Protein AF-0000000073206445 (afdb_homodimer)

InterPro domains:
  IPR000086 NUDIX hydrolase domain [PF00293] (168-286)
  IPR000086 NUDIX hydrolase domain [PS51462] (167-299)
  IPR003293 Nudix hydrolase 6-like [PR01356] (127-145)
  IPR003293 Nudix hydrolase 6-like [PR01356] (149-165)
  IPR003293 Nudix hydrolase 6-like [PR01356] (165-183)
  IPR003293 Nudix hydrolase 6-like [PR01356] (253-277)
  IPR003293 Nudix hydrolase 6-like [PTHR13994] (62-332)
  IPR015797 NUDIX hydrolase-like domain superfamily [SSF55811] (136-291)
  IPR020084 NUDIX hydrolase, conserved site [PS00893] (204-225)
  IPR040618 Pre-nudix hydrolase domain [PF18290] (77-155)

pLDDT: mean 76.21, std 29.01, range [14.73, 98.5]

Secondary structure (DSSP, 8-state):
-------------------------------------------------------SSSTTTTTEEEEEE--SSS-PPPEEEETTS-EEEEE-S---HHHHHHHHHHHHHHHHHTT--EEEEEEEGGGGGGHHHHHHTT-EEEEEETTEEEEEEE-SSSPP-PPP---EEEEEEEEEB-TTSEEEEEEESSSTTTTTT--B--EEEPPTT--HHHHHHHHHHHHH---EEEEEEEEEEEE-S-GGG-EEEEEEEEEEES-------TTTEEEEEEEEHHHHHHSHHHHH-HHHHHHHHHHHHHHTT----BEEEEE-SSSS-EEEEE-HHHHHHHHHHT-/--------------------------------------------------------SSTTTTTEEEEEE--SSS-PPPEEEETTS-EEEEE-S---HHHHHHHHHHHHHHHHHTT--EEEEEEEGGGGGGHHHHHHTT-EEEEEETTEEEEEEE-SSSPP-PPP---EEEEEEEEEB-TTSEEEEEEESSSTTTTTT--B--EEEPPTT--HHHHHHHHHHHHH---EEEEEEEEEEEE-S-GGG-EEEEEEEEEEES-------TTTEEEEEEEEHHHHHHSHHHHH-HHHHHHHHHHHHHHTT----BEEEEE-SSSS-EEEEE-HHHHHHHHHHT-

Foldseek 3Di:
DDDPDPPDDDDDDDDDDDDDDDDDDDDDDDDDPDPDDCPPDPPVPPPVPPPPCPVPPCPCVQFFDPDWPDDDDPQAAIWTGGPPQAIEGEDPDEDDQVVNLVRHLVNLVVSVVVPGFKYKYKAFPVRVVNVVSCVVSPWDWQDDDPGITMIMHGSHPDDDPDDHDDQEWEKEFEFEADPVQWTKWFAWCDDDCHPVPATDTQMDTADVVGDPQRVRQVSCCQAWVWGKHWDFFLDWDKDACPVVGGIYIYTYTYIYTPDAHTDGDVVTTPDIDTGRLVVNCPDPVNVVDPVNNVSSVSSVCVVVVNGFHWDWDFDPPDVDTDIDTDRVVVVVVVVVVVD/DDDPPDPDDDDDDDDDDDDDDDDDDDDDDPPDDPPPPCVPDCPVPPPVPPPPPPVDDVPCVQFFDPDWPDDDDDQAAIWTGGPPQAIEGEDPDEDDQVVNLVRDLVNLVVSVVVPGFKYKYKAFPVRVVNVVSCVVSPWDWQDDDPGITMIMHGSHPDDDPDDHDDQEWEKEFEFEADPVQWTKWFAWCDDDCHPVPATDTQMDTADVVGDPQRVRQVSCCQAWVWGKHWDFFQDWDKDACPVVGGIYIYTYTYIYTPDAHTDGDVVTTVDIDTGRLVVNCPDPVNVVDPVNNVSSVSSVCVVVVNGFHWDWDFDPPDVDTDIDTDRVVVVVVVVVVVD

Solvent-accessible surface area (backbone atoms only — not comparable to full-atom values): 38368 Å² total; per-residue (Å²): 131,87,84,77,85,69,93,72,88,88,83,89,77,91,78,88,76,85,78,85,76,87,74,87,78,85,82,78,86,73,83,76,80,76,80,76,78,82,71,77,79,74,78,73,76,76,73,76,75,73,74,74,74,82,73,74,68,60,54,59,39,77,39,30,44,89,54,67,57,75,74,91,78,68,80,48,63,69,33,26,28,27,80,78,50,21,37,37,29,71,46,85,64,89,73,56,44,68,58,46,40,54,23,48,54,54,34,51,55,51,38,49,76,71,63,30,31,40,40,35,38,40,32,33,56,91,44,35,66,41,52,34,42,42,41,75,71,60,32,31,39,50,36,34,39,60,60,30,40,35,31,37,32,75,68,41,89,60,84,86,75,77,79,78,69,53,30,20,33,45,32,35,33,37,49,33,51,50,94,85,52,23,31,45,31,29,25,47,53,67,60,95,54,35,82,66,78,54,76,37,56,44,59,42,70,42,53,67,70,51,50,72,62,57,33,46,40,48,41,40,29,58,49,30,46,30,45,53,43,75,60,29,38,52,32,35,35,43,42,56,61,45,80,84,52,23,18,34,41,39,35,34,28,36,33,43,63,78,48,82,66,76,44,62,29,70,90,52,31,66,44,71,46,78,36,49,48,69,61,57,56,65,33,64,68,32,63,71,29,58,66,55,41,50,52,50,52,50,52,52,33,33,75,70,69,54,42,69,38,28,26,72,46,78,42,68,79,49,103,53,76,26,47,38,33,28,32,52,73,39,48,48,50,52,59,50,69,74,95,143,77,88,73,86,73,83,80,79,80,89,80,89,70,84,83,76,83,76,79,88,76,85,72,83,75,79,80,76,81,74,81,73,86,68,81,69,78,70,76,80,73,76,70,76,75,74,75,74,73,74,73,74,78,77,75,65,60,57,59,40,76,39,30,44,88,52,67,56,74,71,94,79,70,80,48,62,68,34,26,29,29,80,78,50,21,36,38,29,73,46,85,63,88,72,57,43,69,59,46,41,53,24,47,53,53,33,52,55,51,38,48,75,71,62,32,33,39,40,35,38,40,33,32,55,91,43,35,66,41,50,32,43,43,41,74,72,60,32,32,42,49,36,35,38,62,59,31,40,36,31,37,32,76,69,40,89,60,82,86,75,76,78,76,69,52,30,21,34,43,32,34,32,36,49,34,51,52,95,87,50,23,30,45,30,30,24,45,52,67,60,94,54,35,84,67,79,53,76,37,56,44,60,43,71,43,52,65,70,52,50,71,63,56,33,45,39,49,40,40,30,58,48,30,45,31,45,53,42,73,60,28,38,51,32,36,34,43,43,56,62,45,77,83,52,23,17,33,40,40,35,34,29,36,32,43,63,78,48,83,67,76,44,63,30,68,89,52,32,66,44,71,47,77,36,48,46,69,58,56,56,65,33,64,69,31,63,72,30,59,65,56,41,51,50,49,51,51,52,51,33,32,74,69,69,54,42,68,37,27,27,72,47,79,41,69,79,49,104,52,76,26,45,38,32,27,32,52,72,38,48,47,51,52,58,49,66,75,96

Structure (mmCIF, N/CA/C/O backbone):
data_AF-0000000073206445-model_v1
#
loop_
_entity.id
_entity.type
_entity.pdbx_description
1 polymer 'Nudix hydrolase 2'
#
loop_
_atom_site.group_PDB
_atom_site.id
_atom_site.type_symbol
_atom_site.label_atom_id
_atom_site.label_alt_id
_atom_site.label_comp_id
_atom_site.label_asym_id
_atom_site.label_entity_id
_atom_site.label_seq_id
_atom_site.pdbx_PDB_ins_code
_atom_site.Cartn_x
_atom_site.Cartn_y
_atom_site.Cartn_z
_atom_site.occupancy
_atom_site.B_iso_or_equiv
_atom_site.auth_seq_id
_atom_site.auth_comp_id
_atom_site.auth_asym_id
_atom_site.auth_atom_id
_atom_site.pdbx_PDB_model_num
ATOM 1 N N . MET A 1 1 ? 16.344 65.812 18.484 1 21.86 1 MET A N 1
ATOM 2 C CA . MET A 1 1 ? 17.547 65 18.328 1 21.86 1 MET A CA 1
ATOM 3 C C . MET A 1 1 ? 17.766 64.125 19.547 1 21.86 1 MET A C 1
ATOM 5 O O . MET A 1 1 ? 18.469 64.5 20.469 1 21.86 1 MET A O 1
ATOM 9 N N . MET A 1 2 ? 16.766 63.656 20.141 1 19.91 2 MET A N 1
ATOM 10 C CA . MET A 1 2 ? 16.859 63.125 21.5 1 19.91 2 MET A CA 1
ATOM 11 C C . MET A 1 2 ? 17.828 61.938 21.562 1 19.91 2 MET A C 1
ATOM 13 O O . MET A 1 2 ? 17.938 61.188 20.609 1 19.91 2 MET A O 1
ATOM 17 N N . SER A 1 3 ? 18.719 61.938 22.641 1 18.47 3 SER A N 1
ATOM 18 C CA . SER A 1 3 ? 19.906 61.469 23.328 1 18.47 3 SER A CA 1
ATOM 19 C C . SER A 1 3 ? 19.828 59.969 23.578 1 18.47 3 SER A C 1
ATOM 21 O O . SER A 1 3 ? 18.734 59.406 23.703 1 18.47 3 SER A O 1
ATOM 23 N N . PHE A 1 4 ? 20.953 59.125 23.25 1 19.61 4 PHE A N 1
ATOM 24 C CA . PHE A 1 4 ? 21.828 57.969 23.078 1 19.61 4 PHE A CA 1
ATOM 25 C C . PHE A 1 4 ? 22.172 57.344 24.406 1 19.61 4 PHE A C 1
ATOM 27 O O . PHE A 1 4 ? 23 56.438 24.484 1 19.61 4 PHE A O 1
ATOM 34 N N . ARG A 1 5 ? 21.359 57.625 25.484 1 15.73 5 ARG A N 1
ATOM 35 C CA . ARG A 1 5 ? 22.109 57.406 26.719 1 15.73 5 ARG A CA 1
ATOM 36 C C . ARG A 1 5 ? 22.672 56 26.781 1 15.73 5 ARG A C 1
ATOM 38 O O . ARG A 1 5 ? 21.984 55.031 26.406 1 15.73 5 ARG A O 1
ATOM 45 N N . ALA A 1 6 ? 24.062 55.844 27.094 1 16.86 6 ALA A N 1
ATOM 46 C CA . ALA A 1 6 ? 25.312 55.125 27.328 1 16.86 6 ALA A CA 1
ATOM 47 C C . ALA A 1 6 ? 25.188 54.156 28.516 1 16.86 6 ALA A C 1
ATOM 49 O O . ALA A 1 6 ? 26.172 53.531 28.906 1 16.86 6 ALA A O 1
ATOM 50 N N . CYS A 1 7 ? 24.078 53.688 28.906 1 15.1 7 CYS A N 1
ATOM 51 C CA . CYS A 1 7 ? 24.156 53.25 30.312 1 15.1 7 CYS A CA 1
ATOM 52 C C . CYS A 1 7 ? 25.266 52.219 30.5 1 15.1 7 CYS A C 1
ATOM 54 O O . CYS A 1 7 ? 25.203 51.125 29.922 1 15.1 7 CYS A O 1
ATOM 56 N N . LYS A 1 8 ? 26.438 52.688 30.969 1 15.71 8 LYS A N 1
ATOM 57 C CA . LYS A 1 8 ? 27.797 52.344 31.344 1 15.71 8 LYS A CA 1
ATOM 58 C C . LYS A 1 8 ? 27.812 51.094 32.25 1 15.71 8 LYS A C 1
ATOM 60 O O . LYS A 1 8 ? 28.547 50.125 31.969 1 15.71 8 LYS A O 1
ATOM 65 N N . LEU A 1 9 ? 27.781 51.281 33.625 1 15.18 9 LEU A N 1
ATOM 66 C CA . LEU A 1 9 ? 28.969 51.125 34.469 1 15.18 9 LEU A CA 1
ATOM 67 C C . LEU A 1 9 ? 29.188 49.656 34.844 1 15.18 9 LEU A C 1
ATOM 69 O O . LEU A 1 9 ? 28.297 48.812 34.656 1 15.18 9 LEU A O 1
ATOM 73 N N . PHE A 1 10 ? 29.391 49.406 36.281 1 15.6 10 PHE A N 1
ATOM 74 C CA . PHE A 1 10 ? 30.562 49.156 37.125 1 15.6 10 PHE A CA 1
ATOM 75 C C . PHE A 1 10 ? 30.688 47.656 37.438 1 15.6 10 PHE A C 1
ATOM 77 O O . PHE A 1 10 ? 29.75 46.906 37.219 1 15.6 10 PHE A O 1
ATOM 84 N N . SER A 1 11 ? 31.422 47.312 38.656 1 15.05 11 SER A N 1
ATOM 85 C CA . SER A 1 11 ? 32.688 46.75 39.125 1 15.05 11 SER A CA 1
ATOM 86 C C . SER A 1 11 ? 32.5 45.344 39.688 1 15.05 11 SER A C 1
ATOM 88 O O . SER A 1 11 ? 33.281 44.438 39.406 1 15.05 11 SER A O 1
ATOM 90 N N . SER A 1 12 ? 31.609 45.094 40.781 1 15.4 12 SER A N 1
ATOM 91 C CA . SER A 1 12 ? 32.25 44.656 42 1 15.4 12 SER A CA 1
ATOM 92 C C . SER A 1 12 ? 32.688 43.188 41.906 1 15.4 12 SER A C 1
ATOM 94 O O . SER A 1 12 ? 32.156 42.438 41.062 1 15.4 12 SER A O 1
ATOM 96 N N . SER A 1 13 ? 33.531 42.562 42.969 1 15.64 13 SER A N 1
ATOM 97 C CA . SER A 1 13 ? 34.719 41.875 43.375 1 15.64 13 SER A CA 1
ATOM 98 C C . SER A 1 13 ? 34.438 40.375 43.625 1 15.64 13 SER A C 1
ATOM 100 O O . SER A 1 13 ? 35.344 39.562 43.531 1 15.64 13 SER A O 1
ATOM 102 N N . LEU A 1 14 ? 33.25 39.938 44.094 1 16.34 14 LEU A N 1
ATOM 103 C CA . LEU A 1 14 ? 33.5 39.156 45.312 1 16.34 14 LEU A CA 1
ATOM 104 C C . LEU A 1 14 ? 34.281 37.875 45 1 16.34 14 LEU A C 1
ATOM 106 O O . LEU A 1 14 ? 34.094 37.25 43.938 1 16.34 14 LEU A O 1
ATOM 110 N N . PHE A 1 15 ? 35.188 37.438 46 1 16.06 15 PHE A N 1
ATOM 111 C CA . PHE A 1 15 ? 36.438 36.781 46.344 1 16.06 15 PHE A CA 1
ATOM 112 C C . PHE A 1 15 ? 36.344 35.281 46.094 1 16.06 15 PHE A C 1
ATOM 114 O O . PHE A 1 15 ? 37.219 34.719 45.438 1 16.06 15 PHE A O 1
ATOM 121 N N . ALA A 1 16 ? 36 34.438 47.188 1 16.33 16 ALA A N 1
ATOM 122 C CA . ALA A 1 16 ? 36.969 33.656 47.938 1 16.33 16 ALA A CA 1
ATOM 123 C C . ALA A 1 16 ? 37.156 32.25 47.375 1 16.33 16 ALA A C 1
ATOM 125 O O . ALA A 1 16 ? 36.188 31.609 46.969 1 16.33 16 ALA A O 1
ATOM 126 N N . 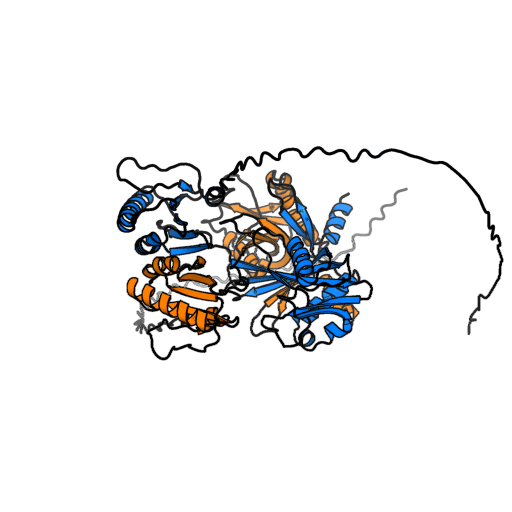ALA A 1 17 ? 38.438 31.75 47.188 1 16.73 17 ALA A N 1
ATOM 127 C CA . ALA A 1 17 ? 39.438 30.797 46.719 1 16.73 17 ALA A CA 1
ATOM 128 C C . ALA A 1 17 ? 39.281 29.453 47.406 1 16.73 17 ALA A C 1
ATOM 130 O O . ALA A 1 17 ? 39.812 28.438 46.938 1 16.73 17 ALA A O 1
ATOM 131 N N . SER A 1 18 ? 38.688 29.312 48.656 1 14.73 18 SER A N 1
ATOM 132 C CA . SER A 1 18 ? 39.562 28.516 49.5 1 14.73 18 SER A CA 1
ATOM 133 C C . SER A 1 18 ? 39.75 27.109 48.938 1 14.73 18 SER A C 1
ATOM 135 O O . SER A 1 18 ? 38.844 26.594 48.25 1 14.73 18 SER A O 1
ATOM 137 N N . LYS A 1 19 ? 41.062 26.5 49.156 1 16.91 19 LYS A N 1
ATOM 138 C CA . LYS A 1 19 ? 42.062 25.469 48.906 1 16.91 19 LYS A CA 1
ATOM 139 C C . LYS A 1 19 ? 41.594 24.109 49.438 1 16.91 19 LYS A C 1
ATOM 141 O O . LYS A 1 19 ? 42.156 23.078 49.031 1 16.91 19 LYS A O 1
ATOM 146 N N . LEU A 1 20 ? 40.719 24 50.562 1 15.91 20 LEU A N 1
ATOM 147 C CA . LEU A 1 20 ? 41.344 23.125 51.562 1 15.91 20 LEU A CA 1
ATOM 148 C C . LEU A 1 20 ? 41.5 21.703 51.031 1 15.91 20 LEU A C 1
ATOM 150 O O . LEU A 1 20 ? 40.719 21.281 50.156 1 15.91 20 LEU A O 1
ATOM 154 N N . PHE A 1 21 ? 42.406 20.859 51.719 1 17.06 21 PHE A N 1
ATOM 155 C CA . PHE A 1 21 ? 43.438 19.828 51.844 1 17.06 21 PHE A CA 1
ATOM 156 C C . PHE A 1 21 ? 42.812 18.438 51.938 1 17.06 21 PHE A C 1
ATOM 158 O O . PHE A 1 21 ? 43.438 17.438 51.656 1 17.06 21 PHE A O 1
ATOM 165 N N . LEU A 1 22 ? 41.5 18.281 52.438 1 16.03 22 LEU A N 1
ATOM 166 C CA . LEU A 1 22 ? 41.625 17.266 53.469 1 16.03 22 LEU A CA 1
ATOM 167 C C . LEU A 1 22 ? 42.031 15.914 52.875 1 16.03 22 LEU A C 1
ATOM 169 O O . LEU A 1 22 ? 41.688 15.625 51.719 1 16.03 22 LEU A O 1
ATOM 173 N N . THR A 1 23 ? 42.656 15.062 53.75 1 16.75 23 THR A N 1
ATOM 174 C CA . THR A 1 23 ? 43.594 13.992 54.062 1 16.75 23 THR A CA 1
ATOM 175 C C . THR A 1 23 ? 43 12.625 53.781 1 16.75 23 THR A C 1
ATOM 177 O O . THR A 1 23 ? 43.688 11.688 53.406 1 16.75 23 THR A O 1
ATOM 180 N N . SER A 1 24 ? 41.625 12.398 53.938 1 16.09 24 SER A N 1
ATOM 181 C CA . SER A 1 24 ? 41.5 11.242 54.812 1 16.09 24 SER A CA 1
ATOM 182 C C . SER A 1 24 ? 41.969 9.969 54.125 1 16.09 24 SER A C 1
ATOM 184 O O . SER A 1 24 ? 41.938 9.883 52.875 1 16.09 24 SER A O 1
ATOM 186 N N . SER A 1 25 ? 42.25 8.953 54.938 1 16.97 25 SER A N 1
ATOM 187 C CA . SER A 1 25 ? 43.094 7.797 55.219 1 16.97 25 SER A CA 1
ATOM 188 C C . SER A 1 25 ? 42.594 6.547 54.531 1 16.97 25 SER A C 1
ATOM 190 O O . SER A 1 25 ? 43.375 5.75 54 1 16.97 25 SER A O 1
ATOM 192 N N . THR A 1 26 ? 41.25 6.219 54.688 1 16.38 26 THR A N 1
ATOM 193 C CA . THR A 1 26 ? 41.125 4.938 55.375 1 16.38 26 THR A CA 1
ATOM 194 C C . THR A 1 26 ? 41.469 3.787 54.438 1 16.38 26 THR A C 1
ATOM 196 O O . THR A 1 26 ? 41.469 3.951 53.219 1 16.38 26 THR A O 1
ATOM 199 N N . HIS A 1 27 ? 41.062 2.602 54.938 1 17.33 27 HIS A N 1
ATOM 200 C CA . HIS A 1 27 ? 41.562 1.283 55.281 1 17.33 27 HIS A CA 1
ATOM 201 C C . HIS A 1 27 ? 41.469 0.317 54.094 1 17.33 27 HIS A C 1
ATOM 203 O O . HIS A 1 27 ? 40.719 0.557 53.156 1 17.33 27 HIS A O 1
ATOM 209 N N . PRO A 1 28 ? 41.812 -0.946 54.375 1 19.58 28 PRO A N 1
ATOM 210 C CA . PRO A 1 28 ? 42.625 -2.051 53.875 1 19.58 28 PRO A CA 1
ATOM 211 C C . PRO A 1 28 ? 41.812 -3.055 53.031 1 19.58 28 PRO A C 1
ATOM 213 O O . PRO A 1 28 ? 42.375 -3.98 52.469 1 19.58 28 PRO A O 1
ATOM 216 N N . LEU A 1 29 ? 40.531 -2.752 52.625 1 17.91 29 LEU A N 1
ATOM 217 C CA . LEU A 1 29 ? 39.781 -3.988 52.719 1 17.91 29 LEU A CA 1
ATOM 218 C C . LEU A 1 29 ? 40.312 -5.039 51.75 1 17.91 29 LEU A C 1
ATOM 220 O O . LEU A 1 29 ? 40.625 -4.734 50.625 1 17.91 29 LEU A O 1
ATOM 224 N N . GLN A 1 30 ? 40.531 -6.258 52.281 1 17.06 30 GLN A N 1
ATOM 225 C CA . GLN A 1 30 ? 41.25 -7.496 52 1 17.06 30 GLN A CA 1
ATOM 226 C C . GLN A 1 30 ? 40.562 -8.281 50.875 1 17.06 30 GLN A C 1
ATOM 228 O O . GLN A 1 30 ? 41.25 -8.914 50.062 1 17.06 30 GLN A O 1
ATOM 233 N N . ARG A 1 31 ? 39.188 -8.336 50.812 1 16.98 31 ARG A N 1
ATOM 234 C CA . ARG A 1 31 ? 38.688 -9.711 50.812 1 16.98 31 ARG A CA 1
ATOM 235 C C . ARG A 1 31 ? 39.125 -10.438 49.531 1 16.98 31 ARG A C 1
ATOM 237 O O . ARG A 1 31 ? 39.375 -9.805 48.5 1 16.98 31 ARG A O 1
ATOM 244 N N . ARG A 1 32 ? 39.156 -11.773 49.656 1 17.94 32 ARG A N 1
ATOM 245 C CA . ARG A 1 32 ? 39.625 -13.094 49.25 1 17.94 32 ARG A CA 1
ATOM 246 C C . ARG A 1 32 ? 38.844 -13.617 48.031 1 17.94 32 ARG A C 1
ATOM 248 O O . ARG A 1 32 ? 37.719 -14.117 48.188 1 17.94 32 ARG A O 1
ATOM 255 N N . ALA A 1 33 ? 38.531 -12.82 47.062 1 18.05 33 ALA A N 1
ATOM 256 C CA . ALA A 1 33 ? 37.562 -13.367 46.125 1 18.05 33 ALA A CA 1
ATOM 257 C C . ALA A 1 33 ? 38.031 -14.727 45.594 1 18.05 33 ALA A C 1
ATOM 259 O O . ALA A 1 33 ? 39.125 -14.852 45.062 1 18.05 33 ALA A O 1
ATOM 260 N N . LEU A 1 34 ? 37.469 -15.703 46.219 1 18.27 34 LEU A N 1
ATOM 261 C CA . LEU A 1 34 ? 37.562 -17.141 46.031 1 18.27 34 LEU A CA 1
ATOM 262 C C . LEU A 1 34 ? 37.25 -17.531 44.594 1 18.27 34 LEU A C 1
ATOM 264 O O . LEU A 1 34 ? 36.219 -17.156 44.031 1 18.27 34 LEU A O 1
ATOM 268 N N . LEU A 1 35 ? 38.219 -17.859 43.75 1 20.03 35 LEU A N 1
ATOM 269 C CA . LEU A 1 35 ? 38.375 -18.156 42.344 1 20.03 35 LEU A CA 1
ATOM 270 C C . LEU A 1 35 ? 37.656 -19.453 41.969 1 20.03 35 LEU A C 1
ATOM 272 O O . LEU A 1 35 ? 37.781 -19.953 40.844 1 20.03 35 LEU A O 1
ATOM 276 N N . SER A 1 36 ? 36.906 -20.047 43.062 1 18.16 36 SER A N 1
ATOM 277 C CA . SER A 1 36 ? 36.969 -21.484 42.844 1 18.16 36 SER A CA 1
ATOM 278 C C . SER A 1 36 ? 36.406 -21.844 41.469 1 18.16 36 SER A C 1
ATOM 280 O O . SER A 1 36 ? 35.719 -21.047 40.844 1 18.16 36 SER A O 1
ATOM 282 N N . SER A 1 37 ? 36.438 -23.234 41.156 1 20.02 37 SER A N 1
ATOM 283 C CA . SER A 1 37 ? 36.812 -24.266 40.156 1 20.02 37 SER A CA 1
ATOM 284 C C . SER A 1 37 ? 35.625 -24.562 39.25 1 20.02 37 SER A C 1
ATOM 286 O O . SER A 1 37 ? 35.844 -25.031 38.125 1 20.02 37 SER A O 1
ATOM 288 N N . MET A 1 38 ? 34.312 -24.453 39.75 1 21.16 38 MET A N 1
ATOM 289 C CA . MET A 1 38 ? 33.469 -25.625 39.5 1 21.16 38 MET A CA 1
ATOM 290 C C . MET A 1 38 ? 33.094 -25.703 38 1 21.16 38 MET A C 1
ATOM 292 O O . MET A 1 38 ? 32.625 -24.719 37.438 1 21.16 38 MET A O 1
ATOM 296 N N . ILE A 1 39 ? 33.656 -26.688 37.25 1 21.81 39 ILE A N 1
ATOM 297 C CA . ILE A 1 39 ? 33.625 -27.094 35.844 1 21.81 39 ILE A CA 1
ATOM 298 C C . ILE A 1 39 ? 32.188 -27.484 35.469 1 21.81 39 ILE A C 1
ATOM 300 O O . ILE A 1 39 ? 31.953 -27.953 34.344 1 21.81 39 ILE A O 1
ATOM 304 N N . PRO A 1 40 ? 31.094 -26.797 35.969 1 22.34 40 PRO A N 1
ATOM 305 C CA . PRO A 1 40 ? 29.953 -27.703 35.812 1 22.34 40 PRO A CA 1
ATOM 306 C C . PRO A 1 40 ? 29.781 -28.188 34.375 1 22.34 40 PRO A C 1
ATOM 308 O O . PRO A 1 40 ? 30.203 -27.516 33.438 1 22.34 40 PRO A O 1
ATOM 311 N N . G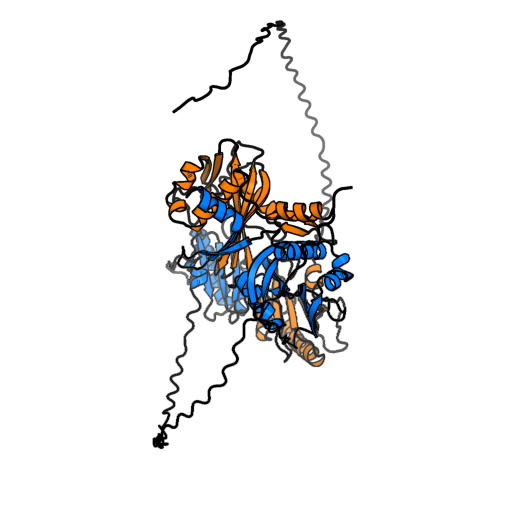LN A 1 41 ? 29.609 -29.547 34.188 1 22 41 GLN A N 1
ATOM 312 C CA . GLN A 1 41 ? 29.375 -30.531 33.156 1 22 41 GLN A CA 1
ATOM 313 C C . GLN A 1 41 ? 28.125 -30.203 32.344 1 22 41 GLN A C 1
ATOM 315 O O . GLN A 1 41 ? 27.016 -30.25 32.875 1 22 41 GLN A O 1
ATOM 320 N N . ALA A 1 42 ? 28.156 -29.281 31.438 1 20.42 42 ALA A N 1
ATOM 321 C CA . ALA A 1 42 ? 27.031 -28.766 30.656 1 20.42 42 ALA A CA 1
ATOM 322 C C . ALA A 1 42 ? 26.359 -29.875 29.859 1 20.42 42 ALA A C 1
ATOM 324 O O . ALA A 1 42 ? 26.953 -30.422 28.938 1 20.42 42 ALA A O 1
ATOM 325 N N . GLN A 1 43 ? 25.703 -30.766 30.641 1 23.16 43 GLN A N 1
ATOM 326 C CA . GLN A 1 43 ? 24.922 -31.766 29.906 1 23.16 43 GLN A CA 1
ATOM 327 C C . GLN A 1 43 ? 24.047 -31.109 28.844 1 23.16 43 GLN A C 1
ATOM 329 O O . GLN A 1 43 ? 23.203 -30.266 29.156 1 23.16 43 GLN A O 1
ATOM 334 N N . GLY A 1 44 ? 24.578 -30.938 27.688 1 21.64 44 GLY A N 1
ATOM 335 C CA . GLY A 1 44 ? 24.109 -30.25 26.484 1 21.64 44 GLY A CA 1
ATOM 336 C C . GLY A 1 44 ? 22.781 -30.766 25.984 1 21.64 44 GLY A C 1
ATOM 337 O O . GLY A 1 44 ? 22.734 -31.5 24.984 1 21.64 44 GLY A O 1
ATOM 338 N N . GLN A 1 45 ? 21.812 -31.125 26.922 1 21.88 45 GLN A N 1
ATOM 339 C CA . GLN A 1 45 ? 20.672 -31.781 26.297 1 21.88 45 GLN A CA 1
ATOM 340 C C . GLN A 1 45 ? 20.078 -30.906 25.188 1 21.88 45 GLN A C 1
ATOM 342 O O . GLN A 1 45 ? 19.766 -29.734 25.406 1 21.88 45 GLN A O 1
ATOM 347 N N . LYS A 1 46 ? 20.266 -31.297 23.891 1 23.62 46 LYS A N 1
ATOM 348 C CA . LYS A 1 46 ? 19.828 -30.812 22.594 1 23.62 46 LYS A CA 1
ATOM 349 C C . LYS A 1 46 ? 18.297 -30.703 22.547 1 23.62 46 LYS A C 1
ATOM 351 O O . LYS A 1 46 ? 17.609 -31.672 22.219 1 23.62 46 LYS A O 1
ATOM 356 N N . THR A 1 47 ? 17.609 -30.375 23.656 1 23.36 47 THR A N 1
ATOM 357 C CA . THR A 1 47 ? 16.188 -30.469 23.359 1 23.36 47 THR A CA 1
ATOM 358 C C . THR A 1 47 ? 15.805 -29.547 22.203 1 23.36 47 THR A C 1
ATOM 360 O O . THR A 1 47 ? 15.992 -28.328 22.297 1 23.36 47 THR A O 1
ATOM 363 N N . SER A 1 48 ? 15.945 -30.031 20.984 1 22.55 48 SER A N 1
ATOM 364 C CA . SER A 1 48 ? 15.508 -29.453 19.719 1 22.55 48 SER A CA 1
ATOM 365 C C . SER A 1 48 ? 14.062 -28.984 19.797 1 22.55 48 SER A C 1
ATOM 367 O O . SER A 1 48 ? 13.133 -29.797 19.844 1 22.55 48 SER A O 1
ATOM 369 N N . LEU A 1 49 ? 13.742 -28.078 20.688 1 24.7 49 LEU A N 1
ATOM 370 C CA . LEU A 1 49 ? 12.375 -27.578 20.625 1 24.7 49 LEU A CA 1
ATOM 371 C C . LEU A 1 49 ? 12.039 -27.094 19.219 1 24.7 49 LEU A C 1
ATOM 373 O O . LEU A 1 49 ? 12.609 -26.109 18.734 1 24.7 49 LEU A O 1
ATOM 377 N N . VAL A 1 50 ? 11.734 -28 18.344 1 25.09 50 VAL A N 1
ATOM 378 C CA . VAL A 1 50 ? 11.078 -27.766 17.062 1 25.09 50 VAL A CA 1
ATOM 379 C C . VAL A 1 50 ? 9.867 -26.859 17.25 1 25.09 50 VAL A C 1
ATOM 381 O O . VAL A 1 50 ? 8.883 -27.25 17.891 1 25.09 50 VAL A O 1
ATOM 384 N N . PHE A 1 51 ? 10.117 -25.609 17.531 1 24.44 51 PHE A N 1
ATOM 385 C CA . PHE A 1 51 ? 8.992 -24.688 17.438 1 24.44 51 PHE A CA 1
ATOM 386 C C . PHE A 1 51 ? 8.227 -24.891 16.141 1 24.44 51 PHE A C 1
ATOM 388 O O . PHE A 1 51 ? 8.766 -24.656 15.055 1 24.44 51 PHE A O 1
ATOM 395 N N . GLN A 1 52 ? 7.371 -25.875 16.109 1 24.62 52 GLN A N 1
ATOM 396 C CA . GLN A 1 52 ? 6.367 -26.016 15.055 1 24.62 52 GLN A CA 1
ATOM 397 C C . GLN A 1 52 ? 5.645 -24.688 14.812 1 24.62 52 GLN A C 1
ATOM 399 O O . GLN A 1 52 ? 4.938 -24.188 15.688 1 24.62 52 GLN A O 1
ATOM 404 N N . ARG A 1 53 ? 6.277 -23.781 14.156 1 25.64 53 ARG A N 1
ATOM 405 C CA . ARG A 1 53 ? 5.617 -22.578 13.68 1 25.64 53 ARG A CA 1
ATOM 406 C C . ARG A 1 53 ? 4.266 -22.906 13.047 1 25.64 53 ARG A C 1
ATOM 408 O O . ARG A 1 53 ? 4.207 -23.5 11.977 1 25.64 53 ARG A O 1
ATOM 415 N N . SER A 1 54 ? 3.328 -23.203 13.891 1 26.23 54 SER A N 1
ATOM 416 C CA . SER A 1 54 ? 1.923 -23.219 13.492 1 26.23 54 SER A CA 1
ATOM 417 C C . SER A 1 54 ? 1.535 -21.922 12.797 1 26.23 54 SER A C 1
ATOM 419 O O . SER A 1 54 ? 1.113 -20.953 13.445 1 26.23 54 SER A O 1
ATOM 421 N N . TYR A 1 55 ? 2.381 -21.359 11.953 1 26.89 55 TYR A N 1
ATOM 422 C CA . TYR A 1 55 ? 2.211 -20.109 11.219 1 26.89 55 TYR A CA 1
ATOM 423 C C . TYR A 1 55 ? 0.928 -20.125 10.398 1 26.89 55 TYR A C 1
ATOM 425 O O . TYR A 1 55 ? 0.657 -19.203 9.633 1 26.89 55 TYR A O 1
ATOM 433 N N . MET A 1 56 ? 0.347 -21.344 10.062 1 27.42 56 MET A N 1
ATOM 434 C CA . MET A 1 56 ? -0.444 -21.516 8.852 1 27.42 56 MET A CA 1
ATOM 435 C C . MET A 1 56 ? -1.73 -20.703 8.914 1 27.42 56 MET A C 1
ATOM 437 O O . MET A 1 56 ? -2.182 -20.172 7.906 1 27.42 56 MET A O 1
ATOM 441 N N . SER A 1 57 ? -2.684 -20.922 9.859 1 30.48 57 SER A N 1
ATOM 442 C CA . SER A 1 57 ? -4.133 -20.969 9.695 1 30.48 57 SER A CA 1
ATOM 443 C C . SER A 1 57 ? -4.754 -19.578 9.797 1 30.48 57 SER A C 1
ATOM 445 O O . SER A 1 57 ? -5.965 -19.422 9.633 1 30.48 57 SER A O 1
ATOM 447 N N . SER A 1 58 ? -4.055 -18.578 10.125 1 33.88 58 SER A N 1
ATOM 448 C CA . SER A 1 58 ? -4.867 -17.453 10.602 1 33.88 58 SER A CA 1
ATOM 449 C C . SER A 1 58 ? -5.391 -16.625 9.438 1 33.88 58 SER A C 1
ATOM 451 O O . SER A 1 58 ? -6.477 -16.047 9.523 1 33.88 58 SER A O 1
ATOM 453 N N . THR A 1 59 ? -4.621 -16.516 8.414 1 37.12 59 THR A N 1
ATOM 454 C CA . THR A 1 59 ? -4.949 -15.484 7.438 1 37.12 59 THR A CA 1
ATOM 455 C C . THR A 1 59 ? -6.207 -15.859 6.656 1 37.12 59 THR A C 1
ATOM 457 O O . THR A 1 59 ? -7.047 -15 6.379 1 37.12 59 THR A O 1
ATOM 460 N N . LEU A 1 60 ? -6.301 -17.141 6.188 1 39.59 60 LEU A N 1
ATOM 461 C CA . LEU A 1 60 ? -7.547 -17.609 5.594 1 39.59 60 LEU A CA 1
ATOM 462 C C . LEU A 1 60 ? -8.664 -17.641 6.629 1 39.59 60 LEU A C 1
ATOM 464 O O . LEU A 1 60 ? -9.836 -17.812 6.277 1 39.59 60 LEU A O 1
ATOM 468 N N . ALA A 1 61 ? -8.148 -17.5 7.789 1 41.34 61 ALA A N 1
ATOM 469 C CA . ALA A 1 61 ? -9.078 -17.5 8.914 1 41.34 61 ALA A CA 1
ATOM 470 C C . ALA A 1 61 ? -10.008 -16.297 8.875 1 41.34 61 ALA A C 1
ATOM 472 O O . ALA A 1 61 ? -11.18 -16.391 9.242 1 41.34 61 ALA A O 1
ATOM 473 N N . THR A 1 62 ? -9.375 -15.211 8.43 1 44.25 62 THR A N 1
ATOM 474 C CA . THR A 1 62 ? -10.281 -14.078 8.383 1 44.25 62 THR A CA 1
ATOM 475 C C . THR A 1 62 ? -11.305 -14.242 7.262 1 44.25 62 THR A C 1
ATOM 477 O O . THR A 1 62 ? -12.359 -13.602 7.27 1 44.25 62 THR A O 1
ATOM 480 N N . LEU A 1 63 ? -10.992 -15.125 6.344 1 46.88 63 LEU A N 1
ATOM 481 C CA . LEU A 1 63 ? -11.93 -15.406 5.254 1 46.88 63 LEU A CA 1
ATOM 482 C C . LEU A 1 63 ? -12.773 -16.641 5.566 1 46.88 63 LEU A C 1
ATOM 484 O O . LEU A 1 63 ? -13.875 -16.781 5.039 1 46.88 63 LEU A O 1
ATOM 488 N N . ALA A 1 64 ? -12.148 -17.641 6.332 1 46 64 ALA A N 1
ATOM 489 C CA . ALA A 1 64 ? -12.797 -18.938 6.445 1 46 64 ALA A CA 1
ATOM 490 C C . ALA A 1 64 ? -13.57 -19.062 7.754 1 46 64 ALA A C 1
ATOM 492 O O . ALA A 1 64 ? -13.055 -18.719 8.82 1 46 64 ALA A O 1
ATOM 493 N N . LYS A 1 65 ? -14.844 -19.109 7.789 1 48.19 65 LYS A N 1
ATOM 494 C CA . LYS A 1 65 ? -15.586 -19.719 8.891 1 48.19 65 LYS A CA 1
ATOM 495 C C . LYS A 1 65 ? -15.273 -21.203 8.992 1 48.19 65 LYS A C 1
ATOM 497 O O . LYS A 1 65 ? -15.164 -21.906 7.98 1 48.19 65 LYS A O 1
ATOM 502 N N . GLU A 1 66 ? -14.758 -21.953 10.078 1 47.09 66 GLU A N 1
ATOM 503 C CA . GLU A 1 66 ? -14.266 -23.297 10.344 1 47.09 66 GLU A CA 1
ATOM 504 C C . GLU A 1 66 ? -15.305 -24.359 9.969 1 47.09 66 GLU A C 1
ATOM 506 O O . GLU A 1 66 ? -15.219 -25.5 10.398 1 47.09 66 GLU A O 1
ATOM 511 N N . ASP A 1 67 ? -16.344 -24.062 9.203 1 50.59 67 ASP A N 1
ATOM 512 C CA . ASP A 1 67 ? -17.203 -25.219 8.961 1 50.59 67 ASP A CA 1
ATOM 513 C C . ASP A 1 67 ? -16.719 -26.031 7.766 1 50.59 67 ASP A C 1
ATOM 515 O O . ASP A 1 67 ? -16.672 -25.516 6.641 1 50.59 67 ASP A O 1
ATOM 519 N N . GLU A 1 68 ? -16.141 -27.094 8.062 1 51.59 68 GLU A N 1
ATOM 520 C CA . GLU A 1 68 ? -15.719 -28.047 7.027 1 51.59 68 GLU A CA 1
ATOM 521 C C . GLU A 1 68 ? -16.906 -28.562 6.234 1 51.59 68 GLU A C 1
ATOM 523 O O . GLU A 1 68 ? -17.938 -28.938 6.816 1 51.59 68 GLU A O 1
ATOM 528 N N . ILE A 1 69 ? -17.047 -28.266 4.992 1 51.72 69 ILE A N 1
ATOM 529 C CA . ILE A 1 69 ? -18.094 -28.812 4.141 1 51.72 69 ILE A CA 1
ATOM 530 C C . ILE A 1 69 ? -17.672 -30.172 3.611 1 51.72 69 ILE A C 1
ATOM 532 O O . ILE A 1 69 ? -16.766 -30.266 2.779 1 51.72 69 ILE A O 1
ATOM 536 N N . GLN A 1 70 ? -17.734 -31.156 4.473 1 47.22 70 GLN A N 1
ATOM 537 C CA . GLN A 1 70 ? -17.516 -32.5 3.93 1 47.22 70 GLN A CA 1
ATOM 538 C C . GLN A 1 70 ? -18.734 -32.969 3.164 1 47.22 70 GLN A C 1
ATOM 540 O O . GLN A 1 70 ? -19.859 -32.969 3.697 1 47.22 70 GLN A O 1
ATOM 545 N N . GLY A 1 71 ? -18.812 -32.969 1.841 1 42.97 71 GLY A N 1
ATOM 546 C CA . GLY A 1 71 ? -19.938 -33.531 1.126 1 42.97 71 GLY A CA 1
ATOM 547 C C . GLY A 1 71 ? -20.078 -35.031 1.331 1 42.97 71 GLY A C 1
ATOM 548 O O . GLY A 1 71 ? -19.094 -35.719 1.63 1 42.97 71 GLY A O 1
ATOM 549 N N . LYS A 1 72 ? -21.219 -35.469 1.544 1 43.5 72 LYS A N 1
ATOM 550 C CA . LYS A 1 72 ? -21.781 -36.812 1.608 1 43.5 72 LYS A CA 1
ATOM 551 C C . LYS A 1 72 ? -21.656 -37.5 0.26 1 43.5 72 LYS A C 1
ATOM 553 O O . LYS A 1 72 ? -22.219 -37.062 -0.736 1 43.5 72 LYS A O 1
ATOM 558 N N . GLY A 1 73 ? -20.578 -38.312 -0.33 1 46 73 GLY A N 1
ATOM 559 C CA . GLY A 1 73 ? -20.391 -39.375 -1.278 1 46 73 GLY A CA 1
ATOM 560 C C . GLY A 1 73 ? -19.172 -39.188 -2.168 1 46 73 GLY A C 1
ATOM 561 O O . GLY A 1 73 ? -18.391 -40.125 -2.375 1 46 73 GLY A O 1
ATOM 562 N N . MET A 1 74 ? -19.188 -38.344 -3.201 1 54.31 74 MET A N 1
ATOM 563 C CA . MET A 1 74 ? -18.109 -38.219 -4.176 1 54.31 74 MET A CA 1
ATOM 564 C C . MET A 1 74 ? -16.906 -37.5 -3.555 1 54.31 74 MET A C 1
ATOM 566 O O . MET A 1 74 ? -17.062 -36.531 -2.795 1 54.31 74 MET A O 1
ATOM 570 N N . GLU A 1 75 ? -15.734 -38.188 -3.559 1 77.56 75 GLU A N 1
ATOM 571 C CA . GLU A 1 75 ? -14.477 -37.656 -3.027 1 77.56 75 GLU A CA 1
ATOM 572 C C . GLU A 1 75 ? -14.211 -36.25 -3.51 1 77.56 75 GLU A C 1
ATOM 574 O O . GLU A 1 75 ? -14.117 -36 -4.715 1 77.56 75 GLU A O 1
ATOM 579 N N . THR A 1 76 ? -14.562 -35.281 -2.885 1 88.38 76 THR A N 1
ATOM 580 C CA . THR A 1 76 ? -14.32 -33.875 -3.193 1 88.38 76 THR A CA 1
ATOM 581 C C . THR A 1 76 ? -13.18 -33.344 -2.344 1 88.38 76 THR A C 1
ATOM 583 O O . THR A 1 76 ? -12.664 -34.031 -1.46 1 88.38 76 THR A O 1
ATOM 586 N N . LEU A 1 77 ? -12.688 -32.219 -2.799 1 93.88 77 LEU A N 1
ATOM 587 C CA . LEU A 1 77 ? -11.625 -31.578 -2.055 1 93.88 77 LEU A CA 1
ATOM 588 C C . LEU A 1 77 ? -12.141 -31.047 -0.719 1 93.88 77 LEU A C 1
ATOM 590 O O . LEU A 1 77 ? -13.266 -30.562 -0.634 1 93.88 77 LEU A O 1
ATOM 594 N N . ARG A 1 78 ? -11.328 -31.188 0.234 1 91.44 78 ARG A N 1
ATOM 595 C CA . ARG A 1 78 ? -11.641 -30.547 1.514 1 91.44 78 ARG A CA 1
ATOM 596 C C . ARG A 1 78 ? -11.578 -29.031 1.402 1 91.44 78 ARG A C 1
ATOM 598 O O . ARG A 1 78 ? -10.617 -28.484 0.851 1 91.44 78 ARG A O 1
ATOM 605 N N . ALA A 1 79 ? -12.703 -28.375 1.921 1 94.19 79 ALA A N 1
ATOM 606 C CA . ALA A 1 79 ? -12.758 -26.922 1.841 1 94.19 79 ALA A CA 1
ATOM 607 C C . ALA A 1 79 ? -13.406 -26.328 3.088 1 94.19 79 ALA A C 1
ATOM 609 O O . ALA A 1 79 ? -14.109 -27.031 3.824 1 94.19 79 ALA A O 1
ATOM 610 N N . VAL A 1 80 ? -13.055 -25.094 3.393 1 93.06 80 VAL A N 1
ATOM 611 C CA . VAL A 1 80 ? -13.672 -24.344 4.484 1 93.06 80 VAL A CA 1
ATOM 612 C C . VAL A 1 80 ? -14.445 -23.156 3.922 1 93.06 80 VAL A C 1
ATOM 614 O O . VAL A 1 80 ? -13.992 -22.484 2.986 1 93.06 80 VAL A O 1
ATOM 617 N N . GLU A 1 81 ? -15.539 -22.875 4.535 1 91.12 81 GLU A N 1
ATOM 618 C CA . GLU A 1 81 ? -16.344 -21.75 4.078 1 91.12 81 GLU A CA 1
ATOM 619 C C . GLU A 1 81 ? -15.75 -20.422 4.52 1 91.12 81 GLU A C 1
ATOM 621 O O . GLU A 1 81 ? -15.234 -20.297 5.633 1 91.12 81 GLU A O 1
ATOM 626 N N . ASP A 1 82 ? -15.812 -19.484 3.621 1 85.56 82 ASP A N 1
ATOM 627 C CA . ASP A 1 82 ? -15.383 -18.141 4 1 85.56 82 ASP A CA 1
ATOM 628 C C . ASP A 1 82 ? -16.562 -17.312 4.504 1 85.56 82 ASP A C 1
ATOM 630 O O . ASP A 1 82 ? -17.672 -17.828 4.637 1 85.56 82 ASP A O 1
ATOM 634 N N . GLN A 1 83 ? -16.359 -16.047 4.891 1 78.19 83 GLN A N 1
ATOM 635 C CA . GLN A 1 83 ? -17.391 -15.203 5.5 1 78.19 83 GLN A CA 1
ATOM 636 C C . GLN A 1 83 ? -18.234 -14.508 4.438 1 78.19 83 GLN A C 1
ATOM 638 O O . GLN A 1 83 ? -19.156 -13.75 4.762 1 78.19 83 GLN A O 1
ATOM 643 N N . HIS A 1 84 ? -18.031 -14.812 3.189 1 82.69 84 HIS A N 1
ATOM 644 C CA . HIS A 1 84 ? -18.703 -14.086 2.119 1 82.69 84 HIS A CA 1
ATOM 645 C C . HIS A 1 84 ? -19.453 -15.031 1.18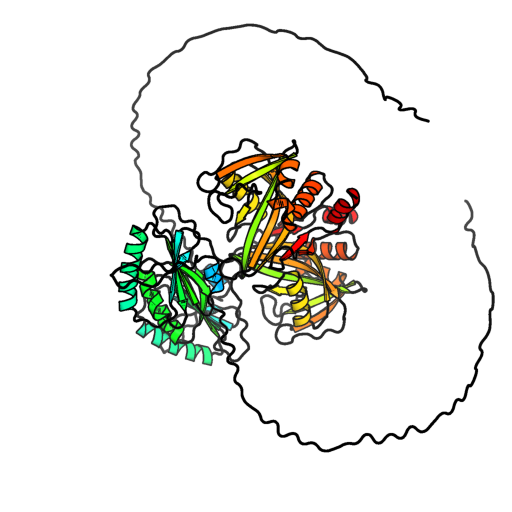8 1 82.69 84 HIS A C 1
ATOM 647 O O . HIS A 1 84 ? -19.719 -14.688 0.035 1 82.69 84 HIS A O 1
ATOM 653 N N . GLY A 1 85 ? -19.625 -16.266 1.673 1 87 85 GLY A N 1
ATOM 654 C CA . GLY A 1 85 ? -20.391 -17.234 0.896 1 87 85 GLY A CA 1
ATOM 655 C C . GLY A 1 85 ? -19.531 -18.031 -0.074 1 87 85 GLY A C 1
ATOM 656 O O . GLY A 1 85 ? -20.062 -18.656 -1 1 87 85 GLY A O 1
ATOM 657 N N . GLY A 1 86 ? -18.234 -17.953 0.106 1 93 86 GLY A N 1
ATOM 658 C CA . GLY A 1 86 ? -17.312 -18.719 -0.713 1 93 86 GLY A CA 1
ATOM 659 C C . GLY A 1 86 ? -16.641 -19.844 0.044 1 93 86 GLY A C 1
ATOM 660 O O . GLY A 1 86 ? -17.078 -20.219 1.138 1 93 86 GLY A O 1
ATOM 661 N N . VAL A 1 87 ? -15.727 -20.516 -0.677 1 95.31 87 VAL A N 1
ATOM 662 C CA . VAL A 1 87 ? -15 -21.609 -0.045 1 95.31 87 VAL A CA 1
ATOM 663 C C . VAL A 1 87 ? -13.5 -21.453 -0.291 1 95.31 87 VAL A C 1
ATOM 665 O O . VAL A 1 87 ? -13.094 -20.828 -1.275 1 95.31 87 VAL A O 1
ATOM 668 N N . VAL A 1 88 ? -12.727 -22 0.641 1 95.12 88 VAL A N 1
ATOM 669 C CA . VAL A 1 88 ? -11.266 -21.969 0.552 1 95.12 88 VAL A CA 1
ATOM 670 C C . VAL A 1 88 ? -10.711 -23.391 0.626 1 95.12 88 VAL A C 1
ATOM 672 O O . VAL A 1 88 ? -11.016 -24.141 1.565 1 95.12 88 VAL A O 1
ATOM 675 N N . VAL A 1 89 ? -9.938 -23.719 -0.385 1 96 89 VAL A N 1
ATOM 676 C CA . VAL A 1 89 ? -9.234 -24.984 -0.416 1 96 89 VAL A CA 1
ATOM 677 C C . VAL A 1 89 ? -7.754 -24.766 -0.104 1 96 89 VAL A C 1
ATOM 679 O O . VAL A 1 89 ? -7.066 -24.016 -0.806 1 96 89 VAL A O 1
ATOM 682 N N . ASN A 1 90 ? -7.258 -25.391 0.885 1 94.19 90 ASN A N 1
ATOM 683 C CA . ASN A 1 90 ? -5.836 -25.375 1.218 1 94.19 90 ASN A CA 1
ATOM 684 C C . ASN A 1 90 ? -5.152 -26.672 0.817 1 94.19 90 ASN A C 1
ATOM 686 O O . ASN A 1 90 ? -5.461 -27.734 1.358 1 94.19 90 ASN A O 1
ATOM 690 N N . MET A 1 91 ? -4.23 -26.547 -0.162 1 91.88 91 MET A N 1
ATOM 691 C CA . MET A 1 91 ? -3.496 -27.734 -0.596 1 91.88 91 MET A CA 1
ATOM 692 C C . MET A 1 91 ? -2.158 -27.844 0.127 1 91.88 91 MET A C 1
ATOM 694 O O . MET A 1 91 ? -1.149 -27.312 -0.344 1 91.88 91 MET A O 1
ATOM 698 N N . ASP A 1 92 ? -2.188 -28.562 1.168 1 85.19 92 ASP A N 1
ATOM 699 C CA . ASP A 1 92 ? -0.979 -28.719 1.974 1 85.19 92 ASP A CA 1
ATOM 700 C C . ASP A 1 92 ? -0.378 -30.109 1.81 1 85.19 92 ASP A C 1
ATOM 702 O O . ASP A 1 92 ? 0.738 -30.359 2.266 1 85.19 92 ASP A O 1
ATOM 706 N N . GLU A 1 93 ? -1.1 -30.938 1.19 1 87.94 93 GLU A N 1
ATOM 707 C CA . GLU A 1 93 ? -0.618 -32.312 0.963 1 87.94 93 GLU A CA 1
ATOM 708 C C . GLU A 1 93 ? -0.386 -32.562 -0.521 1 87.94 93 GLU A C 1
ATOM 710 O O . GLU A 1 93 ? -1.101 -32.031 -1.371 1 87.94 93 GLU A O 1
ATOM 715 N N . PRO A 1 94 ? 0.607 -33.406 -0.717 1 91.62 94 PRO A N 1
ATOM 716 C CA . PRO A 1 94 ? 0.873 -33.75 -2.121 1 91.62 94 PRO A CA 1
ATOM 717 C C . PRO A 1 94 ? -0.292 -34.469 -2.789 1 91.62 94 PRO A C 1
ATOM 719 O O . PRO A 1 94 ? -1.014 -35.219 -2.131 1 91.62 94 PRO A O 1
ATOM 722 N N . MET A 1 95 ? -0.499 -34.188 -4.039 1 92.94 95 MET A N 1
ATOM 723 C CA . MET A 1 95 ? -1.539 -34.844 -4.828 1 92.94 95 MET A CA 1
ATOM 724 C C . MET A 1 95 ? -1.145 -34.906 -6.301 1 92.94 95 MET A C 1
ATOM 726 O O . MET A 1 95 ? -0.476 -34 -6.809 1 92.94 95 MET A O 1
ATOM 730 N N . ASP A 1 96 ? -1.581 -36 -6.84 1 94.75 96 ASP A N 1
ATOM 731 C CA . ASP A 1 96 ? -1.368 -36.125 -8.281 1 94.75 96 ASP A CA 1
ATOM 732 C C . ASP A 1 96 ? -2.207 -35.125 -9.055 1 94.75 96 ASP A C 1
ATOM 734 O O . ASP A 1 96 ? -3.371 -34.875 -8.719 1 94.75 96 ASP A O 1
ATOM 738 N N . SER A 1 97 ? -1.667 -34.562 -10.172 1 95.56 97 SER A N 1
ATOM 739 C CA . SER A 1 97 ? -2.32 -33.5 -10.922 1 95.56 97 SER A CA 1
ATOM 740 C C . SER A 1 97 ? -3.635 -34 -11.531 1 95.56 97 SER A C 1
ATOM 742 O O . SER A 1 97 ? -4.621 -33.25 -11.547 1 95.56 97 SER A O 1
ATOM 744 N N . SER A 1 98 ? -3.631 -35.188 -12.047 1 94.81 98 SER A N 1
ATOM 745 C CA . SER A 1 98 ? -4.832 -35.719 -12.688 1 94.81 98 SER A CA 1
ATOM 746 C C . SER A 1 98 ? -5.93 -36 -11.656 1 94.81 98 SER A C 1
ATOM 748 O O . SER A 1 98 ? -7.105 -35.719 -11.914 1 94.81 98 SER A O 1
ATOM 750 N N . LEU A 1 99 ? -5.516 -36.531 -10.562 1 95.12 99 LEU A N 1
ATOM 751 C CA . LEU A 1 99 ? -6.473 -36.75 -9.484 1 95.12 99 LEU A CA 1
ATOM 752 C C . LEU A 1 99 ? -7.039 -35.406 -8.984 1 95.12 99 LEU A C 1
ATOM 754 O O . LEU A 1 99 ? -8.25 -35.281 -8.797 1 95.12 99 LEU A O 1
ATOM 758 N N . PHE A 1 100 ? -6.184 -34.531 -8.789 1 96.44 100 PHE A N 1
ATOM 759 C CA . PHE A 1 100 ? -6.586 -33.219 -8.344 1 96.44 100 PHE A CA 1
ATOM 760 C C . PHE A 1 100 ? -7.602 -32.594 -9.305 1 96.44 100 PHE A C 1
ATOM 762 O O . PHE A 1 100 ? -8.609 -32.031 -8.875 1 96.44 100 PHE A O 1
ATOM 769 N N . ALA A 1 101 ? -7.277 -32.625 -10.57 1 96.56 101 ALA A N 1
ATOM 770 C CA . ALA A 1 101 ? -8.156 -32.062 -11.594 1 96.56 101 ALA A CA 1
ATOM 771 C C . ALA A 1 101 ? -9.562 -32.656 -11.492 1 96.56 101 ALA A C 1
ATOM 773 O O . ALA A 1 101 ? -10.555 -31.922 -11.555 1 96.56 101 ALA A O 1
ATOM 774 N N . SER A 1 102 ? -9.633 -33.938 -11.312 1 96.06 102 SER A N 1
ATOM 775 C CA . SER A 1 102 ? -10.922 -34.625 -11.219 1 96.06 102 SER A CA 1
ATOM 776 C C . SER A 1 102 ? -11.68 -34.219 -9.969 1 96.06 102 SER A C 1
ATOM 778 O O . SER A 1 102 ? -12.875 -33.906 -10.031 1 96.06 102 SER A O 1
ATOM 780 N N . LEU A 1 103 ? -10.984 -34.188 -8.898 1 95.81 103 LEU A N 1
ATOM 781 C CA . LEU A 1 103 ? -11.609 -33.812 -7.637 1 95.81 103 LEU A CA 1
ATOM 782 C C . LEU A 1 103 ? -12.062 -32.375 -7.676 1 95.81 103 LEU A C 1
ATOM 784 O O . LEU A 1 103 ? -13.117 -32.031 -7.137 1 95.81 103 LEU A O 1
ATOM 788 N N . LEU A 1 104 ? -11.266 -31.531 -8.266 1 96.94 104 LEU A N 1
ATOM 789 C CA . LEU A 1 104 ? -11.57 -30.109 -8.367 1 96.94 104 LEU A CA 1
ATOM 790 C C . LEU A 1 104 ? -12.844 -29.875 -9.18 1 96.94 104 LEU A C 1
ATOM 792 O O . LEU A 1 104 ? -13.719 -29.109 -8.773 1 96.94 104 LEU A O 1
ATOM 796 N N . GLU A 1 105 ? -12.961 -30.516 -10.305 1 96.25 105 GLU A N 1
ATOM 797 C CA . GLU A 1 105 ? -14.141 -30.406 -11.148 1 96.25 105 GLU A CA 1
ATOM 798 C C . GLU A 1 105 ? -15.398 -30.828 -10.406 1 96.25 105 GLU A C 1
ATOM 800 O O . GLU A 1 105 ? -16.422 -30.156 -10.461 1 96.25 105 GLU A O 1
ATOM 805 N N . ALA A 1 106 ? -15.289 -31.953 -9.758 1 96 106 ALA A N 1
ATOM 806 C CA . ALA A 1 106 ? -16.406 -32.438 -8.969 1 96 106 ALA A CA 1
ATOM 807 C C . ALA A 1 106 ? -16.781 -31.453 -7.859 1 96 106 ALA A C 1
ATOM 809 O O . ALA A 1 106 ? -17.953 -31.203 -7.609 1 96 106 ALA A O 1
ATOM 810 N N . SER A 1 107 ? -15.812 -30.922 -7.203 1 96.88 107 SER A N 1
ATOM 811 C CA . SER A 1 107 ? -16.031 -29.984 -6.105 1 96.88 107 SER A CA 1
ATOM 812 C C . SER A 1 107 ? -16.688 -28.703 -6.59 1 96.88 107 SER A C 1
ATOM 814 O O . SER A 1 107 ? -17.625 -28.203 -5.953 1 96.88 107 SER A O 1
ATOM 816 N N . ILE A 1 108 ? -16.219 -28.156 -7.703 1 96.75 108 ILE A N 1
ATOM 817 C CA . ILE A 1 108 ? -16.766 -26.938 -8.258 1 96.75 108 ILE A CA 1
ATOM 818 C C . ILE A 1 108 ? -18.25 -27.125 -8.562 1 96.75 108 ILE A C 1
ATOM 820 O O . ILE A 1 108 ? -19.078 -26.25 -8.266 1 96.75 108 ILE A O 1
ATOM 824 N N . SER A 1 109 ? -18.578 -28.266 -9.172 1 95.12 109 SER A N 1
ATOM 825 C CA . SER A 1 109 ? -19.984 -28.578 -9.469 1 95.12 109 SER A CA 1
ATOM 826 C C . SER A 1 109 ? -20.828 -28.609 -8.195 1 95.12 109 SER A C 1
ATOM 828 O O . SER A 1 109 ? -21.922 -28.031 -8.164 1 95.12 109 SER A O 1
ATOM 830 N N . GLN A 1 110 ? -20.297 -29.188 -7.215 1 95.44 110 GLN A N 1
ATOM 831 C CA . GLN A 1 110 ? -21 -29.266 -5.941 1 95.44 110 GLN A CA 1
ATOM 832 C C . GLN A 1 110 ? -21.172 -27.875 -5.328 1 95.44 110 GLN A C 1
ATOM 834 O O . GLN A 1 110 ? -22.234 -27.547 -4.809 1 95.44 110 GLN A O 1
ATOM 839 N N . TRP A 1 111 ? -20.109 -27.109 -5.332 1 96 111 TRP A N 1
ATOM 840 C CA . TRP A 1 111 ? -20.156 -25.766 -4.754 1 96 111 TRP A CA 1
ATOM 841 C C . TRP A 1 111 ? -21.141 -24.891 -5.508 1 96 111 TRP A C 1
ATOM 843 O O . TRP A 1 111 ? -21.844 -24.078 -4.902 1 96 111 TRP A O 1
ATOM 853 N N . ARG A 1 112 ? -21.234 -25.047 -6.809 1 94.81 112 ARG A N 1
ATOM 854 C CA . ARG A 1 112 ? -22.203 -24.312 -7.605 1 94.81 112 ARG A CA 1
ATOM 855 C C . ARG A 1 112 ? -23.625 -24.672 -7.191 1 94.81 112 ARG A C 1
ATOM 857 O O . ARG A 1 112 ? -24.469 -23.781 -7.039 1 94.81 112 ARG A O 1
ATOM 864 N N . GLU A 1 113 ? -23.875 -25.891 -7.023 1 94 113 GLU A N 1
ATOM 865 C CA . GLU A 1 113 ? -25.203 -26.359 -6.613 1 94 113 GLU A CA 1
ATOM 866 C C . GLU A 1 113 ? -25.578 -25.812 -5.238 1 94 113 GLU A C 1
ATOM 868 O O . GLU A 1 113 ? -26.75 -25.531 -4.973 1 94 113 GLU A O 1
ATOM 873 N N . ARG A 1 114 ? -24.594 -25.656 -4.441 1 94.44 114 ARG A N 1
ATOM 874 C CA . ARG A 1 114 ? -24.812 -25.188 -3.078 1 94.44 114 ARG A CA 1
ATOM 875 C C . ARG A 1 114 ? -24.859 -23.656 -3.031 1 94.44 114 ARG A C 1
ATOM 877 O O . ARG A 1 114 ? -24.922 -23.078 -1.951 1 94.44 114 ARG A O 1
ATOM 884 N N . GLY A 1 115 ? -24.594 -23.062 -4.172 1 93.25 115 GLY A N 1
ATOM 885 C CA . GLY A 1 115 ? -24.766 -21.625 -4.27 1 93.25 115 GLY A CA 1
ATOM 886 C C . GLY A 1 115 ? -23.547 -20.859 -3.787 1 93.25 115 GLY A C 1
ATOM 887 O O . GLY A 1 115 ? -23.656 -19.703 -3.361 1 93.25 115 GLY A O 1
ATOM 888 N N . LYS A 1 116 ? -22.453 -21.531 -3.783 1 94.38 116 LYS A N 1
ATOM 889 C CA . LYS A 1 116 ? -21.234 -20.828 -3.393 1 94.38 116 LYS A CA 1
ATOM 890 C C . LYS A 1 116 ? -20.812 -19.828 -4.457 1 94.38 116 LYS A C 1
ATOM 892 O O . LYS A 1 116 ? -21.109 -20 -5.641 1 94.38 116 LYS A O 1
ATOM 897 N N . LYS A 1 117 ? -20.094 -18.766 -4.07 1 93.56 117 LYS A N 1
ATOM 898 C CA . LYS A 1 117 ? -19.797 -17.656 -4.973 1 93.56 117 LYS A CA 1
ATOM 899 C C . LYS A 1 117 ? -18.344 -17.734 -5.469 1 93.56 117 LYS A C 1
ATOM 901 O O . LYS A 1 117 ? -18.109 -18.109 -6.621 1 93.56 117 LYS A O 1
ATOM 906 N N . GLY A 1 118 ? -17.422 -17.484 -4.523 1 95.12 118 GLY A N 1
ATOM 907 C CA . GLY A 1 118 ? -16.016 -17.531 -4.871 1 95.12 118 GLY A CA 1
ATOM 908 C C . GLY A 1 118 ? -15.305 -18.75 -4.293 1 95.12 118 GLY A C 1
ATOM 909 O O . GLY A 1 118 ? -15.562 -19.141 -3.154 1 95.12 118 GLY A O 1
ATOM 910 N N . VAL A 1 119 ? -14.414 -19.359 -5.121 1 96.69 119 VAL A N 1
ATOM 911 C CA . VAL A 1 119 ? -13.602 -20.5 -4.68 1 96.69 119 VAL A CA 1
ATOM 912 C C . VAL A 1 119 ? -12.125 -20.109 -4.676 1 96.69 119 VAL A C 1
ATOM 914 O O . VAL A 1 119 ? -11.578 -19.734 -5.711 1 96.69 119 VAL A O 1
ATOM 917 N N . TRP A 1 120 ? -11.555 -20.234 -3.51 1 96.56 120 TRP A N 1
ATOM 918 C CA . TRP A 1 120 ? -10.133 -19.953 -3.35 1 96.56 120 TRP A CA 1
ATOM 919 C C . TRP A 1 120 ? -9.328 -21.25 -3.254 1 96.56 120 TRP A C 1
ATOM 921 O O . TRP A 1 120 ? -9.758 -22.203 -2.6 1 96.56 120 TRP A O 1
ATOM 931 N N . ILE A 1 121 ? -8.172 -21.234 -3.895 1 97.5 121 ILE A N 1
ATOM 932 C CA . ILE A 1 121 ? -7.23 -22.328 -3.725 1 97.5 121 ILE A CA 1
ATOM 933 C C . ILE A 1 121 ? -5.859 -21.781 -3.338 1 97.5 121 ILE A C 1
ATOM 935 O O . ILE A 1 121 ? -5.277 -20.969 -4.074 1 97.5 121 ILE A O 1
ATOM 939 N N . LYS A 1 122 ? -5.441 -22.172 -2.227 1 96.62 122 LYS A N 1
ATOM 940 C CA . LYS A 1 122 ? -4.082 -21.859 -1.796 1 96.62 122 LYS A CA 1
ATOM 941 C C . LYS A 1 122 ? -3.145 -23.031 -2.051 1 96.62 122 LYS A C 1
ATOM 943 O O . LYS A 1 122 ? -3.311 -24.109 -1.459 1 96.62 122 LYS A O 1
ATOM 948 N N . LEU A 1 123 ? -2.174 -22.828 -2.889 1 96.94 123 LEU A N 1
ATOM 949 C CA . LEU A 1 123 ? -1.225 -23.875 -3.242 1 96.94 123 LEU A CA 1
ATOM 950 C C . LEU A 1 123 ? 0.162 -23.562 -2.688 1 96.94 123 LEU A C 1
ATOM 952 O O . LEU A 1 123 ? 0.775 -22.562 -3.066 1 96.94 123 LEU A O 1
ATOM 956 N N . ALA A 1 124 ? 0.604 -24.438 -1.81 1 96.06 124 ALA A N 1
ATOM 957 C CA . ALA A 1 124 ? 2 -24.328 -1.393 1 96.06 124 ALA A CA 1
ATOM 958 C C . ALA A 1 124 ? 2.943 -24.531 -2.576 1 96.06 124 ALA A C 1
ATOM 960 O O . ALA A 1 124 ? 2.604 -25.219 -3.539 1 96.06 124 ALA A O 1
ATOM 961 N N . ILE A 1 125 ? 4.09 -23.891 -2.461 1 96.62 125 ILE A N 1
ATOM 962 C CA . ILE A 1 125 ? 5.027 -23.922 -3.578 1 96.62 125 ILE A CA 1
ATOM 963 C C . ILE A 1 125 ? 5.43 -25.375 -3.877 1 96.62 125 ILE A C 1
ATOM 965 O O . ILE A 1 125 ? 5.688 -25.719 -5.031 1 96.62 125 ILE A O 1
ATOM 969 N N . GLU A 1 126 ? 5.41 -26.281 -2.93 1 95.81 126 GLU A N 1
ATOM 970 C CA . GLU A 1 126 ? 5.738 -27.688 -3.09 1 95.81 126 GLU A CA 1
ATOM 971 C C . GLU A 1 126 ? 4.711 -28.391 -3.971 1 95.81 126 GLU A C 1
ATOM 973 O O . GLU A 1 126 ? 4.977 -29.484 -4.484 1 95.81 126 GLU A O 1
ATOM 978 N N . HIS A 1 127 ? 3.604 -27.797 -4.129 1 96.5 127 HIS A N 1
ATOM 979 C CA . HIS A 1 127 ? 2.535 -28.406 -4.918 1 96.5 127 HIS A CA 1
ATOM 980 C C . HIS A 1 127 ? 2.301 -27.625 -6.211 1 96.5 127 HIS A C 1
ATOM 982 O O . HIS A 1 127 ? 1.166 -27.531 -6.684 1 96.5 127 HIS A O 1
ATOM 988 N N . SER A 1 128 ? 3.355 -27.078 -6.738 1 97.19 128 SER A N 1
ATOM 989 C CA . SER A 1 128 ? 3.299 -26.281 -7.961 1 97.19 128 SER A CA 1
ATOM 990 C C . SER A 1 128 ? 2.789 -27.094 -9.133 1 97.19 128 SER A C 1
ATOM 992 O O . SER A 1 128 ? 2.326 -26.547 -10.133 1 97.19 128 SER A O 1
ATOM 994 N N . ASN A 1 129 ? 2.807 -28.438 -9.055 1 96.62 129 ASN A N 1
ATOM 995 C CA . ASN A 1 129 ? 2.322 -29.328 -10.109 1 96.62 129 ASN A CA 1
ATOM 996 C C . ASN A 1 129 ? 0.813 -29.188 -10.305 1 96.62 129 ASN A C 1
ATOM 998 O O . ASN A 1 129 ? 0.274 -29.625 -11.32 1 96.62 129 ASN A O 1
ATOM 1002 N N . LEU A 1 130 ? 0.138 -28.609 -9.383 1 97.75 130 LEU A N 1
ATOM 1003 C CA . LEU A 1 130 ? -1.318 -28.531 -9.406 1 97.75 130 LEU A CA 1
ATOM 1004 C C . LEU A 1 130 ? -1.782 -27.234 -10.07 1 97.75 130 LEU A C 1
ATOM 1006 O O . LEU A 1 130 ? -2.969 -27.078 -10.367 1 97.75 130 LEU A O 1
ATOM 1010 N N . VAL A 1 131 ? -0.867 -26.297 -10.289 1 98.19 131 VAL A N 1
ATOM 1011 C CA . VAL A 1 131 ? -1.216 -24.953 -10.742 1 98.19 131 VAL A CA 1
ATOM 1012 C C . VAL A 1 131 ? -1.911 -25.031 -12.102 1 98.19 131 VAL A C 1
ATOM 1014 O O . VAL A 1 131 ? -2.969 -24.422 -12.305 1 98.19 131 VAL A O 1
ATOM 1017 N N . ASP A 1 132 ? -1.347 -25.797 -13 1 97.62 132 ASP A N 1
ATOM 1018 C CA . ASP A 1 132 ? -1.892 -25.891 -14.352 1 97.62 132 ASP A CA 1
ATOM 1019 C C . ASP A 1 132 ? -3.305 -26.469 -14.336 1 97.62 132 ASP A C 1
ATOM 1021 O O . ASP A 1 132 ? -4.176 -26.016 -15.078 1 97.62 132 ASP A O 1
ATOM 1025 N N . SER A 1 133 ? -3.545 -27.453 -13.531 1 97.56 133 SER A N 1
ATOM 1026 C CA . SER A 1 133 ? -4.867 -28.062 -13.398 1 97.56 133 SER A CA 1
ATOM 1027 C C . SER A 1 133 ? -5.891 -27.062 -12.891 1 97.56 133 SER A C 1
ATOM 1029 O O . SER A 1 133 ? -7.031 -27.031 -13.359 1 97.56 133 SER A O 1
ATOM 1031 N N . ALA A 1 134 ? -5.492 -26.266 -11.953 1 98.06 134 ALA A N 1
ATOM 1032 C CA . ALA A 1 134 ? -6.387 -25.25 -11.414 1 98.06 134 ALA A CA 1
ATOM 1033 C C . ALA A 1 134 ? -6.754 -24.219 -12.484 1 98.06 134 ALA A C 1
ATOM 1035 O O . ALA A 1 134 ? -7.922 -23.844 -12.625 1 98.06 134 ALA A O 1
ATOM 1036 N N . VAL A 1 135 ? -5.754 -23.781 -13.211 1 98.06 135 VAL A N 1
ATOM 1037 C CA . VAL A 1 135 ? -5.969 -22.781 -14.258 1 98.06 135 VAL A CA 1
ATOM 1038 C C . VAL A 1 135 ? -6.902 -23.344 -15.32 1 98.06 135 VAL A C 1
ATOM 1040 O O . VAL A 1 135 ? -7.82 -22.656 -15.781 1 98.06 135 VAL A O 1
ATOM 1043 N N . LYS A 1 136 ? -6.703 -24.562 -15.711 1 97.06 136 LYS A N 1
ATOM 1044 C CA . LYS A 1 136 ? -7.531 -25.203 -16.734 1 97.06 136 LYS A CA 1
ATOM 1045 C C . LYS A 1 136 ? -8.969 -25.359 -16.25 1 97.06 136 LYS A C 1
ATOM 1047 O O . LYS A 1 136 ? -9.898 -25.438 -17.062 1 97.06 136 LYS A O 1
ATOM 1052 N N . ALA A 1 137 ? -9.125 -25.406 -14.945 1 97 137 ALA A N 1
ATOM 1053 C CA . ALA A 1 137 ? -10.461 -25.516 -14.367 1 97 137 ALA A CA 1
ATOM 1054 C C . ALA A 1 137 ? -11.133 -24.156 -14.273 1 97 137 ALA A C 1
ATOM 1056 O O . ALA A 1 137 ? -12.25 -24.031 -13.758 1 97 137 ALA A O 1
ATOM 1057 N N . GLY A 1 138 ? -10.438 -23.109 -14.641 1 96.75 138 GLY A N 1
ATOM 1058 C CA . GLY A 1 138 ? -11.062 -21.797 -14.711 1 96.75 138 GLY A CA 1
ATOM 1059 C C . GLY A 1 138 ? -10.531 -20.812 -13.672 1 96.75 138 GLY A C 1
ATOM 1060 O O . GLY A 1 138 ? -10.961 -19.672 -13.625 1 96.75 138 GLY A O 1
ATOM 1061 N N . PHE A 1 139 ? -9.586 -21.266 -12.906 1 98.06 139 PHE A N 1
ATOM 1062 C CA . PHE A 1 139 ? -9.047 -20.391 -11.867 1 98.06 139 PHE A CA 1
ATOM 1063 C C . PHE A 1 139 ? -8.078 -19.375 -12.461 1 98.06 139 PHE A C 1
ATOM 1065 O O . PHE A 1 139 ? -7.34 -19.688 -13.398 1 98.06 139 PHE A O 1
ATOM 1072 N N . LYS A 1 140 ? -8.047 -18.156 -11.883 1 97.62 140 LYS A N 1
ATOM 1073 C CA . LYS A 1 140 ? -7.082 -17.109 -12.18 1 97.62 140 LYS A CA 1
ATOM 1074 C C . LYS A 1 140 ? -6.117 -16.906 -11.016 1 97.62 140 LYS A C 1
ATOM 1076 O O . LYS A 1 140 ? -6.422 -17.266 -9.875 1 97.62 140 LYS A O 1
ATOM 1081 N N . PHE A 1 141 ? -4.984 -16.375 -11.391 1 97.69 141 PHE A N 1
ATOM 1082 C CA . PHE A 1 141 ? -4.074 -15.984 -10.32 1 97.69 141 PHE A CA 1
ATOM 1083 C C . PHE A 1 141 ? -4.641 -14.805 -9.531 1 97.69 141 PHE A C 1
ATOM 1085 O O . PHE A 1 141 ? -5.203 -13.875 -10.117 1 97.69 141 PHE A O 1
ATOM 1092 N N . HIS A 1 142 ? -4.523 -14.867 -8.266 1 96.25 142 HIS A N 1
ATOM 1093 C CA . HIS A 1 142 ? -4.914 -13.711 -7.461 1 96.25 142 HIS A CA 1
ATOM 1094 C C . HIS A 1 142 ? -3.691 -12.992 -6.898 1 96.25 142 HIS A C 1
ATOM 1096 O O . HIS A 1 142 ? -3.516 -11.797 -7.121 1 96.25 142 HIS A O 1
ATOM 1102 N N . HIS A 1 143 ? -2.898 -13.656 -6.176 1 95.31 143 HIS A N 1
ATOM 1103 C CA . HIS A 1 143 ? -1.635 -13.141 -5.66 1 95.31 143 HIS A CA 1
ATOM 1104 C C . HIS A 1 143 ? -0.683 -14.273 -5.301 1 95.31 143 HIS A C 1
ATOM 1106 O O . HIS A 1 143 ? -1.082 -15.445 -5.281 1 95.31 143 HIS A O 1
ATOM 1112 N N . ALA A 1 144 ? 0.559 -13.867 -5.074 1 96.56 144 ALA A N 1
ATOM 1113 C CA . ALA A 1 144 ? 1.555 -14.867 -4.707 1 96.56 144 ALA A CA 1
ATOM 1114 C C . ALA A 1 144 ? 2.496 -14.344 -3.629 1 96.56 144 ALA A C 1
ATOM 1116 O O . ALA A 1 144 ? 2.75 -13.133 -3.555 1 96.56 144 ALA A O 1
ATOM 1117 N N . GLU A 1 145 ? 2.859 -15.219 -2.814 1 94 145 GLU A N 1
ATOM 1118 C CA . GLU A 1 145 ? 3.963 -15.086 -1.869 1 94 145 GLU A CA 1
ATOM 1119 C C . GLU A 1 145 ? 5.066 -16.094 -2.156 1 94 145 GLU A C 1
ATOM 1121 O O . GLU A 1 145 ? 4.859 -17.047 -2.916 1 94 145 GLU A O 1
ATOM 1126 N N . PRO A 1 146 ? 6.195 -15.891 -1.595 1 93.62 146 PRO A N 1
ATOM 1127 C CA . PRO A 1 146 ? 7.301 -16.781 -1.946 1 93.62 146 PRO A CA 1
ATOM 1128 C C . PRO A 1 146 ? 6.969 -18.25 -1.71 1 93.62 146 PRO A C 1
ATOM 1130 O O . PRO A 1 146 ? 7.469 -19.125 -2.428 1 93.62 146 PRO A O 1
ATOM 1133 N N . ASP A 1 147 ? 6.062 -18.531 -0.824 1 94.25 147 ASP A N 1
ATOM 1134 C CA . ASP A 1 147 ? 5.883 -19.922 -0.433 1 94.25 147 ASP A CA 1
ATOM 1135 C C . ASP A 1 147 ? 4.512 -20.453 -0.866 1 94.25 147 ASP A C 1
ATOM 1137 O O . ASP A 1 147 ? 4.211 -21.625 -0.698 1 94.25 147 ASP A O 1
ATOM 1141 N N . TYR A 1 148 ? 3.693 -19.547 -1.468 1 95.94 148 TYR A N 1
ATOM 1142 C CA . TYR A 1 148 ? 2.414 -20.078 -1.925 1 95.94 148 TYR A CA 1
ATOM 1143 C C . TYR A 1 148 ? 1.826 -19.219 -3.031 1 95.94 148 TYR A C 1
ATOM 1145 O O . TYR A 1 148 ? 2.236 -18.062 -3.213 1 95.94 148 TYR A O 1
ATOM 1153 N N . LEU A 1 149 ? 0.972 -19.781 -3.742 1 97.5 149 LEU A N 1
ATOM 1154 C CA . LEU A 1 149 ? 0.188 -19.141 -4.793 1 97.5 149 LEU A CA 1
ATOM 1155 C C . LEU A 1 149 ? -1.304 -19.234 -4.488 1 97.5 149 LEU A C 1
ATOM 1157 O O . LEU A 1 149 ? -1.812 -20.297 -4.145 1 97.5 149 LEU A O 1
ATOM 1161 N N . MET A 1 150 ? -1.94 -18.078 -4.52 1 97.25 150 MET A N 1
ATOM 1162 C CA . MET A 1 150 ? -3.387 -18.031 -4.328 1 97.25 150 MET A CA 1
ATOM 1163 C C . MET A 1 150 ? -4.105 -17.891 -5.664 1 97.25 150 MET A C 1
ATOM 1165 O O . MET A 1 150 ? -3.801 -17 -6.453 1 97.25 150 MET A O 1
ATOM 1169 N N . LEU A 1 151 ? -5.012 -18.812 -5.914 1 97.94 151 LEU A N 1
ATOM 1170 C CA . LEU A 1 151 ? -5.859 -18.766 -7.102 1 97.94 151 LEU A CA 1
ATOM 1171 C C . LEU A 1 151 ? -7.32 -18.578 -6.723 1 97.94 151 LEU A C 1
ATOM 1173 O O . LEU A 1 151 ? -7.723 -18.891 -5.598 1 97.94 151 LEU A O 1
ATOM 1177 N N . VAL A 1 152 ? -8.078 -18.031 -7.691 1 97.44 152 VAL A N 1
ATOM 1178 C CA . VAL A 1 152 ? -9.477 -17.781 -7.375 1 97.44 152 VAL A CA 1
ATOM 1179 C C . VAL A 1 152 ? -10.336 -18 -8.617 1 97.44 152 VAL A C 1
ATOM 1181 O O . VAL A 1 152 ? -9.867 -17.797 -9.742 1 97.44 152 VAL A O 1
ATOM 1184 N N . HIS A 1 153 ? -11.523 -18.5 -8.406 1 97.25 153 HIS A N 1
ATOM 1185 C CA . HIS A 1 153 ? -12.539 -18.688 -9.43 1 97.25 153 HIS A CA 1
ATOM 1186 C C . HIS A 1 153 ? -13.914 -18.25 -8.93 1 97.25 153 HIS A C 1
ATOM 1188 O O . HIS A 1 153 ? -14.445 -18.812 -7.973 1 97.25 153 HIS A O 1
ATOM 1194 N N . TRP A 1 154 ? -14.406 -17.109 -9.484 1 96.5 154 TRP A N 1
ATOM 1195 C CA . TRP A 1 154 ? -15.766 -16.672 -9.188 1 96.5 154 TRP A CA 1
ATOM 1196 C C . TRP A 1 154 ? -16.781 -17.5 -9.945 1 96.5 154 TRP A C 1
ATOM 1198 O O . TRP A 1 154 ? -16.953 -17.359 -11.156 1 96.5 154 TRP A O 1
ATOM 1208 N N . ILE A 1 155 ? -17.562 -18.344 -9.281 1 95.31 155 ILE A N 1
ATOM 1209 C CA . ILE A 1 155 ? -18.375 -19.344 -9.977 1 95.31 155 ILE A CA 1
ATOM 1210 C C . ILE A 1 155 ? -19.844 -18.906 -9.953 1 95.31 155 ILE A C 1
ATOM 1212 O O . ILE A 1 155 ? -20.703 -19.578 -10.547 1 95.31 155 ILE A O 1
ATOM 1216 N N . SER A 1 156 ? -20.125 -17.828 -9.273 1 92.19 156 SER A N 1
ATOM 1217 C CA . SER A 1 156 ? -21.484 -17.312 -9.188 1 92.19 156 SER A CA 1
ATOM 1218 C C . SER A 1 156 ? -21.812 -16.422 -10.383 1 92.19 156 SER A C 1
ATOM 1220 O O . SER A 1 156 ? -20.906 -15.859 -11.016 1 92.19 156 SER A O 1
ATOM 1222 N N . ASN A 1 157 ? -23.047 -16.25 -10.625 1 90.19 157 ASN A N 1
ATOM 1223 C CA . ASN A 1 157 ? -23.516 -15.352 -11.672 1 90.19 157 ASN A CA 1
ATOM 1224 C C . ASN A 1 157 ? -23.656 -13.922 -11.164 1 90.19 157 ASN A C 1
ATOM 1226 O O . ASN A 1 157 ? -23.828 -12.992 -11.953 1 90.19 157 ASN A O 1
ATOM 1230 N N . ALA A 1 158 ? -23.594 -13.789 -9.914 1 84.5 158 ALA A N 1
ATOM 1231 C CA . ALA A 1 158 ? -23.625 -12.453 -9.32 1 84.5 158 ALA A CA 1
ATOM 1232 C C . ALA A 1 158 ? -22.359 -11.68 -9.656 1 84.5 158 ALA A C 1
ATOM 1234 O O . ALA A 1 158 ? -21.344 -12.273 -10.055 1 84.5 158 ALA A O 1
ATOM 1235 N N . PRO A 1 159 ? -22.438 -10.438 -9.57 1 84.19 159 PRO A N 1
ATOM 1236 C CA . PRO A 1 159 ? -21.219 -9.656 -9.828 1 84.19 159 PRO A CA 1
ATOM 1237 C C . PRO A 1 159 ? -20.062 -10.047 -8.914 1 84.19 159 PRO A C 1
ATOM 1239 O O . PRO A 1 159 ? -20.281 -10.359 -7.742 1 84.19 159 PRO A O 1
ATOM 1242 N N . ASN A 1 160 ? -18.891 -10.031 -9.477 1 87.62 160 ASN A N 1
ATOM 1243 C CA . ASN A 1 160 ? -17.688 -10.414 -8.758 1 87.62 160 ASN A CA 1
ATOM 1244 C C . ASN A 1 160 ? -17.281 -9.359 -7.727 1 87.62 160 ASN A C 1
ATOM 1246 O O . ASN A 1 160 ? -17.031 -8.203 -8.078 1 87.62 160 ASN A O 1
ATOM 1250 N N . THR A 1 161 ? -17.172 -9.734 -6.48 1 81.06 161 THR A N 1
ATOM 1251 C CA . THR A 1 161 ? -16.859 -8.805 -5.398 1 81.06 161 THR A CA 1
ATOM 1252 C C . THR A 1 161 ? -15.578 -9.219 -4.684 1 81.06 161 THR A C 1
ATOM 1254 O O . THR A 1 161 ? -15.336 -8.82 -3.545 1 81.06 161 THR A O 1
ATOM 1257 N N . LEU A 1 162 ? -14.812 -10.062 -5.359 1 86.44 162 LEU A N 1
ATOM 1258 C CA . LEU A 1 162 ? -13.57 -10.516 -4.742 1 86.44 162 LEU A CA 1
ATOM 1259 C C . LEU A 1 162 ? -12.641 -9.336 -4.457 1 86.44 162 LEU A C 1
ATOM 1261 O O . LEU A 1 162 ? -12.492 -8.445 -5.289 1 86.44 162 LEU A O 1
ATOM 1265 N N . PRO A 1 163 ? -12.078 -9.344 -3.295 1 85 163 PRO A N 1
ATOM 1266 C CA . PRO A 1 163 ? -11.164 -8.25 -2.977 1 85 163 PRO A CA 1
ATOM 1267 C C . PRO A 1 163 ? -9.844 -8.336 -3.746 1 85 163 PRO A C 1
ATOM 1269 O O . PRO A 1 163 ? -9.336 -9.438 -3.975 1 85 163 PRO A O 1
ATOM 1272 N N . ALA A 1 164 ? -9.336 -7.203 -4.098 1 87 164 ALA A N 1
ATOM 1273 C CA . ALA A 1 164 ? -8.016 -7.145 -4.711 1 87 164 ALA A CA 1
ATOM 1274 C C . ALA A 1 164 ? -6.918 -7.309 -3.662 1 87 164 ALA A C 1
ATOM 1276 O O . ALA A 1 164 ? -7.168 -7.156 -2.463 1 87 164 ALA A O 1
ATOM 1277 N N . ASN A 1 165 ? -5.773 -7.793 -4.098 1 90.38 165 ASN A N 1
ATOM 1278 C CA . ASN A 1 165 ? -4.605 -7.832 -3.221 1 90.38 165 ASN A CA 1
ATOM 1279 C C . ASN A 1 165 ? -4.008 -6.441 -3.021 1 90.38 165 ASN A C 1
ATOM 1281 O O . ASN A 1 165 ? -4.594 -5.441 -3.441 1 90.38 165 ASN A O 1
ATOM 1285 N N . ALA A 1 166 ? -2.852 -6.387 -2.252 1 92.19 166 ALA A N 1
ATOM 1286 C CA . ALA A 1 166 ? -2.156 -5.125 -2.006 1 92.19 166 ALA A CA 1
ATOM 1287 C C . ALA A 1 166 ? -1.882 -4.387 -3.312 1 92.19 166 ALA A C 1
ATOM 1289 O O . ALA A 1 166 ? -1.451 -4.992 -4.297 1 92.19 166 ALA A O 1
ATOM 1290 N N . SER A 1 167 ? -2.096 -3.129 -3.248 1 92.94 167 SER A N 1
ATOM 1291 C CA . SER A 1 167 ? -1.985 -2.297 -4.445 1 92.94 167 SER A CA 1
ATOM 1292 C C . SER A 1 167 ? -0.83 -1.309 -4.324 1 92.94 167 SER A C 1
ATOM 1294 O O . SER A 1 167 ? -0.393 -0.733 -5.324 1 92.94 167 SER A O 1
ATOM 1296 N N . HIS A 1 168 ? -0.333 -1.161 -3.135 1 95.19 168 HIS A N 1
ATOM 1297 C CA . HIS A 1 168 ? 0.604 -0.065 -2.918 1 95.19 168 HIS A CA 1
ATOM 1298 C C . HIS A 1 168 ? 1.865 -0.55 -2.211 1 95.19 168 HIS A C 1
ATOM 1300 O O . HIS A 1 168 ? 1.794 -1.394 -1.314 1 95.19 168 HIS A O 1
ATOM 1306 N N . ARG A 1 169 ? 2.922 0.02 -2.658 1 94.88 169 ARG A N 1
ATOM 1307 C CA . ARG A 1 169 ? 4.133 0.048 -1.843 1 94.88 169 ARG A CA 1
ATOM 1308 C C . ARG A 1 169 ? 4.207 1.326 -1.014 1 94.88 169 ARG A C 1
ATOM 1310 O O . ARG A 1 169 ? 3.605 2.342 -1.375 1 94.88 169 ARG A O 1
ATOM 1317 N N . VAL A 1 170 ? 4.887 1.246 0.084 1 96.31 170 VAL A N 1
ATOM 1318 C CA . VAL A 1 170 ? 5.074 2.42 0.932 1 96.31 170 VAL A CA 1
ATOM 1319 C C . VAL A 1 170 ? 6.566 2.648 1.171 1 96.31 170 VAL A C 1
ATOM 1321 O O . VAL A 1 170 ? 7.312 1.703 1.434 1 96.31 170 VAL A O 1
ATOM 1324 N N . ALA A 1 171 ? 6.961 3.855 0.947 1 96.38 171 ALA A N 1
ATOM 1325 C CA . ALA A 1 171 ? 8.344 4.262 1.191 1 96.38 171 ALA A CA 1
ATOM 1326 C C . ALA A 1 171 ? 8.398 5.523 2.047 1 96.38 171 ALA A C 1
ATOM 1328 O O . ALA A 1 171 ? 7.395 6.227 2.195 1 96.38 171 ALA A O 1
ATOM 1329 N N . ILE A 1 172 ? 9.594 5.758 2.605 1 97.31 172 ILE A N 1
ATOM 1330 C CA . ILE A 1 172 ? 9.766 6.949 3.426 1 97.31 172 ILE A CA 1
ATOM 1331 C C . ILE A 1 172 ? 11.023 7.695 2.994 1 97.31 172 ILE A C 1
ATOM 1333 O O . ILE A 1 172 ? 11.945 7.102 2.426 1 97.31 172 ILE A O 1
ATOM 1337 N N . GLY A 1 173 ? 10.977 8.922 3.152 1 96.88 173 GLY A N 1
ATOM 1338 C CA . GLY A 1 173 ? 12.141 9.789 3.209 1 96.88 173 GLY A CA 1
ATOM 1339 C C . GLY A 1 173 ? 12.312 10.477 4.551 1 96.88 173 GLY A C 1
ATOM 1340 O O . GLY A 1 173 ? 11.344 11 5.109 1 96.88 173 GLY A O 1
ATOM 1341 N N . ALA A 1 174 ? 13.531 10.453 5.012 1 98.06 174 ALA A N 1
ATOM 1342 C CA . ALA A 1 174 ? 13.773 10.961 6.363 1 98.06 174 ALA A CA 1
ATOM 1343 C C . ALA A 1 174 ? 14.461 12.32 6.324 1 98.06 174 ALA A C 1
ATOM 1345 O O . ALA A 1 174 ? 15.57 12.445 5.805 1 98.06 174 ALA A O 1
ATOM 1346 N N . PHE A 1 175 ? 13.789 13.289 6.832 1 97.94 175 PHE A N 1
ATOM 1347 C CA . PHE A 1 175 ? 14.352 14.617 7.055 1 97.94 175 PHE A CA 1
ATOM 1348 C C . PHE A 1 175 ? 14.969 14.719 8.445 1 97.94 175 PHE A C 1
ATOM 1350 O O . PHE A 1 175 ? 14.258 14.891 9.438 1 97.94 175 PHE A O 1
ATOM 1357 N N . VAL A 1 176 ? 16.25 14.617 8.508 1 98.38 176 VAL A N 1
ATOM 1358 C CA . VAL A 1 176 ? 16.984 14.641 9.766 1 98.38 176 VAL A CA 1
ATOM 1359 C C . VAL A 1 176 ? 17.938 15.836 9.781 1 98.38 176 VAL A C 1
ATOM 1361 O O . VAL A 1 176 ? 18.891 15.883 9.008 1 98.38 176 VAL A O 1
ATOM 1364 N N . MET A 1 177 ? 17.703 16.719 10.641 1 97.12 177 MET A N 1
ATOM 1365 C CA . MET A 1 177 ? 18.516 17.922 10.742 1 97.12 177 MET A CA 1
ATOM 1366 C C . MET A 1 177 ? 19.047 18.094 12.156 1 97.12 177 MET A C 1
ATOM 1368 O O . MET A 1 177 ? 18.328 17.859 13.133 1 97.12 177 MET A O 1
ATOM 1372 N N . ASN A 1 178 ? 20.297 18.516 12.25 1 97.06 178 ASN A N 1
ATOM 1373 C CA . ASN A 1 178 ? 20.859 18.766 13.57 1 97.06 178 ASN A CA 1
ATOM 1374 C C . ASN A 1 178 ? 20.75 20.234 13.953 1 97.06 178 ASN A C 1
ATOM 1376 O O . ASN A 1 178 ? 20.188 21.031 13.203 1 97.06 178 ASN A O 1
ATOM 1380 N N . ALA A 1 179 ? 21.297 20.547 15.133 1 95.31 179 ALA A N 1
ATOM 1381 C CA . ALA A 1 179 ? 21.156 21.891 15.695 1 95.31 179 ALA A CA 1
ATOM 1382 C C . ALA A 1 179 ? 21.906 22.922 14.875 1 95.31 179 ALA A C 1
ATOM 1384 O O . ALA A 1 179 ? 21.594 24.109 14.914 1 95.31 179 ALA A O 1
ATOM 1385 N N . ASN A 1 180 ? 22.938 22.5 14.125 1 96.5 180 ASN A N 1
ATOM 1386 C CA . ASN A 1 180 ? 23.734 23.391 13.297 1 96.5 180 ASN A CA 1
ATOM 1387 C C . ASN A 1 180 ? 23.094 23.625 11.938 1 96.5 180 ASN A C 1
ATOM 1389 O O . ASN A 1 180 ? 23.734 24.156 11.023 1 96.5 180 ASN A O 1
ATOM 1393 N N . ARG A 1 181 ? 21.828 23.156 11.719 1 96.81 181 ARG A N 1
ATOM 1394 C CA . ARG A 1 181 ? 21.062 23.281 10.484 1 96.81 181 ARG A CA 1
ATOM 1395 C C . ARG A 1 181 ? 21.734 22.516 9.344 1 96.81 181 ARG A C 1
ATOM 1397 O O . ARG A 1 181 ? 21.844 23.016 8.227 1 96.81 181 ARG A O 1
ATOM 1404 N N . GLU A 1 182 ? 22.266 21.453 9.719 1 98.06 182 GLU A N 1
ATOM 1405 C CA . GLU A 1 182 ? 22.812 20.516 8.742 1 98.06 182 GLU A CA 1
ATOM 1406 C C . GLU A 1 182 ? 21.859 19.328 8.547 1 98.06 182 GLU A C 1
ATOM 1408 O O . GLU A 1 182 ? 21.328 18.797 9.516 1 98.06 182 GLU A O 1
ATOM 1413 N N . LEU A 1 183 ? 21.703 18.984 7.301 1 97.94 183 LEU A N 1
ATOM 1414 C CA . LEU A 1 183 ? 20.828 17.891 6.918 1 97.94 183 LEU A CA 1
ATOM 1415 C C . LEU A 1 183 ? 21.625 16.594 6.73 1 97.94 183 LEU A C 1
ATOM 1417 O O . LEU A 1 183 ? 22.703 16.609 6.121 1 97.94 183 LEU A O 1
ATOM 1421 N N . LEU A 1 184 ? 21.125 15.5 7.281 1 98.38 184 LEU A N 1
ATOM 1422 C CA . LEU A 1 184 ? 21.734 14.203 7.02 1 98.38 184 LEU A CA 1
ATOM 1423 C C . LEU A 1 184 ? 21.422 13.727 5.602 1 98.38 184 LEU A C 1
ATOM 1425 O O . LEU A 1 184 ? 20.25 13.578 5.234 1 98.38 184 LEU A O 1
ATOM 1429 N N . VAL A 1 185 ? 22.469 13.531 4.816 1 97.06 185 VAL A N 1
ATOM 1430 C CA . VAL A 1 185 ? 22.25 13.172 3.418 1 97.06 185 VAL A CA 1
ATOM 1431 C C . VAL A 1 185 ? 23.141 11.984 3.051 1 97.06 185 VAL A C 1
ATOM 1433 O O . VAL A 1 185 ? 24.141 11.711 3.725 1 97.06 185 VAL A O 1
ATOM 1436 N N . VAL A 1 186 ? 22.688 11.273 1.969 1 95.62 186 VAL A N 1
ATOM 1437 C CA . VAL A 1 186 ? 23.406 10.078 1.533 1 95.62 186 VAL A CA 1
ATOM 1438 C C . VAL A 1 186 ? 23.531 10.086 0.013 1 95.62 186 VAL A C 1
ATOM 1440 O O . VAL A 1 186 ? 22.812 10.805 -0.68 1 95.62 186 VAL A O 1
ATOM 1443 N N . GLN A 1 187 ? 24.531 9.352 -0.451 1 92.44 187 GLN A N 1
ATOM 1444 C CA . GLN A 1 187 ? 24.688 8.984 -1.853 1 92.44 187 GLN A CA 1
ATOM 1445 C C . GLN A 1 187 ? 24.547 7.477 -2.041 1 92.44 187 GLN A C 1
ATOM 1447 O O . GLN A 1 187 ? 25.141 6.691 -1.3 1 92.44 187 GLN A O 1
ATOM 1452 N N . GLU A 1 188 ? 23.766 7.125 -2.982 1 83.38 188 GLU A N 1
ATOM 1453 C CA . GLU A 1 188 ? 23.516 5.699 -3.195 1 83.38 188 GLU A CA 1
ATOM 1454 C C . GLU A 1 188 ? 24.656 5.055 -3.984 1 83.38 188 GLU A C 1
ATOM 1456 O O . GLU A 1 188 ? 25.234 5.688 -4.871 1 83.38 188 GLU A O 1
ATOM 1461 N N . ARG A 1 189 ? 24.875 3.789 -3.6 1 77.88 189 ARG A N 1
ATOM 1462 C CA . ARG A 1 189 ? 25.891 3.018 -4.316 1 77.88 189 ARG A CA 1
ATOM 1463 C C . ARG A 1 189 ? 25.297 2.344 -5.547 1 77.88 189 ARG A C 1
ATOM 1465 O O . ARG A 1 189 ? 25.969 2.215 -6.574 1 77.88 189 ARG A O 1
ATOM 1472 N N . ASN A 1 190 ? 24.047 1.831 -5.254 1 68.31 190 ASN A N 1
ATOM 1473 C CA . ASN A 1 190 ? 23.344 1.099 -6.297 1 68.31 190 ASN A CA 1
ATOM 1474 C C . ASN A 1 190 ? 21.984 1.716 -6.594 1 68.31 190 ASN A C 1
ATOM 1476 O O . ASN A 1 190 ? 21.422 2.406 -5.746 1 68.31 190 ASN A O 1
ATOM 1480 N N . GLY A 1 191 ? 21.641 2.045 -7.871 1 61.66 191 GLY A N 1
ATOM 1481 C CA . GLY A 1 191 ? 20.328 2.572 -8.203 1 61.66 191 GLY A CA 1
ATOM 1482 C C . GLY A 1 191 ? 20.375 3.619 -9.305 1 61.66 191 GLY A C 1
ATOM 1483 O O . GLY A 1 191 ? 21.391 3.781 -9.977 1 61.66 191 GLY A O 1
ATOM 1484 N N . ARG A 1 192 ? 19.234 4.195 -9.219 1 60.41 192 ARG A N 1
ATOM 1485 C CA . ARG A 1 192 ? 19.016 5.117 -10.328 1 60.41 192 ARG A CA 1
ATOM 1486 C C . ARG A 1 192 ? 20.016 6.266 -10.297 1 60.41 192 ARG A C 1
ATOM 1488 O O . ARG A 1 192 ? 20.391 6.789 -11.352 1 60.41 192 ARG A O 1
ATOM 1495 N N . PHE A 1 193 ? 20.484 6.504 -9.039 1 60.91 193 PHE A N 1
ATOM 1496 C CA . PHE A 1 193 ? 21.312 7.703 -8.922 1 60.91 193 PHE A CA 1
ATOM 1497 C C . PHE A 1 193 ? 22.766 7.34 -8.664 1 60.91 193 PHE A C 1
ATOM 1499 O O . PHE A 1 193 ? 23.578 8.211 -8.359 1 60.91 193 PHE A O 1
ATOM 1506 N N . SER A 1 194 ? 22.953 6.102 -8.844 1 65 194 SER A N 1
ATOM 1507 C CA . SER A 1 194 ? 24.312 5.656 -8.602 1 65 194 SER A CA 1
ATOM 1508 C C . SER A 1 194 ? 25.297 6.332 -9.562 1 65 194 SER A C 1
ATOM 1510 O O . SER A 1 194 ? 25.016 6.438 -10.758 1 65 194 SER A O 1
ATOM 1512 N N . GLY A 1 195 ? 26.281 6.953 -8.867 1 68.12 195 GLY A N 1
ATOM 1513 C CA . GLY A 1 195 ? 27.344 7.559 -9.648 1 68.12 195 GLY A CA 1
ATOM 1514 C C . GLY A 1 195 ? 27.031 8.984 -10.062 1 68.12 195 GLY A C 1
ATOM 1515 O O . GLY A 1 195 ? 27.906 9.68 -10.609 1 68.12 195 GLY A O 1
ATOM 1516 N N . ALA A 1 196 ? 25.859 9.438 -9.789 1 71.94 196 ALA A N 1
ATOM 1517 C CA . ALA A 1 196 ? 25.484 10.773 -10.242 1 71.94 196 ALA A CA 1
ATOM 1518 C C . ALA A 1 196 ? 25.953 11.844 -9.258 1 71.94 196 ALA A C 1
ATOM 1520 O O . ALA A 1 196 ? 25.891 13.039 -9.555 1 71.94 196 ALA A O 1
ATOM 1521 N N . GLY A 1 197 ? 26.422 11.391 -8.094 1 80.62 197 GLY A N 1
ATOM 1522 C CA . GLY A 1 197 ? 26.906 12.328 -7.098 1 80.62 197 GLY A CA 1
ATOM 1523 C C . GLY A 1 197 ? 25.812 13.133 -6.441 1 80.62 197 GLY A C 1
ATOM 1524 O O . GLY A 1 197 ? 26.047 14.234 -5.953 1 80.62 197 GLY A O 1
ATOM 1525 N N . ILE A 1 198 ? 24.672 12.664 -6.5 1 87.88 198 ILE A N 1
ATOM 1526 C CA . ILE A 1 198 ? 23.531 13.375 -5.949 1 87.88 198 ILE A CA 1
ATOM 1527 C C . ILE A 1 198 ? 23.344 13.008 -4.48 1 87.88 198 ILE A C 1
ATOM 1529 O O . ILE A 1 198 ? 23.344 11.82 -4.125 1 87.88 198 ILE A O 1
ATOM 1533 N N . TRP A 1 199 ? 23.297 14.102 -3.662 1 92.94 199 TRP A N 1
ATOM 1534 C CA . TRP A 1 199 ? 22.984 13.906 -2.25 1 92.94 199 TRP A CA 1
ATOM 1535 C C . TRP A 1 199 ? 21.484 13.961 -2.02 1 92.94 199 TRP A C 1
ATOM 1537 O O . TRP A 1 199 ? 20.797 14.875 -2.494 1 92.94 199 TRP A O 1
ATOM 1547 N N . LYS A 1 200 ? 21.016 12.992 -1.331 1 93.19 200 LYS A N 1
ATOM 1548 C CA . LYS A 1 200 ? 19.594 12.945 -1.037 1 93.19 200 LYS A CA 1
ATOM 1549 C C . LYS A 1 200 ? 19.344 12.539 0.414 1 93.19 200 LYS A C 1
ATOM 1551 O O . LYS A 1 200 ? 20.25 12.086 1.104 1 93.19 200 LYS A O 1
ATOM 1556 N N . MET A 1 201 ? 18.141 12.727 0.851 1 95.25 201 MET A N 1
ATOM 1557 C CA . MET A 1 201 ? 17.75 12.25 2.174 1 95.25 201 MET A CA 1
ATOM 1558 C C . MET A 1 201 ? 17.766 10.727 2.232 1 95.25 201 MET A C 1
ATOM 1560 O O . MET A 1 201 ? 17.547 10.062 1.217 1 95.25 201 MET A O 1
ATOM 1564 N N . PRO A 1 202 ? 18.062 10.203 3.408 1 96.12 202 PRO A N 1
ATOM 1565 C CA . PRO A 1 202 ? 17.891 8.75 3.535 1 96.12 202 PRO A CA 1
ATOM 1566 C C . PRO A 1 202 ? 16.484 8.289 3.203 1 96.12 202 PRO A C 1
ATOM 1568 O O . PRO A 1 202 ? 15.508 8.898 3.66 1 96.12 202 PRO A O 1
ATOM 1571 N N . THR A 1 203 ? 16.375 7.297 2.42 1 94.69 203 THR A N 1
ATOM 1572 C CA . THR A 1 203 ? 15.078 6.746 2.018 1 94.69 203 THR A CA 1
ATOM 1573 C C . THR A 1 203 ? 15.055 5.23 2.207 1 94.69 203 THR A C 1
ATOM 1575 O O . THR A 1 203 ? 16.094 4.609 2.418 1 94.69 203 THR A O 1
ATOM 1578 N N . GLY A 1 204 ? 13.828 4.676 2.191 1 93.94 204 GLY A N 1
ATOM 1579 C CA . GLY A 1 204 ? 13.68 3.232 2.285 1 93.94 204 GLY A CA 1
ATOM 1580 C C . GLY A 1 204 ? 12.234 2.77 2.209 1 93.94 204 GLY A C 1
ATOM 1581 O O . GLY A 1 204 ? 11.312 3.574 2.355 1 93.94 204 GLY A O 1
ATOM 1582 N N . ALA A 1 205 ? 12.188 1.517 2.047 1 94 205 ALA A N 1
ATOM 1583 C CA . ALA A 1 205 ? 10.867 0.91 1.952 1 94 205 ALA A CA 1
ATOM 1584 C C . ALA A 1 205 ? 10.312 0.586 3.336 1 94 205 ALA A C 1
ATOM 1586 O O . ALA A 1 205 ? 11.07 0.311 4.27 1 94 205 ALA A O 1
ATOM 1587 N N . VAL A 1 206 ? 9.008 0.694 3.41 1 95.88 206 VAL A N 1
ATOM 1588 C CA . VAL A 1 206 ? 8.297 0.205 4.59 1 95.88 206 VAL A CA 1
ATOM 1589 C C . VAL A 1 206 ? 7.922 -1.261 4.395 1 95.88 206 VAL A C 1
ATOM 1591 O O . VAL A 1 206 ? 7.262 -1.613 3.412 1 95.88 206 VAL A O 1
ATOM 1594 N N . ASN A 1 207 ? 8.344 -2.096 5.309 1 92.62 207 ASN A N 1
ATOM 1595 C CA . ASN A 1 207 ? 8.047 -3.521 5.199 1 92.62 207 ASN A CA 1
ATOM 1596 C C . ASN A 1 207 ? 6.605 -3.828 5.582 1 92.62 207 ASN A C 1
ATOM 1598 O O . ASN A 1 207 ? 5.98 -3.064 6.32 1 92.62 207 ASN A O 1
ATOM 1602 N N . GLU A 1 208 ? 6.129 -4.918 5.02 1 91.06 208 GLU A N 1
ATOM 1603 C CA . GLU A 1 208 ? 4.852 -5.438 5.5 1 91.06 208 GLU A CA 1
ATOM 1604 C C . GLU A 1 208 ? 4.867 -5.617 7.016 1 91.06 208 GLU A C 1
ATOM 1606 O O . GLU A 1 208 ? 5.824 -6.156 7.574 1 91.06 208 GLU A O 1
ATOM 1611 N N . GLY A 1 209 ? 3.764 -5.129 7.715 1 91.31 209 GLY A N 1
ATOM 1612 C CA . GLY A 1 209 ? 3.672 -5.254 9.164 1 91.31 209 GLY A CA 1
ATOM 1613 C C . GLY A 1 209 ? 4.43 -4.168 9.906 1 91.31 209 GLY A C 1
ATOM 1614 O O . GLY A 1 209 ? 4.418 -4.129 11.133 1 91.31 209 GLY A O 1
ATOM 1615 N N . GLU A 1 210 ? 5.074 -3.297 9.211 1 94.19 210 GLU A N 1
ATOM 1616 C CA . GLU A 1 210 ? 5.859 -2.223 9.812 1 94.19 210 GLU A CA 1
ATOM 1617 C C . GLU A 1 210 ? 5.129 -0.886 9.719 1 94.19 210 GLU A C 1
ATOM 1619 O O . GLU A 1 210 ? 4.512 -0.581 8.695 1 94.19 210 GLU A O 1
ATOM 1624 N N . ASP A 1 211 ? 5.273 -0.106 10.742 1 94.81 211 ASP A N 1
ATOM 1625 C CA . ASP A 1 211 ? 4.68 1.229 10.734 1 94.81 211 ASP A CA 1
ATOM 1626 C C . ASP A 1 211 ? 5.605 2.236 10.062 1 94.81 211 ASP A C 1
ATOM 1628 O O . ASP A 1 211 ? 6.828 2.094 10.109 1 94.81 211 ASP A O 1
ATOM 1632 N N . VAL A 1 212 ? 4.996 3.299 9.516 1 97.25 212 VAL A N 1
ATOM 1633 C CA . VAL A 1 212 ? 5.734 4.348 8.828 1 97.25 212 VAL A CA 1
ATOM 1634 C C . VAL A 1 212 ? 6.766 4.965 9.766 1 97.25 212 VAL A C 1
ATOM 1636 O O . VAL A 1 212 ? 7.93 5.141 9.398 1 97.25 212 VAL A O 1
ATOM 1639 N N . CYS A 1 213 ? 6.383 5.254 10.961 1 97.06 213 CYS A N 1
ATOM 1640 C CA . CYS A 1 213 ? 7.281 5.883 11.922 1 97.06 213 CYS A CA 1
ATOM 1641 C C . CYS A 1 213 ? 8.438 4.961 12.273 1 97.06 213 CYS A C 1
ATOM 1643 O O . CYS A 1 213 ? 9.586 5.406 12.375 1 97.06 213 CYS A O 1
ATOM 1645 N N . THR A 1 214 ? 8.18 3.674 12.43 1 96.69 214 THR A N 1
ATOM 1646 C CA . THR A 1 214 ? 9.211 2.691 12.766 1 96.69 214 THR A CA 1
ATOM 1647 C C . THR A 1 214 ? 10.164 2.496 11.594 1 96.69 214 THR A C 1
ATOM 1649 O O . THR A 1 214 ? 11.383 2.393 11.789 1 96.69 214 THR A O 1
ATOM 1652 N N . ALA A 1 215 ? 9.625 2.453 10.453 1 97.62 215 ALA A N 1
ATOM 1653 C CA . ALA A 1 215 ? 10.438 2.283 9.258 1 97.62 215 ALA A CA 1
ATOM 1654 C C . ALA A 1 215 ? 11.406 3.449 9.078 1 97.62 215 ALA A C 1
ATOM 1656 O O . ALA A 1 215 ? 12.57 3.252 8.711 1 97.62 215 ALA A O 1
ATOM 1657 N N . ALA A 1 216 ? 10.93 4.645 9.312 1 98.12 216 ALA A N 1
ATOM 1658 C CA . ALA A 1 216 ? 11.766 5.836 9.156 1 98.12 216 ALA A CA 1
ATOM 1659 C C . ALA A 1 216 ? 12.984 5.77 10.078 1 98.12 216 ALA A C 1
ATOM 1661 O O . ALA A 1 216 ? 14.117 5.992 9.633 1 98.12 216 ALA A O 1
ATOM 1662 N N . VAL A 1 217 ? 12.734 5.418 11.273 1 98.38 217 VAL A N 1
ATOM 1663 C CA . VAL A 1 217 ? 13.805 5.332 12.258 1 98.38 217 VAL A CA 1
ATOM 1664 C C . VAL A 1 217 ? 14.758 4.199 11.883 1 98.38 217 VAL A C 1
ATOM 1666 O O . VAL A 1 217 ? 15.977 4.367 11.93 1 98.38 217 VAL A O 1
ATOM 1669 N N . ARG A 1 218 ? 14.219 3.072 11.492 1 97.88 218 ARG A N 1
ATOM 1670 C CA . ARG A 1 218 ? 15.023 1.905 11.148 1 97.88 218 ARG A CA 1
ATOM 1671 C C . ARG A 1 218 ? 15.922 2.197 9.945 1 97.88 218 ARG A C 1
ATOM 1673 O O . ARG A 1 218 ? 17.109 1.895 9.969 1 97.88 218 ARG A O 1
ATOM 1680 N N . GLU A 1 219 ? 15.359 2.783 8.898 1 96.94 219 GLU A N 1
ATOM 1681 C CA . GLU A 1 219 ? 16.094 3.029 7.664 1 96.94 219 GLU A CA 1
ATOM 1682 C C . GLU A 1 219 ? 17.266 3.984 7.895 1 96.94 219 GLU A C 1
ATOM 1684 O O . GLU A 1 219 ? 18.344 3.801 7.336 1 96.94 219 GLU A O 1
ATOM 1689 N N . VAL A 1 220 ? 17.062 5.027 8.688 1 97.94 220 VAL A N 1
ATOM 1690 C CA . VAL A 1 220 ? 18.141 5.973 8.984 1 97.94 220 VAL A CA 1
ATOM 1691 C C . VAL A 1 220 ? 19.266 5.262 9.75 1 97.94 220 VAL A C 1
ATOM 1693 O O . VAL A 1 220 ? 20.438 5.441 9.445 1 97.94 220 VAL A O 1
ATOM 1696 N N . LYS A 1 221 ? 18.891 4.449 10.695 1 98.12 221 LYS A N 1
ATOM 1697 C CA . LYS A 1 221 ? 19.875 3.699 11.469 1 98.12 221 LYS A CA 1
ATOM 1698 C C . LYS A 1 221 ? 20.641 2.73 10.586 1 98.12 221 LYS A C 1
ATOM 1700 O O . LYS A 1 221 ? 21.875 2.65 10.672 1 98.12 221 LYS A O 1
ATOM 1705 N N . GLU A 1 222 ? 19.938 2.053 9.734 1 95.88 222 GLU A N 1
ATOM 1706 C CA . GLU A 1 222 ? 20.578 1.07 8.859 1 95.88 222 GLU A CA 1
ATOM 1707 C C . GLU A 1 222 ? 21.547 1.739 7.891 1 95.88 222 GLU A C 1
ATOM 1709 O O . GLU A 1 222 ? 22.672 1.275 7.715 1 95.88 222 GLU A O 1
ATOM 1714 N N . GLU A 1 223 ? 21.125 2.865 7.324 1 95.19 223 GLU A N 1
ATOM 1715 C CA . GLU A 1 223 ? 21.906 3.475 6.246 1 95.19 223 GLU A CA 1
ATOM 1716 C C . GLU A 1 223 ? 23.031 4.336 6.797 1 95.19 223 GLU A C 1
ATOM 1718 O O . GLU A 1 223 ? 24.078 4.492 6.152 1 95.19 223 GLU A O 1
ATOM 1723 N N . THR A 1 224 ? 22.859 4.93 7.98 1 97 224 THR A N 1
ATOM 1724 C CA . THR A 1 224 ? 23.797 5.965 8.398 1 97 224 THR A CA 1
ATOM 1725 C C . THR A 1 224 ? 24.312 5.691 9.812 1 97 224 THR A C 1
ATOM 1727 O O . THR A 1 224 ? 25.25 6.344 10.273 1 97 224 THR A O 1
ATOM 1730 N N . GLY A 1 225 ? 23.703 4.758 10.531 1 97.25 225 GLY A N 1
ATOM 1731 C CA . GLY A 1 225 ? 24.078 4.461 11.906 1 97.25 225 GLY A CA 1
ATOM 1732 C C . GLY A 1 225 ? 23.547 5.469 12.898 1 97.25 225 GLY A C 1
ATOM 1733 O O . GLY A 1 225 ? 23.75 5.316 14.109 1 97.25 225 GLY A O 1
ATOM 1734 N N . ILE A 1 226 ? 22.859 6.473 12.539 1 98.06 226 ILE A N 1
ATOM 1735 C CA . ILE A 1 226 ? 22.406 7.551 13.406 1 98.06 226 ILE A CA 1
ATOM 1736 C C . ILE A 1 226 ? 21.125 7.121 14.125 1 98.06 226 ILE A C 1
ATOM 1738 O O . ILE A 1 226 ? 20.188 6.629 13.5 1 98.06 226 ILE A O 1
ATOM 1742 N N . GLU A 1 227 ? 21.141 7.273 15.438 1 98.12 227 GLU A N 1
ATOM 1743 C CA . GLU A 1 227 ? 19.938 7.059 16.234 1 98.12 227 GLU A CA 1
ATOM 1744 C C . GLU A 1 227 ? 19.016 8.266 16.172 1 98.12 227 GLU A C 1
ATOM 1746 O O . GLU A 1 227 ? 19.453 9.406 16.328 1 98.12 227 GLU A O 1
ATOM 1751 N N . THR A 1 228 ? 17.734 7.973 15.891 1 98.5 228 THR A N 1
ATOM 1752 C CA . THR A 1 228 ? 16.781 9.07 15.766 1 98.5 228 THR A CA 1
ATOM 1753 C C . THR A 1 228 ? 15.484 8.75 16.5 1 98.5 228 THR A C 1
ATOM 1755 O O . THR A 1 228 ? 15.258 7.602 16.891 1 98.5 228 THR A O 1
ATOM 1758 N N . LYS A 1 229 ? 14.75 9.773 16.734 1 98.12 229 LYS A N 1
ATOM 1759 C CA . LYS A 1 229 ? 13.367 9.672 17.203 1 98.12 229 LYS A CA 1
ATOM 1760 C C . LYS A 1 229 ? 12.398 10.258 16.188 1 98.12 229 LYS A C 1
ATOM 1762 O O . LYS A 1 229 ? 12.656 11.32 15.617 1 98.12 229 LYS A O 1
ATOM 1767 N N . PHE A 1 230 ? 11.312 9.523 16 1 97.69 230 PHE A N 1
ATOM 1768 C CA . PHE A 1 230 ? 10.297 10 15.07 1 97.69 230 PHE A CA 1
ATOM 1769 C C . PHE A 1 230 ? 9.586 11.227 15.625 1 97.69 230 PHE A C 1
ATOM 1771 O O . PHE A 1 230 ? 9.234 11.273 16.797 1 97.69 230 PHE A O 1
ATOM 1778 N N . VAL A 1 231 ? 9.328 12.266 14.734 1 96.88 231 VAL A N 1
ATOM 1779 C CA . VAL A 1 231 ? 8.625 13.477 15.141 1 96.88 231 VAL A CA 1
ATOM 1780 C C . VAL A 1 231 ? 7.273 13.555 14.445 1 96.88 231 VAL A C 1
ATOM 1782 O O . VAL A 1 231 ? 6.23 13.391 15.086 1 96.88 231 VAL A O 1
ATOM 1785 N N . GLU A 1 232 ? 7.32 13.727 13.094 1 97.19 232 GLU A N 1
ATOM 1786 C CA . GLU A 1 232 ? 6.062 13.883 12.359 1 97.19 232 GLU A CA 1
ATOM 1787 C C . GLU A 1 232 ? 6.215 13.461 10.906 1 97.19 232 GLU A C 1
ATOM 1789 O O . GLU A 1 232 ? 7.332 13.422 10.375 1 97.19 232 GLU A O 1
ATOM 1794 N N . VAL A 1 233 ? 5.039 13.078 10.305 1 98.12 233 VAL A N 1
ATOM 1795 C CA . VAL A 1 233 ? 4.941 13.055 8.852 1 98.12 233 VAL A CA 1
ATOM 1796 C C . VAL A 1 233 ? 4.719 14.477 8.32 1 98.12 233 VAL A C 1
ATOM 1798 O O . VAL A 1 233 ? 3.73 15.125 8.672 1 98.12 233 VAL A O 1
ATOM 1801 N N . LEU A 1 234 ? 5.602 14.914 7.496 1 97.19 234 LEU A N 1
ATOM 1802 C CA . LEU A 1 234 ? 5.539 16.281 6.992 1 97.19 234 LEU A CA 1
ATOM 1803 C C . LEU A 1 234 ? 4.625 16.375 5.777 1 97.19 234 LEU A C 1
ATOM 1805 O O . LEU A 1 234 ? 3.91 17.359 5.602 1 97.19 234 LEU A O 1
ATOM 1809 N N . ALA A 1 235 ? 4.715 15.438 4.98 1 96.25 235 ALA A N 1
ATOM 1810 C CA . ALA A 1 235 ? 4.008 15.352 3.707 1 96.25 235 ALA A CA 1
ATOM 1811 C C . ALA A 1 235 ? 4.086 13.945 3.131 1 96.25 235 ALA A C 1
ATOM 1813 O O . ALA A 1 235 ? 4.867 13.117 3.605 1 96.25 235 ALA A O 1
ATOM 1814 N N . PHE A 1 236 ? 3.258 13.641 2.16 1 96.31 236 PHE A N 1
ATOM 1815 C CA . PHE A 1 236 ? 3.432 12.414 1.391 1 96.31 236 PHE A CA 1
ATOM 1816 C C . PHE A 1 236 ? 3.016 12.625 -0.06 1 96.31 236 PHE A C 1
ATOM 1818 O O . PHE A 1 236 ? 2.227 13.523 -0.363 1 96.31 236 PHE A O 1
ATOM 1825 N N . LYS A 1 237 ? 3.578 11.844 -0.877 1 93.38 237 LYS A N 1
ATOM 1826 C CA . LYS A 1 237 ? 3.301 11.906 -2.311 1 93.38 237 LYS A CA 1
ATOM 1827 C C . LYS A 1 237 ? 2.879 10.539 -2.844 1 93.38 237 LYS A C 1
ATOM 1829 O O . LYS A 1 237 ? 3.246 9.508 -2.281 1 93.38 237 LYS A O 1
ATOM 1834 N N . GLU A 1 238 ? 2.057 10.602 -3.865 1 92.88 238 GLU A N 1
ATOM 1835 C CA . GLU A 1 238 ? 1.615 9.383 -4.539 1 92.88 238 GLU A CA 1
ATOM 1836 C C . GLU A 1 238 ? 2.223 9.273 -5.934 1 92.88 238 GLU A C 1
ATOM 1838 O O . GLU A 1 238 ? 2.344 10.273 -6.645 1 92.88 238 GLU A O 1
ATOM 1843 N N . ARG A 1 239 ? 2.688 8.102 -6.215 1 88.88 239 ARG A N 1
ATOM 1844 C CA . ARG A 1 239 ? 3.162 7.773 -7.555 1 88.88 239 ARG A CA 1
ATOM 1845 C C . ARG A 1 239 ? 2.537 6.473 -8.047 1 88.88 239 ARG A C 1
ATOM 1847 O O . ARG A 1 239 ? 2.32 5.543 -7.27 1 88.88 239 ARG A O 1
ATOM 1854 N N . HIS A 1 240 ? 2.297 6.523 -9.383 1 89.19 240 HIS A N 1
ATOM 1855 C CA . HIS A 1 240 ? 1.658 5.34 -9.945 1 89.19 240 HIS A CA 1
ATOM 1856 C C . HIS A 1 240 ? 2.539 4.691 -11.008 1 89.19 240 HIS A C 1
ATOM 1858 O O . HIS A 1 240 ? 3.467 5.324 -11.523 1 89.19 240 HIS A O 1
ATOM 1864 N N . ARG A 1 241 ? 2.266 3.387 -11.289 1 82.38 241 ARG A N 1
ATOM 1865 C CA . ARG A 1 241 ? 2.98 2.59 -12.281 1 82.38 241 ARG A CA 1
ATOM 1866 C C . ARG A 1 241 ? 4.461 2.488 -11.938 1 82.38 241 ARG A C 1
ATOM 1868 O O . ARG A 1 241 ? 5.324 2.719 -12.789 1 82.38 241 ARG A O 1
ATOM 1875 N N . SER A 1 242 ? 4.617 2.357 -10.633 1 79.19 242 SER A N 1
ATOM 1876 C CA . SER A 1 242 ? 5.977 2.119 -10.156 1 79.19 242 SER A CA 1
ATOM 1877 C C . SER A 1 242 ? 6.371 0.655 -10.312 1 79.19 242 SER A C 1
ATOM 1879 O O . SER A 1 242 ? 6.066 0.032 -11.336 1 79.19 242 SER A O 1
ATOM 1881 N N . PHE A 1 243 ? 6.992 0.082 -9.297 1 74.69 243 PHE A N 1
ATOM 1882 C CA . PHE A 1 243 ? 7.434 -1.306 -9.383 1 74.69 243 PHE A CA 1
ATOM 1883 C C . PHE A 1 243 ? 6.254 -2.23 -9.656 1 74.69 243 PHE A C 1
ATOM 1885 O O . PHE A 1 243 ? 5.262 -2.217 -8.922 1 74.69 243 PHE A O 1
ATOM 1892 N N . PHE A 1 244 ? 6.316 -3.002 -10.805 1 81.44 244 PHE A N 1
ATOM 1893 C CA . PHE A 1 244 ? 5.344 -4.023 -11.172 1 81.44 244 PHE A CA 1
ATOM 1894 C C . PHE A 1 244 ? 3.961 -3.41 -11.375 1 81.44 244 PHE A C 1
ATOM 1896 O O . PHE A 1 244 ? 2.951 -4 -10.977 1 81.44 244 PHE A O 1
ATOM 1903 N N . ARG A 1 245 ? 3.879 -2.141 -11.68 1 81.44 245 ARG A N 1
ATOM 1904 C CA . ARG A 1 245 ? 2.668 -1.405 -12.031 1 81.44 245 ARG A CA 1
ATOM 1905 C C . ARG A 1 245 ? 1.887 -1.004 -10.789 1 81.44 245 ARG A C 1
ATOM 1907 O O . ARG A 1 245 ? 0.735 -0.574 -10.883 1 81.44 245 ARG A O 1
ATOM 1914 N N . LYS A 1 246 ? 2.498 -1.171 -9.711 1 90.62 246 LYS A N 1
ATOM 1915 C CA . LYS A 1 246 ? 1.836 -0.858 -8.445 1 90.62 246 LYS A CA 1
ATOM 1916 C C . LYS A 1 246 ? 1.98 0.621 -8.102 1 90.62 246 LYS A C 1
ATOM 1918 O O . LYS A 1 246 ? 2.785 1.33 -8.711 1 90.62 246 LYS A O 1
ATOM 1923 N N . SER A 1 247 ? 1.15 1.092 -7.246 1 93.75 247 SER A N 1
ATOM 1924 C CA . SER A 1 247 ? 1.226 2.459 -6.738 1 93.75 247 SER A CA 1
ATOM 1925 C C . SER A 1 247 ? 2.174 2.555 -5.547 1 93.75 247 SER A C 1
ATOM 1927 O O . SER A 1 247 ? 2.49 1.544 -4.914 1 93.75 247 SER A O 1
ATOM 1929 N N . GLU A 1 248 ? 2.658 3.775 -5.367 1 94.06 248 GLU A N 1
ATOM 1930 C CA . GLU A 1 248 ? 3.559 4.004 -4.242 1 94.06 248 GLU A CA 1
ATOM 1931 C C . GLU A 1 248 ? 3.152 5.246 -3.455 1 94.06 248 GLU A C 1
ATOM 1933 O O . GLU A 1 248 ? 2.787 6.27 -4.043 1 94.06 248 GLU A O 1
ATOM 1938 N N . LEU A 1 249 ? 3.121 5.102 -2.158 1 96.19 249 LEU A N 1
ATOM 1939 C CA . LEU A 1 249 ? 3.043 6.23 -1.241 1 96.19 249 LEU A CA 1
ATOM 1940 C C . LEU A 1 249 ? 4.402 6.523 -0.619 1 96.19 249 LEU A C 1
ATOM 1942 O O . LEU A 1 249 ? 5.027 5.637 -0.032 1 96.19 249 LEU A O 1
ATOM 1946 N N . PHE A 1 250 ? 4.832 7.719 -0.869 1 95.75 250 PHE A N 1
ATOM 1947 C CA . PHE A 1 250 ? 6.113 8.156 -0.332 1 95.75 250 PHE A CA 1
ATOM 1948 C C . PHE A 1 250 ? 5.914 9.18 0.783 1 95.75 250 PHE A C 1
ATOM 1950 O O . PHE A 1 250 ? 5.508 10.312 0.526 1 95.75 250 PHE A O 1
ATOM 1957 N N . PHE A 1 251 ? 6.266 8.828 2.051 1 97.69 251 PHE A N 1
ATOM 1958 C CA . PHE A 1 251 ? 6.086 9.688 3.213 1 97.69 251 PHE A CA 1
ATOM 1959 C C . PHE A 1 251 ? 7.387 10.398 3.564 1 97.69 251 PHE A C 1
ATOM 1961 O O . PHE A 1 251 ? 8.43 9.758 3.721 1 97.69 251 PHE A O 1
ATOM 1968 N N . VAL A 1 252 ? 7.316 11.703 3.66 1 97.62 252 VAL A N 1
ATOM 1969 C CA . VAL A 1 252 ? 8.438 12.469 4.188 1 97.62 252 VAL A CA 1
ATOM 1970 C C . VAL A 1 252 ? 8.289 12.625 5.699 1 97.62 252 VAL A C 1
ATOM 1972 O O . VAL A 1 252 ? 7.332 13.242 6.176 1 97.62 252 VAL A O 1
ATOM 1975 N N . CYS A 1 253 ? 9.258 12.133 6.414 1 98.38 253 CYS A N 1
ATOM 1976 C CA . CYS A 1 253 ? 9.172 12.102 7.871 1 98.38 253 CYS A CA 1
ATOM 1977 C C . CYS A 1 253 ? 10.273 12.953 8.5 1 98.38 253 CYS A C 1
ATOM 1979 O O . CYS A 1 253 ? 11.438 12.852 8.117 1 98.38 253 CYS A O 1
ATOM 1981 N N . MET A 1 254 ? 9.898 13.727 9.445 1 98.12 254 MET A N 1
ATOM 1982 C CA . MET A 1 254 ? 10.883 14.43 10.266 1 98.12 254 MET A CA 1
ATOM 1983 C C . MET A 1 254 ? 11.336 13.562 11.43 1 98.12 254 MET A C 1
ATOM 1985 O O . MET A 1 254 ? 10.508 12.992 12.148 1 98.12 254 MET A O 1
ATOM 1989 N N . LEU A 1 255 ? 12.625 13.422 11.539 1 98.38 255 LEU A N 1
ATOM 1990 C CA . LEU A 1 255 ? 13.219 12.719 12.672 1 98.38 255 LEU A CA 1
ATOM 1991 C C . LEU A 1 255 ? 14.188 13.625 13.43 1 98.38 255 LEU A C 1
ATOM 1993 O O . LEU A 1 255 ? 14.852 14.469 12.828 1 98.38 255 LEU A O 1
ATOM 1997 N N . GLN A 1 256 ? 14.242 13.391 14.727 1 98.12 256 GLN A N 1
ATOM 1998 C CA . GLN A 1 256 ? 15.195 14.078 15.586 1 98.12 256 GLN A CA 1
ATOM 1999 C C . GLN A 1 256 ? 16.406 13.195 15.875 1 98.12 256 GLN A C 1
ATOM 2001 O O . GLN A 1 256 ? 16.281 12.102 16.422 1 98.12 256 GLN A O 1
ATOM 2006 N N . PRO A 1 257 ? 17.594 13.672 15.5 1 98.25 257 PRO A N 1
ATOM 2007 C CA . PRO A 1 257 ? 18.781 12.859 15.781 1 98.25 257 PRO A CA 1
ATOM 2008 C C . PRO A 1 257 ? 19.172 12.867 17.266 1 98.25 257 PRO A C 1
ATOM 2010 O O . PRO A 1 257 ? 19.047 13.898 17.938 1 98.25 257 PRO A O 1
ATOM 2013 N N . HIS A 1 258 ? 19.641 11.711 17.734 1 97.88 258 HIS A N 1
ATOM 2014 C CA . HIS A 1 258 ? 20.125 11.555 19.094 1 97.88 258 HIS A CA 1
ATOM 2015 C C . HIS A 1 258 ? 21.594 11.164 19.109 1 97.88 258 HIS A C 1
ATOM 2017 O O . HIS A 1 258 ? 22.219 11.078 20.172 1 97.88 258 HIS A O 1
ATOM 2023 N N . SER A 1 259 ? 22.141 10.82 18.016 1 97.12 259 SER A N 1
ATOM 2024 C CA . SER A 1 259 ? 23.562 10.617 17.781 1 97.12 259 SER A CA 1
ATOM 2025 C C . SER A 1 259 ? 24.031 11.328 16.516 1 97.12 259 SER A C 1
ATOM 2027 O O . SER A 1 259 ? 23.203 11.742 15.695 1 97.12 259 SER A O 1
ATOM 2029 N N . PHE A 1 260 ? 25.359 11.477 16.375 1 96.88 260 PHE A N 1
ATOM 2030 C CA . PHE A 1 260 ? 25.781 12.359 15.297 1 96.88 260 PHE A CA 1
ATOM 2031 C C . PHE A 1 260 ? 26.969 11.781 14.555 1 96.88 260 PHE A C 1
ATOM 2033 O O . PHE A 1 260 ? 27.375 12.305 13.523 1 96.88 260 PHE A O 1
ATOM 2040 N N . LYS A 1 261 ? 27.5 10.727 15.031 1 97.06 261 LYS A N 1
ATOM 2041 C CA . LYS A 1 261 ? 28.578 10.047 14.336 1 97.06 261 LYS A CA 1
ATOM 2042 C C . LYS A 1 261 ? 28.047 9.086 13.281 1 97.06 261 LYS A C 1
ATOM 2044 O O . LYS A 1 261 ? 27.422 8.078 13.617 1 97.06 261 LYS A O 1
ATOM 2049 N N . ILE A 1 262 ? 28.375 9.336 12.102 1 97.25 262 ILE A N 1
ATOM 2050 C CA . ILE A 1 262 ? 27.844 8.562 10.984 1 97.25 262 ILE A CA 1
ATOM 2051 C C . ILE A 1 262 ? 28.625 7.262 10.828 1 97.25 262 ILE A C 1
ATOM 2053 O O . ILE A 1 262 ? 29.859 7.266 10.859 1 97.25 262 ILE A O 1
ATOM 2057 N N . GLN A 1 263 ? 27.984 6.242 10.719 1 95.25 263 GLN A N 1
ATOM 2058 C CA . GLN A 1 263 ? 28.484 4.938 10.305 1 95.25 263 GLN A CA 1
ATOM 2059 C C . GLN A 1 263 ? 27.656 4.359 9.164 1 95.25 263 GLN A C 1
ATOM 2061 O O . GLN A 1 263 ? 26.641 3.703 9.406 1 95.25 263 GLN A O 1
ATOM 2066 N N . ARG A 1 264 ? 28.141 4.539 7.992 1 89.69 264 ARG A N 1
ATOM 2067 C CA . ARG A 1 264 ? 27.328 4.191 6.832 1 89.69 264 ARG A CA 1
ATOM 2068 C C . ARG A 1 264 ? 27.297 2.684 6.613 1 89.69 264 ARG A C 1
ATOM 2070 O O . ARG A 1 264 ? 28.25 1.985 6.941 1 89.69 264 ARG A O 1
ATOM 2077 N N . GLN A 1 265 ? 26.266 2.217 6.031 1 86.81 265 GLN A N 1
ATOM 2078 C CA . GLN A 1 265 ? 26.188 0.857 5.512 1 86.81 265 GLN A CA 1
ATOM 2079 C C . GLN A 1 265 ? 26.844 0.752 4.141 1 86.81 265 GLN A C 1
ATOM 2081 O O . GLN A 1 265 ? 26.234 1.088 3.123 1 86.81 265 GLN A O 1
ATOM 2086 N N . VAL A 1 266 ? 27.859 0.114 4.023 1 82.19 266 VAL A N 1
ATOM 2087 C CA . VAL A 1 266 ? 28.75 0.164 2.865 1 82.19 266 VAL A CA 1
ATOM 2088 C C . VAL A 1 266 ? 28.094 -0.551 1.684 1 82.19 266 VAL A C 1
ATOM 2090 O O . VAL A 1 266 ? 28.297 -0.162 0.53 1 82.19 266 VAL A O 1
ATOM 2093 N N . SER A 1 267 ? 27.312 -1.464 1.952 1 79.12 267 SER A N 1
ATOM 2094 C CA . SER A 1 267 ? 26.734 -2.266 0.882 1 79.12 267 SER A CA 1
ATOM 2095 C C . SER A 1 267 ? 25.734 -1.452 0.062 1 79.12 267 SER A C 1
ATOM 2097 O O . SER A 1 267 ? 25.547 -1.718 -1.126 1 79.12 267 SER A O 1
ATOM 2099 N N . GLU A 1 268 ? 25.156 -0.344 0.584 1 80 268 GLU A N 1
ATOM 2100 C CA . GLU A 1 268 ? 24.078 0.376 -0.079 1 80 268 GLU A CA 1
ATOM 2101 C C . GLU A 1 268 ? 24.438 1.848 -0.272 1 80 268 GLU A C 1
ATOM 2103 O O . GLU A 1 268 ? 23.906 2.504 -1.178 1 80 268 GLU A O 1
ATOM 2108 N N . ILE A 1 269 ? 25.281 2.287 0.605 1 86.75 269 ILE A N 1
ATOM 2109 C CA . ILE A 1 269 ? 25.531 3.727 0.666 1 86.75 269 ILE A CA 1
ATOM 2110 C C . ILE A 1 269 ? 26.984 4.023 0.296 1 86.75 269 ILE A C 1
ATOM 2112 O O . ILE A 1 269 ? 27.906 3.518 0.933 1 86.75 269 ILE A O 1
ATOM 2116 N N . GLU A 1 270 ? 27.125 4.836 -0.682 1 89.88 270 GLU A N 1
ATOM 2117 C CA . GLU A 1 270 ? 28.453 5.254 -1.126 1 89.88 270 GLU A CA 1
ATOM 2118 C C . GLU A 1 270 ? 29.062 6.273 -0.166 1 89.88 270 GLU A C 1
ATOM 2120 O O . GLU A 1 270 ? 30.25 6.199 0.159 1 89.88 270 GLU A O 1
ATOM 2125 N N . ALA A 1 271 ? 28.234 7.184 0.262 1 94.06 271 ALA A N 1
ATOM 2126 C CA . ALA A 1 271 ? 28.688 8.227 1.173 1 94.06 271 ALA A CA 1
ATOM 2127 C C . ALA A 1 271 ? 27.516 8.789 1.987 1 94.06 271 ALA A C 1
ATOM 2129 O O . ALA A 1 271 ? 26.359 8.719 1.561 1 94.06 271 ALA A O 1
ATOM 2130 N N . ALA A 1 272 ? 27.844 9.258 3.15 1 96.25 272 ALA A N 1
ATOM 2131 C CA . ALA A 1 272 ? 26.891 9.938 4.027 1 96.25 272 ALA A CA 1
ATOM 2132 C C . ALA A 1 272 ? 27.562 11.117 4.742 1 96.25 272 ALA A C 1
ATOM 2134 O O . ALA A 1 272 ? 28.734 11.047 5.113 1 96.25 272 ALA A O 1
ATOM 2135 N N . GLN A 1 273 ? 26.797 12.188 4.906 1 97.38 273 GLN A N 1
ATOM 2136 C CA . GLN A 1 273 ? 27.344 13.336 5.609 1 97.38 273 GLN A CA 1
ATOM 2137 C C . GLN A 1 273 ? 26.25 14.242 6.152 1 97.38 273 GLN A C 1
ATOM 2139 O O . GLN A 1 273 ? 25.078 14.102 5.773 1 97.38 273 GLN A O 1
ATOM 2144 N N . TRP A 1 274 ? 26.719 15.047 7.109 1 98.19 274 TRP A N 1
ATOM 2145 C CA . TRP A 1 274 ? 25.938 16.219 7.477 1 98.19 274 TRP A CA 1
ATOM 2146 C C . TRP A 1 274 ? 26.219 17.375 6.535 1 98.19 274 TRP A C 1
ATOM 2148 O O . TRP A 1 274 ? 27.359 17.844 6.438 1 98.19 274 TRP A O 1
ATOM 2158 N N . MET A 1 275 ? 25.219 17.812 5.828 1 97.62 275 MET A N 1
ATOM 2159 C CA . MET A 1 275 ? 25.375 18.859 4.82 1 97.62 275 MET A CA 1
ATOM 2160 C C . MET A 1 275 ? 24.578 20.109 5.207 1 97.62 275 MET A C 1
ATOM 2162 O O . MET A 1 275 ? 23.422 20.016 5.605 1 97.62 275 MET A O 1
ATOM 2166 N N . ALA A 1 276 ? 25.234 21.266 5.059 1 97.56 276 ALA A N 1
ATOM 2167 C CA . ALA A 1 276 ? 24.5 22.5 5.305 1 97.56 276 ALA A CA 1
ATOM 2168 C C . ALA A 1 276 ? 23.234 22.562 4.441 1 97.56 276 ALA A C 1
ATOM 2170 O O . ALA A 1 276 ? 23.281 22.281 3.244 1 97.56 276 ALA A O 1
ATOM 2171 N N . ILE A 1 277 ? 22.156 22.969 5.051 1 96.19 277 ILE A N 1
ATOM 2172 C CA . ILE A 1 277 ? 20.859 22.953 4.383 1 96.19 277 ILE A CA 1
ATOM 2173 C C . ILE A 1 277 ? 20.906 23.812 3.129 1 96.19 277 ILE A C 1
ATOM 2175 O O . ILE A 1 277 ? 20.297 23.484 2.113 1 96.19 277 ILE A O 1
ATOM 2179 N N . GLU A 1 278 ? 21.641 24.906 3.184 1 95.12 278 GLU A N 1
ATOM 2180 C CA . GLU A 1 278 ? 21.766 25.797 2.033 1 95.12 278 GLU A CA 1
ATOM 2181 C C . GLU A 1 278 ? 22.469 25.094 0.873 1 95.12 278 GLU A C 1
ATOM 2183 O O . GLU A 1 278 ? 22.094 25.266 -0.287 1 95.12 278 GLU A O 1
ATOM 2188 N N . ASP A 1 279 ? 23.484 24.344 1.205 1 95.94 279 ASP A N 1
ATOM 2189 C CA . ASP A 1 279 ? 24.203 23.578 0.186 1 95.94 279 ASP A CA 1
ATOM 2190 C C . ASP A 1 279 ? 23.297 22.516 -0.43 1 95.94 279 ASP A C 1
ATOM 2192 O O . ASP A 1 279 ? 23.344 22.281 -1.641 1 95.94 279 ASP A O 1
ATOM 2196 N N . TYR A 1 280 ? 22.562 21.859 0.374 1 95.5 280 TYR A N 1
ATOM 2197 C CA . TYR A 1 280 ? 21.641 20.828 -0.114 1 95.5 280 TYR A CA 1
ATOM 2198 C C . TYR A 1 280 ? 20.625 21.422 -1.091 1 95.5 280 TYR A C 1
ATOM 2200 O O . TYR A 1 280 ? 20.422 20.875 -2.176 1 95.5 280 TYR A O 1
ATOM 2208 N N . MET A 1 281 ? 20.078 22.547 -0.713 1 93.25 281 MET A N 1
ATOM 2209 C CA . MET A 1 281 ? 19.047 23.172 -1.523 1 93.25 281 MET A CA 1
ATOM 2210 C C . MET A 1 281 ? 19.625 23.719 -2.822 1 93.25 281 MET A C 1
ATOM 2212 O O . MET A 1 281 ? 18.906 23.891 -3.809 1 93.25 281 MET A O 1
ATOM 2216 N N . ALA A 1 282 ? 20.906 23.953 -2.832 1 93.06 282 ALA A N 1
ATOM 2217 C CA . ALA A 1 282 ? 21.562 24.562 -3.984 1 93.06 282 ALA A CA 1
ATOM 2218 C C . ALA A 1 282 ? 21.906 23.5 -5.031 1 93.06 282 ALA A C 1
ATOM 2220 O O . ALA A 1 282 ? 22.234 23.828 -6.172 1 93.06 282 ALA A O 1
ATOM 2221 N N . GLN A 1 283 ? 21.734 22.234 -4.672 1 92.12 283 GLN A N 1
ATOM 2222 C CA . GLN A 1 283 ? 22.031 21.188 -5.641 1 92.12 283 GLN A CA 1
ATOM 2223 C C . GLN A 1 283 ? 21.109 21.281 -6.855 1 92.12 283 GLN A C 1
ATOM 2225 O O . GLN A 1 283 ? 19.906 21.547 -6.723 1 92.12 283 GLN A O 1
ATOM 2230 N N . PRO A 1 284 ? 21.656 21.062 -7.961 1 87.06 284 PRO A N 1
ATOM 2231 C CA . PRO A 1 284 ? 20.828 21.141 -9.172 1 87.06 284 PRO A CA 1
ATOM 2232 C C . PRO A 1 284 ? 19.641 20.188 -9.141 1 87.06 284 PRO A C 1
ATOM 2234 O O . PRO A 1 284 ? 18.547 20.547 -9.555 1 87.06 284 PRO A O 1
ATOM 2237 N N . PHE A 1 285 ? 19.844 19.078 -8.633 1 84.31 285 PHE A N 1
ATOM 2238 C CA . PHE A 1 285 ? 18.781 18.094 -8.578 1 84.31 285 PHE A CA 1
ATOM 2239 C C . PHE A 1 285 ? 17.594 18.609 -7.766 1 84.31 285 PHE A C 1
ATOM 2241 O O . PHE A 1 285 ? 16.438 18.422 -8.156 1 84.31 285 PHE A O 1
ATOM 2248 N N . VAL A 1 286 ? 17.906 19.203 -6.66 1 86.12 286 VAL A N 1
ATOM 2249 C CA . VAL A 1 286 ? 16.859 19.719 -5.781 1 86.12 286 VAL A CA 1
ATOM 2250 C C . VAL A 1 286 ? 16.172 20.906 -6.441 1 86.12 286 VAL A C 1
ATOM 2252 O O . VAL A 1 286 ? 14.938 20.984 -6.465 1 86.12 286 VAL A O 1
ATOM 2255 N N . ARG A 1 287 ? 16.922 21.688 -7.059 1 84.38 287 ARG A N 1
ATOM 2256 C CA . ARG A 1 287 ? 16.391 22.906 -7.668 1 84.38 287 ARG A CA 1
ATOM 2257 C C . ARG A 1 287 ? 15.523 22.578 -8.875 1 84.38 287 ARG A C 1
ATOM 2259 O O . ARG A 1 287 ? 14.531 23.266 -9.141 1 84.38 287 ARG A O 1
ATOM 2266 N N . GLU A 1 288 ? 15.891 21.547 -9.508 1 82.94 288 GLU A N 1
ATOM 2267 C CA . GLU A 1 288 ? 15.195 21.203 -10.742 1 82.94 288 GLU A CA 1
ATOM 2268 C C . GLU A 1 288 ? 13.969 20.344 -10.461 1 82.94 288 GLU A C 1
ATOM 2270 O O . GLU A 1 288 ? 13.109 20.188 -11.328 1 82.94 288 GLU A O 1
ATOM 2275 N N . ASN A 1 289 ? 13.938 19.828 -9.297 1 80.94 289 ASN A N 1
ATOM 2276 C CA . ASN A 1 289 ? 12.789 19.031 -8.898 1 80.94 289 ASN A CA 1
ATOM 2277 C C . ASN A 1 289 ? 11.898 19.781 -7.906 1 80.94 289 ASN A C 1
ATOM 2279 O O . ASN A 1 289 ? 12.234 19.891 -6.723 1 80.94 289 ASN A O 1
ATOM 2283 N N . GLU A 1 290 ? 10.789 20.172 -8.359 1 77.88 290 GLU A N 1
ATOM 2284 C CA . GLU A 1 290 ? 9.883 21.031 -7.598 1 77.88 290 GLU A CA 1
ATOM 2285 C C . GLU A 1 290 ? 9.43 20.344 -6.312 1 77.88 290 GLU A C 1
ATOM 2287 O O . GLU A 1 290 ? 9.32 20.969 -5.266 1 77.88 290 GLU A O 1
ATOM 2292 N N . VAL A 1 291 ? 9.195 19.125 -6.391 1 79.88 291 VAL A N 1
ATOM 2293 C CA . VAL A 1 291 ? 8.688 18.391 -5.234 1 79.88 291 VAL A CA 1
ATOM 2294 C C . VAL A 1 291 ? 9.758 18.328 -4.148 1 79.88 291 VAL A C 1
ATOM 2296 O O . VAL A 1 291 ? 9.469 18.578 -2.973 1 79.88 291 VAL A O 1
ATOM 2299 N N . PHE A 1 292 ? 10.969 18.094 -4.527 1 82.75 292 PHE A N 1
ATOM 2300 C CA . PHE A 1 292 ? 12.047 18 -3.551 1 82.75 292 PHE A CA 1
ATOM 2301 C C . PHE A 1 292 ? 12.336 19.359 -2.926 1 82.75 292 PHE A C 1
ATOM 2303 O O . PHE A 1 292 ? 12.586 19.453 -1.722 1 82.75 292 PHE A O 1
ATOM 2310 N N . ASP A 1 293 ? 12.305 20.328 -3.768 1 86.94 293 ASP A N 1
ATOM 2311 C CA . ASP A 1 293 ? 12.484 21.688 -3.268 1 86.94 293 ASP A CA 1
ATOM 2312 C C . ASP A 1 293 ? 11.398 22.047 -2.264 1 86.94 293 ASP A C 1
ATOM 2314 O O . ASP A 1 293 ? 11.688 22.531 -1.168 1 86.94 293 ASP A O 1
ATOM 2318 N N . PHE A 1 294 ? 10.273 21.781 -2.643 1 87.19 294 PHE A N 1
ATOM 2319 C CA . PHE A 1 294 ? 9.117 22.125 -1.826 1 87.19 294 PHE A CA 1
ATOM 2320 C C . PHE A 1 294 ? 9.141 21.375 -0.506 1 87.19 294 PHE A C 1
ATOM 2322 O O . PHE A 1 294 ? 8.906 21.953 0.556 1 87.19 294 PHE A O 1
ATOM 2329 N N . VAL A 1 295 ? 9.414 20.172 -0.551 1 88.81 295 VAL A N 1
ATOM 2330 C CA . VAL A 1 295 ? 9.438 19.312 0.639 1 88.81 295 VAL A CA 1
ATOM 2331 C C . VAL A 1 295 ? 10.562 19.766 1.571 1 88.81 295 VAL A C 1
ATOM 2333 O O . VAL A 1 295 ? 10.406 19.734 2.795 1 88.81 295 VAL A O 1
ATOM 2336 N N . THR A 1 296 ? 11.648 20.156 1.007 1 91.81 296 THR A N 1
ATOM 2337 C CA . THR A 1 296 ? 12.75 20.672 1.816 1 91.81 296 THR A CA 1
ATOM 2338 C C . THR A 1 296 ? 12.336 21.938 2.553 1 91.81 296 THR A C 1
ATOM 2340 O O . THR A 1 296 ? 12.641 22.094 3.738 1 91.81 296 THR A O 1
ATOM 2343 N N . LYS A 1 297 ? 11.648 22.75 1.899 1 92 297 LYS A N 1
ATOM 2344 C CA . LYS A 1 297 ? 11.156 23.984 2.516 1 92 297 LYS A CA 1
ATOM 2345 C C . LYS A 1 297 ? 10.18 23.688 3.643 1 92 297 L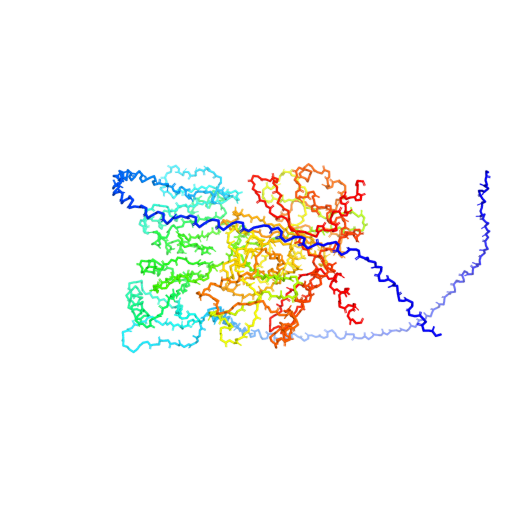YS A C 1
ATOM 2347 O O . LYS A 1 297 ? 10.18 24.359 4.676 1 92 297 LYS A O 1
ATOM 2352 N N . ILE A 1 298 ? 9.383 22.734 3.441 1 93.44 298 ILE A N 1
ATOM 2353 C CA . ILE A 1 298 ? 8.461 22.297 4.488 1 93.44 298 ILE A CA 1
ATOM 2354 C C . ILE A 1 298 ? 9.25 21.812 5.699 1 93.44 298 ILE A C 1
ATOM 2356 O O . ILE A 1 298 ? 8.938 22.172 6.84 1 93.44 298 ILE A O 1
ATOM 2360 N N . GLY A 1 299 ? 10.25 20.984 5.41 1 94.81 299 GLY A N 1
ATOM 2361 C CA . GLY A 1 299 ? 11.094 20.516 6.492 1 94.81 299 GLY A CA 1
ATOM 2362 C C . GLY A 1 299 ? 11.742 21.625 7.289 1 94.81 299 GLY A C 1
ATOM 2363 O O . GLY A 1 299 ? 11.766 21.594 8.523 1 94.81 299 GLY A O 1
ATOM 2364 N N . LEU A 1 300 ? 12.203 22.594 6.586 1 93.38 300 LEU A N 1
ATOM 2365 C CA . LEU A 1 300 ? 12.836 23.75 7.223 1 93.38 300 LEU A CA 1
ATOM 2366 C C . LEU A 1 300 ? 11.82 24.516 8.062 1 93.38 300 LEU A C 1
ATOM 2368 O O . LEU A 1 300 ? 12.133 24.953 9.172 1 93.38 300 LEU A O 1
ATOM 2372 N N . SER A 1 301 ? 10.688 24.672 7.527 1 93.56 301 SER A N 1
ATOM 2373 C CA . SER A 1 301 ? 9.633 25.375 8.242 1 93.56 301 SER A CA 1
ATOM 2374 C C . SER A 1 301 ? 9.258 24.656 9.531 1 93.56 301 SER A C 1
ATOM 2376 O O . SER A 1 301 ? 9.031 25.281 10.562 1 93.56 301 SER A O 1
ATOM 2378 N N . LYS A 1 302 ? 9.148 23.406 9.406 1 93.88 302 LYS A N 1
ATOM 2379 C CA . LYS A 1 302 ? 8.859 22.625 10.602 1 93.88 302 LYS A CA 1
ATOM 2380 C C . LYS A 1 302 ? 9.984 22.75 11.633 1 93.88 302 LYS A C 1
ATOM 2382 O O . LYS A 1 302 ? 9.719 22.906 12.828 1 93.88 302 LYS A O 1
ATOM 2387 N N . PHE A 1 303 ? 11.188 22.672 11.125 1 93.75 303 PHE A N 1
ATOM 2388 C CA . PHE A 1 303 ? 12.336 22.812 12.008 1 93.75 303 PHE A CA 1
ATOM 2389 C C . PHE A 1 303 ? 12.266 24.141 12.766 1 93.75 303 PHE A C 1
ATOM 2391 O O . PHE A 1 303 ? 12.641 24.203 13.945 1 93.75 303 PHE A O 1
ATOM 2398 N N . ASP A 1 304 ? 11.734 25.141 12.148 1 93 304 ASP A N 1
ATOM 2399 C CA . ASP A 1 304 ? 11.602 26.469 12.734 1 93 304 ASP A CA 1
ATOM 2400 C C . ASP A 1 304 ? 10.273 26.609 13.477 1 93 304 ASP A C 1
ATOM 2402 O O . ASP A 1 304 ? 9.891 27.719 13.859 1 93 304 ASP A O 1
ATOM 2406 N N . ASP A 1 305 ? 9.477 25.594 13.594 1 91.94 305 ASP A N 1
ATOM 2407 C CA . ASP A 1 305 ? 8.219 25.5 14.336 1 91.94 305 ASP A CA 1
ATOM 2408 C C . ASP A 1 305 ? 7.121 26.328 13.656 1 91.94 305 ASP A C 1
ATOM 2410 O O . ASP A 1 305 ? 6.277 26.906 14.328 1 91.94 305 ASP A O 1
ATOM 2414 N N . ASN A 1 306 ? 7.184 26.391 12.352 1 92.56 306 ASN A N 1
ATOM 2415 C CA . ASN A 1 306 ? 6.191 27.141 11.586 1 92.56 306 ASN A CA 1
ATOM 2416 C C . ASN A 1 306 ? 5.336 26.203 10.727 1 92.56 306 ASN A C 1
ATOM 2418 O O . ASN A 1 306 ? 4.684 26.656 9.781 1 92.56 306 ASN A O 1
ATOM 2422 N N . TYR A 1 307 ? 5.426 25 10.969 1 93.88 307 TYR A N 1
ATOM 2423 C CA . TYR A 1 307 ? 4.684 24 10.211 1 93.88 307 TYR A CA 1
ATOM 2424 C C . TYR A 1 307 ? 4.285 22.828 11.086 1 93.88 307 TYR A C 1
ATOM 2426 O O . TYR A 1 307 ? 5.078 22.359 11.914 1 93.88 307 TYR A O 1
ATOM 2434 N N . ASN A 1 308 ? 3.07 22.375 10.898 1 93.75 308 ASN A N 1
ATOM 2435 C CA . ASN A 1 308 ? 2.605 21.203 11.625 1 93.75 308 ASN A CA 1
ATOM 2436 C C . ASN A 1 308 ? 2.18 20.078 10.672 1 93.75 308 ASN A C 1
ATOM 2438 O O . ASN A 1 308 ? 1.284 20.266 9.852 1 93.75 308 ASN A O 1
ATOM 2442 N N . GLY A 1 309 ? 2.844 18.969 10.789 1 96.44 309 GLY A N 1
ATOM 2443 C CA . GLY A 1 309 ? 2.453 17.766 10.07 1 96.44 309 GLY A CA 1
ATOM 2444 C C . GLY A 1 309 ? 1.6 16.828 10.898 1 96.44 309 GLY A C 1
ATOM 2445 O O . GLY A 1 309 ? 0.768 17.266 11.695 1 96.44 309 GLY A O 1
ATOM 2446 N N . PHE A 1 310 ? 1.684 15.523 10.57 1 96.12 310 PHE A N 1
ATOM 2447 C CA . PHE A 1 310 ? 0.934 14.516 11.312 1 96.12 310 PHE A CA 1
ATOM 2448 C C . PHE A 1 310 ? 1.832 13.805 12.312 1 96.12 310 PHE A C 1
ATOM 2450 O O . PHE A 1 310 ? 2.783 13.117 11.93 1 96.12 310 PHE A O 1
ATOM 2457 N N . SER A 1 311 ? 1.564 13.984 13.555 1 95.31 311 SER A N 1
ATOM 2458 C CA . SER A 1 311 ? 2.186 13.164 14.586 1 95.31 311 SER A CA 1
ATOM 2459 C C . SER A 1 311 ? 1.416 11.867 14.797 1 95.31 311 SER A C 1
ATOM 2461 O O . SER A 1 311 ? 0.394 11.633 14.148 1 95.31 311 SER A O 1
ATOM 2463 N N . THR A 1 312 ? 2.008 10.984 15.57 1 92.56 312 THR A N 1
ATOM 2464 C CA . THR A 1 312 ? 1.333 9.695 15.688 1 92.56 312 THR A CA 1
ATOM 2465 C C . THR A 1 312 ? 1.103 9.336 17.156 1 92.56 312 THR A C 1
ATOM 2467 O O . THR A 1 312 ? 1.847 9.781 18.031 1 92.56 312 THR A O 1
ATOM 2470 N N . ILE A 1 313 ? 0.02 8.648 17.391 1 86.62 313 ILE A N 1
ATOM 2471 C CA . ILE A 1 313 ? -0.275 8.047 18.688 1 86.62 313 ILE A CA 1
ATOM 2472 C C . ILE A 1 313 ? -0.611 6.566 18.5 1 86.62 313 ILE A C 1
ATOM 2474 O O . ILE A 1 313 ? -1.079 6.16 17.438 1 86.62 313 ILE A O 1
ATOM 2478 N N . LEU A 1 314 ? -0.207 5.785 19.438 1 84.06 314 LEU A N 1
ATOM 2479 C CA . LEU A 1 314 ? -0.57 4.371 19.438 1 84.06 314 LEU A CA 1
ATOM 2480 C C . LEU A 1 314 ? -1.958 4.164 20.031 1 84.06 314 LEU A C 1
ATOM 2482 O O . LEU A 1 314 ? -2.225 4.598 21.156 1 84.06 314 LEU A O 1
ATOM 2486 N N . SER A 1 315 ? -2.873 3.76 19.188 1 73.12 315 SER A N 1
ATOM 2487 C CA . SER A 1 315 ? -4.219 3.498 19.688 1 73.12 315 SER A CA 1
ATOM 2488 C C . SER A 1 315 ? -4.363 2.055 20.172 1 73.12 315 SER A C 1
ATOM 2490 O O . SER A 1 315 ? -3.832 1.135 19.547 1 73.12 315 SER A O 1
ATOM 2492 N N . SER A 1 316 ? -4.492 1.767 21.484 1 60.47 316 SER A N 1
ATOM 2493 C CA . SER A 1 316 ? -4.621 0.424 22.031 1 60.47 316 SER A CA 1
ATOM 2494 C C . SER A 1 316 ? -6.059 -0.076 21.953 1 60.47 316 SER A C 1
ATOM 2496 O O . SER A 1 316 ? -6.43 -1.037 22.625 1 60.47 316 SER A O 1
ATOM 2498 N N . THR A 1 317 ? -6.859 0.53 21.234 1 52.53 317 THR A N 1
ATOM 2499 C CA . THR A 1 317 ? -8.242 0.119 21.422 1 52.53 317 THR A CA 1
ATOM 2500 C C . THR A 1 317 ? -8.398 -1.381 21.203 1 52.53 317 THR A C 1
ATOM 2502 O O . THR A 1 317 ? -9.219 -2.031 21.844 1 52.53 317 THR A O 1
ATOM 2505 N N . SER A 1 318 ? -7.957 -1.846 20.016 1 52.5 318 SER A N 1
ATOM 2506 C CA . SER A 1 318 ? -8.219 -3.258 19.75 1 52.5 318 SER A CA 1
ATOM 2507 C C . SER A 1 318 ? -6.988 -4.109 20.031 1 52.5 318 SER A C 1
ATOM 2509 O O . SER A 1 318 ? -5.91 -3.582 20.312 1 52.5 318 SER A O 1
ATOM 2511 N N . SER A 1 319 ? -7.246 -5.387 20.266 1 54.06 319 SER A N 1
ATOM 2512 C CA . SER A 1 319 ? -6.242 -6.43 20.453 1 54.06 319 SER A CA 1
ATOM 2513 C C . SER A 1 319 ? -5.039 -6.203 19.531 1 54.06 319 SER A C 1
ATOM 2515 O O . SER A 1 319 ? -3.963 -6.754 19.766 1 54.06 319 SER A O 1
ATOM 2517 N N . ARG A 1 320 ? -5.336 -5.211 18.656 1 62.62 320 ARG A N 1
ATOM 2518 C CA . ARG A 1 320 ? -4.199 -5.008 17.75 1 62.62 320 ARG A CA 1
ATOM 2519 C C . ARG A 1 320 ? -3.744 -3.551 17.766 1 62.62 320 ARG A C 1
ATOM 2521 O O . ARG A 1 320 ? -4.555 -2.641 17.594 1 62.62 320 ARG A O 1
ATOM 2528 N N . LYS A 1 321 ? -2.557 -3.279 18.188 1 69.12 321 LYS A N 1
ATOM 2529 C CA . LYS A 1 321 ? -1.932 -1.96 18.188 1 69.12 321 LYS A CA 1
ATOM 2530 C C . LYS A 1 321 ? -1.951 -1.332 16.797 1 69.12 321 LYS A C 1
ATOM 2532 O O . LYS A 1 321 ? -1.715 -2.014 15.805 1 69.12 321 LYS A O 1
ATOM 2537 N N . SER A 1 322 ? -2.637 -0.084 16.703 1 81 322 SER A N 1
ATOM 2538 C CA . SER A 1 322 ? -2.656 0.658 15.445 1 81 322 SER A CA 1
ATOM 2539 C C . SER A 1 322 ? -2.195 2.098 15.648 1 81 322 SER A C 1
ATOM 2541 O O . SER A 1 322 ? -2.498 2.715 16.672 1 81 322 SER A O 1
ATOM 2543 N N . TYR A 1 323 ? -1.335 2.539 14.805 1 88.94 323 TYR A N 1
ATOM 2544 C CA . TYR A 1 323 ? -0.884 3.926 14.859 1 88.94 323 TYR A CA 1
ATOM 2545 C C . TYR A 1 323 ? -1.832 4.836 14.086 1 88.94 323 TYR A C 1
ATOM 2547 O O . TYR A 1 323 ? -2.256 4.508 12.977 1 88.94 323 TYR A O 1
ATOM 2555 N N . LEU A 1 324 ? -2.188 5.859 14.773 1 90.75 324 LEU A N 1
ATOM 2556 C CA . LEU A 1 324 ? -2.986 6.922 14.172 1 90.75 324 LEU A CA 1
ATOM 2557 C C . LEU A 1 324 ? -2.141 8.172 13.938 1 90.75 324 LEU A C 1
ATOM 2559 O O . LEU A 1 324 ? -1.406 8.602 14.828 1 90.75 324 LEU A O 1
ATOM 2563 N N . TYR A 1 325 ? -2.17 8.711 12.727 1 95.56 325 TYR A N 1
ATOM 2564 C CA . TYR A 1 325 ? -1.425 9.906 12.344 1 95.56 325 TYR A CA 1
ATOM 2565 C C . TYR A 1 325 ? -2.363 11.086 12.125 1 95.56 325 TYR A C 1
ATOM 2567 O O . TYR A 1 325 ? -3.336 10.984 11.375 1 95.56 325 TYR A O 1
ATOM 2575 N N . PHE A 1 326 ? -2.096 12.203 12.773 1 94.38 326 PHE A N 1
ATOM 2576 C CA . PHE A 1 326 ? -2.945 13.383 12.688 1 94.38 326 PHE A CA 1
ATOM 2577 C C . PHE A 1 326 ? -2.197 14.625 13.164 1 94.38 326 PHE A C 1
ATOM 2579 O O . PHE A 1 326 ? -1.075 14.523 13.664 1 94.38 326 PHE A O 1
ATOM 2586 N N . ASN A 1 327 ? -2.773 15.781 12.875 1 95.06 327 ASN A N 1
ATOM 2587 C CA . ASN A 1 327 ? -2.213 17.031 13.375 1 95.06 327 ASN A CA 1
ATOM 2588 C C . ASN A 1 327 ? -2.486 17.203 14.867 1 95.06 327 ASN A C 1
ATOM 2590 O O . ASN A 1 327 ? -3.545 17.703 15.258 1 95.06 327 ASN A O 1
ATOM 2594 N N . ASP A 1 328 ? -1.584 16.875 15.617 1 89.5 328 ASP A N 1
ATOM 2595 C CA . ASP A 1 328 ? -1.793 16.812 17.062 1 89.5 328 ASP A CA 1
ATOM 2596 C C . ASP A 1 328 ? -1.851 18.219 17.656 1 89.5 328 ASP A C 1
ATOM 2598 O O . ASP A 1 328 ? -2.498 18.438 18.688 1 89.5 328 ASP A O 1
ATOM 2602 N N . LYS A 1 329 ? -1.222 19.109 17.141 1 86.88 329 LYS A N 1
ATOM 2603 C CA . LYS A 1 329 ? -1.224 20.469 17.656 1 86.88 329 LYS A CA 1
ATOM 2604 C C . LYS A 1 329 ? -2.623 21.078 17.609 1 86.88 329 LYS A C 1
ATOM 2606 O O . LYS A 1 329 ? -3.082 21.672 18.594 1 86.88 329 LYS A O 1
ATOM 2611 N N . ASP A 1 330 ? -3.229 20.859 16.562 1 84.19 330 ASP A N 1
ATOM 2612 C CA . ASP A 1 330 ? -4.582 21.391 16.422 1 84.19 330 ASP A CA 1
ATOM 2613 C C . ASP A 1 330 ? -5.582 20.547 17.203 1 84.19 330 ASP A C 1
ATOM 2615 O O . ASP A 1 330 ? -6.539 21.078 17.781 1 84.19 330 ASP A O 1
ATOM 2619 N N . ALA A 1 331 ? -5.34 19.266 17.234 1 80.5 331 ALA A N 1
ATOM 2620 C CA . ALA A 1 331 ? -6.254 18.359 17.938 1 80.5 331 ALA A CA 1
ATOM 2621 C C . ALA A 1 331 ? -6.234 18.625 19.438 1 80.5 331 ALA A C 1
ATOM 2623 O O . ALA A 1 331 ? -7.273 18.547 20.094 1 80.5 331 ALA A O 1
ATOM 2624 N N . THR A 1 332 ? -5.094 18.828 19.922 1 72.31 332 THR A N 1
ATOM 2625 C CA . THR A 1 332 ? -4.949 19.109 21.344 1 72.31 332 THR A CA 1
ATOM 2626 C C . THR A 1 332 ? -5.66 20.422 21.703 1 72.31 332 THR A C 1
ATOM 2628 O O . THR A 1 332 ? -6.289 20.516 22.766 1 72.31 332 THR A O 1
ATOM 2631 N N . ARG A 1 333 ? -5.555 21.297 20.859 1 69 333 ARG A N 1
ATOM 2632 C CA . ARG A 1 333 ? -6.266 22.547 21.094 1 69 333 ARG A CA 1
ATOM 2633 C C . ARG A 1 333 ? -7.766 22.328 21.203 1 69 333 ARG A C 1
ATOM 2635 O O . ARG A 1 333 ? -8.445 22.953 22.016 1 69 333 ARG A O 1
ATOM 2642 N N . MET A 1 334 ? -8.125 21.328 20.453 1 65.06 334 MET A N 1
ATOM 2643 C CA . MET A 1 334 ? -9.539 20.969 20.438 1 65.06 334 MET A CA 1
ATOM 2644 C C . MET A 1 334 ? -9.953 20.344 21.781 1 65.06 334 MET A C 1
ATOM 2646 O O . MET A 1 334 ? -11 20.672 22.328 1 65.06 334 MET A O 1
ATOM 2650 N N . LEU A 1 335 ? -9.047 19.406 22.109 1 62.41 335 LEU A N 1
ATOM 2651 C CA . LEU A 1 335 ? -9.352 18.703 23.359 1 62.41 335 LEU A CA 1
ATOM 2652 C C . LEU A 1 335 ? -9.266 19.656 24.547 1 62.41 335 LEU A C 1
ATOM 2654 O O . LEU A 1 335 ? -10.008 19.5 25.516 1 62.41 335 LEU A O 1
ATOM 2658 N N . ALA A 1 336 ? -8.398 20.641 24.469 1 52.44 336 ALA A N 1
ATOM 2659 C CA . ALA A 1 336 ? -8.234 21.625 25.547 1 52.44 336 ALA A CA 1
ATOM 2660 C C . ALA A 1 336 ? -9.406 22.594 25.578 1 52.44 336 ALA A C 1
ATOM 2662 O O . ALA A 1 336 ? -9.805 23.062 26.656 1 52.44 336 ALA A O 1
ATOM 2663 N N . SER A 1 337 ? -9.891 23.016 24.516 1 45.03 337 SER A N 1
ATOM 2664 C CA . SER A 1 337 ? -10.992 23.969 24.5 1 45.03 337 SER A CA 1
ATOM 2665 C C . SER A 1 337 ? -12.273 23.344 25.047 1 45.03 337 SER A C 1
ATOM 2667 O O . SER A 1 337 ? -13.234 24.047 25.344 1 45.03 337 SER A O 1
ATOM 2669 N N . LYS A 1 338 ? -12.367 22.141 24.969 1 46.22 338 LYS A N 1
ATOM 2670 C CA . LYS A 1 338 ? -13.555 21.516 25.547 1 46.22 338 LYS A CA 1
ATOM 2671 C C . LYS A 1 338 ? -13.367 21.266 27.047 1 46.22 338 LYS A C 1
ATOM 2673 O O . LYS A 1 338 ? -14.312 20.875 27.734 1 46.22 338 LYS A O 1
ATOM 2678 N N . LEU A 1 339 ? -12.156 21.188 27.453 1 34.66 339 LEU A N 1
ATOM 2679 C CA . LEU A 1 339 ? -12.008 21.219 28.906 1 34.66 339 LEU A CA 1
ATOM 2680 C C . LEU A 1 339 ? -12.133 22.656 29.422 1 34.66 339 LEU A C 1
ATOM 2682 O O . LEU A 1 339 ? -11.625 23.594 28.812 1 34.66 339 LEU A O 1
ATOM 2686 N N . MET B 1 1 ? -22.391 45.531 39.375 1 17.19 1 MET B N 1
ATOM 2687 C CA . MET B 1 1 ? -23.484 44.812 38.719 1 17.19 1 MET B CA 1
ATOM 2688 C C . MET B 1 1 ? -23.25 44.719 37.219 1 17.19 1 MET B C 1
ATOM 2690 O O . MET B 1 1 ? -22.359 45.375 36.688 1 17.19 1 MET B O 1
ATOM 2694 N N . MET B 1 2 ? -24.375 44.625 36.312 1 17.45 2 MET B N 1
ATOM 2695 C CA . MET B 1 2 ? -25.172 43.844 35.375 1 17.45 2 MET B CA 1
ATOM 2696 C C . MET B 1 2 ? -25 44.375 33.969 1 17.45 2 MET B C 1
ATOM 2698 O O . MET B 1 2 ? -25.203 43.625 33 1 17.45 2 MET B O 1
ATOM 2702 N N . SER B 1 3 ? -24.812 45.719 33.688 1 18.39 3 SER B N 1
ATOM 2703 C CA . SER B 1 3 ? -25.75 46.188 32.688 1 18.39 3 SER B CA 1
ATOM 2704 C C . SER B 1 3 ? -25.297 45.781 31.281 1 18.39 3 SER B C 1
ATOM 2706 O O . SER B 1 3 ? -24.109 45.844 30.953 1 18.39 3 SER B O 1
ATOM 2708 N N . PHE B 1 4 ? -26.125 44.906 30.547 1 19.84 4 PHE B N 1
ATOM 2709 C CA . PHE B 1 4 ? -26.484 44.062 29.406 1 19.84 4 PHE B CA 1
ATOM 2710 C C . PHE B 1 4 ? -26.641 44.906 28.141 1 19.84 4 PHE B C 1
ATOM 2712 O O . PHE B 1 4 ? -27.703 44.969 27.531 1 19.84 4 PHE B O 1
ATOM 2719 N N . ARG B 1 5 ? -25.859 45.938 27.953 1 18.41 5 ARG B N 1
ATOM 2720 C CA . ARG B 1 5 ? -26.359 46.875 26.953 1 18.41 5 ARG B CA 1
ATOM 2721 C C . ARG B 1 5 ? -26.547 46.188 25.594 1 18.41 5 ARG B C 1
ATOM 2723 O O . ARG B 1 5 ? -25.625 45.562 25.078 1 18.41 5 ARG B O 1
ATOM 2730 N N . ALA B 1 6 ? -27.875 46.094 25.078 1 17.88 6 ALA B N 1
ATOM 2731 C CA . ALA B 1 6 ? -28.875 45.656 24.141 1 17.88 6 ALA B CA 1
ATOM 2732 C C . ALA B 1 6 ? -28.641 46.25 22.75 1 17.88 6 ALA B C 1
ATOM 2734 O O . ALA B 1 6 ? -28.859 47.438 22.547 1 17.88 6 ALA B O 1
ATOM 2735 N N . CYS B 1 7 ? -27.531 46.125 22.203 1 17.05 7 CYS B N 1
ATOM 2736 C CA . CYS B 1 7 ? -27.312 46.844 20.953 1 17.05 7 CYS B CA 1
ATOM 2737 C C . CYS B 1 7 ? -28.469 46.625 19.984 1 17.05 7 CYS B C 1
ATOM 2739 O O . CYS B 1 7 ? -28.844 45.469 19.734 1 17.05 7 CYS B O 1
ATOM 2741 N N . LYS B 1 8 ? -29.109 47.719 19.609 1 16.62 8 LYS B N 1
ATOM 2742 C CA . LYS B 1 8 ? -30.234 48.281 18.875 1 16.62 8 LYS B CA 1
ATOM 2743 C C . LYS B 1 8 ? -30.328 47.688 17.469 1 16.62 8 LYS B C 1
ATOM 2745 O O . LYS B 1 8 ? -29.297 47.5 16.797 1 16.62 8 LYS B O 1
ATOM 2750 N N . LEU B 1 9 ? -31.562 47.312 16.984 1 16.47 9 LEU B N 1
ATOM 2751 C CA . LEU B 1 9 ? -32.5 46.656 16.078 1 16.47 9 LEU B CA 1
ATOM 2752 C C . LEU B 1 9 ? -32.625 47.438 14.766 1 16.47 9 LEU B C 1
ATOM 2754 O O . LEU B 1 9 ? -33.438 47.094 13.914 1 16.47 9 LEU B O 1
ATOM 2758 N N . PHE B 1 10 ? -31.547 48.188 14.344 1 15.58 10 PHE B N 1
ATOM 2759 C CA . PHE B 1 10 ? -32.125 49.188 13.422 1 15.58 10 PHE B CA 1
ATOM 2760 C C . PHE B 1 10 ? -33 48.5 12.383 1 15.58 10 PHE B C 1
ATOM 2762 O O . PHE B 1 10 ? -32.875 47.312 12.133 1 15.58 10 PHE B O 1
ATOM 2769 N N . SER B 1 11 ? -33.406 49.312 11.383 1 15.51 11 SER B N 1
ATOM 2770 C CA . SER B 1 11 ? -34.594 49.938 10.766 1 15.51 11 SER B CA 1
ATOM 2771 C C . SER B 1 11 ? -35.094 49.094 9.594 1 15.51 11 SER B C 1
ATOM 2773 O O . SER B 1 11 ? -34.375 48.219 9.102 1 15.51 11 SER B O 1
ATOM 2775 N N . SER B 1 12 ? -35.75 49.781 8.641 1 15.5 12 SER B N 1
ATOM 2776 C CA . SER B 1 12 ? -37.125 49.969 8.141 1 15.5 12 SER B CA 1
ATOM 2777 C C . SER B 1 12 ? -37.344 49.156 6.863 1 15.5 12 SER B C 1
ATOM 2779 O O . SER B 1 12 ? -38.312 48.375 6.781 1 15.5 12 SER B O 1
ATOM 2781 N N . SER B 1 13 ? -37.125 49.781 5.645 1 16.59 13 SER B N 1
ATOM 2782 C CA . SER B 1 13 ? -38.25 50.062 4.766 1 16.59 13 SER B CA 1
ATOM 2783 C C . SER B 1 13 ? -38.562 48.875 3.873 1 16.59 13 SER B C 1
ATOM 2785 O O . SER B 1 13 ? -37.656 48.188 3.396 1 16.59 13 SER B O 1
ATOM 2787 N N . LEU B 1 14 ? -39.875 48.438 3.773 1 16.58 14 LEU B N 1
ATOM 2788 C CA . LEU B 1 14 ? -40.875 47.469 3.393 1 16.58 14 LEU B CA 1
ATOM 2789 C C . LEU B 1 14 ? -41.094 47.438 1.883 1 16.58 14 LEU B C 1
ATOM 2791 O O . LEU B 1 14 ? -42 46.781 1.381 1 16.58 14 LEU B O 1
ATOM 2795 N N . PHE B 1 15 ? -40.25 48.125 1.104 1 16.16 15 PHE B N 1
ATOM 2796 C CA . PHE B 1 15 ? -41.031 48.469 -0.078 1 16.16 15 PHE B CA 1
ATOM 2797 C C . PHE B 1 15 ? -41.688 47.25 -0.694 1 16.16 15 PHE B C 1
ATOM 2799 O O . PHE B 1 15 ? -41.125 46.156 -0.676 1 16.16 15 PHE B O 1
ATOM 2806 N N . ALA B 1 16 ? -42.969 47.562 -1.232 1 15.66 16 ALA B N 1
ATOM 2807 C CA . ALA B 1 16 ? -44.25 47.031 -1.679 1 15.66 16 ALA B CA 1
ATOM 2808 C C . ALA B 1 16 ? -44.062 46 -2.762 1 15.66 16 ALA B C 1
ATOM 2810 O O . ALA B 1 16 ? -43.031 45.969 -3.465 1 15.66 16 ALA B O 1
ATOM 2811 N N . ALA B 1 17 ? -45.156 45.344 -3.115 1 15.9 17 ALA B N 1
ATOM 2812 C CA . ALA B 1 17 ? -45.906 44.125 -3.439 1 15.9 17 ALA B CA 1
ATOM 2813 C C . ALA B 1 17 ? -46.031 43.938 -4.949 1 15.9 17 ALA B C 1
ATOM 2815 O O . ALA B 1 17 ? -46.375 42.844 -5.422 1 15.9 17 ALA B O 1
ATOM 2816 N N . SER B 1 18 ? -45.656 44.938 -5.816 1 15.2 18 SER B N 1
ATOM 2817 C CA . SER B 1 18 ? -46.688 45 -6.836 1 15.2 18 SER B CA 1
ATOM 2818 C C . SER B 1 18 ? -46.781 43.688 -7.617 1 15.2 18 SER B C 1
ATOM 2820 O O . SER B 1 18 ? -45.781 43 -7.793 1 15.2 18 SER B O 1
ATOM 2822 N N . LYS B 1 19 ? -48.125 43.312 -8 1 16.94 19 LYS B N 1
ATOM 2823 C CA . LYS B 1 19 ? -49.031 42.25 -8.414 1 16.94 19 LYS B CA 1
ATOM 2824 C C . LYS B 1 19 ? -48.781 41.875 -9.875 1 16.94 19 LYS B C 1
ATOM 2826 O O . LYS B 1 19 ? -49.531 41.062 -10.438 1 16.94 19 LYS B O 1
ATOM 2831 N N . LEU B 1 20 ? -47.75 42.312 -10.547 1 15.95 20 LEU B N 1
ATOM 2832 C CA . LEU B 1 20 ? -48.156 42.469 -11.938 1 15.95 20 LEU B CA 1
ATOM 2833 C C . LEU B 1 20 ? -48.812 41.188 -12.445 1 15.95 20 LEU B C 1
ATOM 2835 O O . LEU B 1 20 ? -48.531 40.094 -11.93 1 15.95 20 LEU B O 1
ATOM 2839 N N . PHE B 1 21 ? -49.281 41.375 -13.781 1 16.69 21 PHE B N 1
ATOM 2840 C CA . PHE B 1 21 ? -50.375 41.031 -14.695 1 16.69 21 PHE B CA 1
ATOM 2841 C C . PHE B 1 21 ? -50.281 39.594 -15.109 1 16.69 21 PHE B C 1
ATOM 2843 O O . PHE B 1 21 ? -49.219 38.969 -15.078 1 16.69 21 PHE B O 1
ATOM 2850 N N . LEU B 1 22 ? -51.438 39.219 -15.711 1 16.27 22 LEU B N 1
ATOM 2851 C CA . LEU B 1 22 ? -52.438 38.156 -15.867 1 16.27 22 LEU B CA 1
ATOM 2852 C C . LEU B 1 22 ? -52 37.156 -16.906 1 16.27 22 LEU B C 1
ATOM 2854 O O . LEU B 1 22 ? -52.188 35.938 -16.719 1 16.27 22 LEU B O 1
ATOM 2858 N N . THR B 1 23 ? -51.5 37.656 -18.078 1 16.81 23 THR B N 1
ATOM 2859 C CA . THR B 1 23 ? -52.344 37.156 -19.172 1 16.81 23 THR B CA 1
ATOM 2860 C C . THR B 1 23 ? -52.062 35.688 -19.438 1 16.81 23 THR B C 1
ATOM 2862 O O . THR B 1 23 ? -50.938 35.219 -19.297 1 16.81 23 THR B O 1
ATOM 2865 N N . SER B 1 24 ? -53.188 34.969 -19.609 1 16.52 24 SER B N 1
ATOM 2866 C CA . SER B 1 24 ? -53.625 33.562 -19.562 1 16.52 24 SER B CA 1
ATOM 2867 C C . SER B 1 24 ? -53.094 32.781 -20.766 1 16.52 24 SER B C 1
ATOM 2869 O O . SER B 1 24 ? -52.906 31.578 -20.688 1 16.52 24 SER B O 1
ATOM 2871 N N . SER B 1 25 ? -52.688 33.469 -21.906 1 17.28 25 SER B N 1
ATOM 2872 C CA . SER B 1 25 ? -53.406 32.781 -22.984 1 17.28 25 SER B CA 1
ATOM 2873 C C . SER B 1 25 ? -52.906 31.344 -23.172 1 17.28 25 SER B C 1
ATOM 2875 O O . SER B 1 25 ? -51.719 31.078 -22.969 1 17.28 25 SER B O 1
ATOM 2877 N N . THR B 1 26 ? -53.875 30.453 -23.375 1 17.34 26 THR B N 1
ATOM 2878 C CA . THR B 1 26 ? -54.094 29 -23.344 1 17.34 26 THR B CA 1
ATOM 2879 C C . THR B 1 26 ? -53.406 28.328 -24.516 1 17.34 26 THR B C 1
ATOM 2881 O O . THR B 1 26 ? -53.125 27.125 -24.484 1 17.34 26 THR B O 1
ATOM 2884 N N . HIS B 1 27 ? -52.812 29.062 -25.516 1 16.97 27 HIS B N 1
ATOM 2885 C CA . HIS B 1 27 ? -53.281 28.375 -26.719 1 16.97 27 HIS B CA 1
ATOM 2886 C C . HIS B 1 27 ? -52.812 26.922 -26.719 1 16.97 27 HIS B C 1
ATOM 2888 O O . HIS B 1 27 ? -51.844 26.562 -26.031 1 16.97 27 HIS B O 1
ATOM 2894 N N . PRO B 1 28 ? -53.25 26.219 -27.906 1 18.25 28 PRO B N 1
ATOM 2895 C CA . PRO B 1 28 ? -53.781 24.906 -28.281 1 18.25 28 PRO B CA 1
ATOM 2896 C C . PRO B 1 28 ? -52.688 23.844 -28.438 1 18.25 28 PRO B C 1
ATOM 2898 O O . PRO B 1 28 ? -51.531 24.188 -28.625 1 18.25 28 PRO B O 1
ATOM 2901 N N . LEU B 1 29 ? -53.156 22.641 -28.25 1 18.64 29 LEU B N 1
ATOM 2902 C CA . LEU B 1 29 ? -52.656 21.281 -28.062 1 18.64 29 LEU B CA 1
ATOM 2903 C C . LEU B 1 29 ? -52 20.75 -29.344 1 18.64 29 LEU B C 1
ATOM 2905 O O . LEU B 1 29 ? -51.469 19.641 -29.359 1 18.64 29 LEU B O 1
ATOM 2909 N N . GLN B 1 30 ? -51.688 21.594 -30.406 1 16.64 30 GLN B N 1
ATOM 2910 C CA . GLN B 1 30 ? -51.844 20.734 -31.562 1 16.64 30 GLN B CA 1
ATOM 2911 C C . GLN B 1 30 ? -50.938 19.516 -31.469 1 16.64 30 GLN B C 1
ATOM 2913 O O . GLN B 1 30 ? -49.75 19.656 -31.094 1 16.64 30 GLN B O 1
ATOM 2918 N N . ARG B 1 31 ? -51.562 18.297 -31.672 1 17.42 31 ARG B N 1
ATOM 2919 C CA . ARG B 1 31 ? -51.281 16.875 -31.594 1 17.42 31 ARG B CA 1
ATOM 2920 C C . ARG B 1 31 ? -50.25 16.469 -32.625 1 17.42 31 ARG B C 1
ATOM 2922 O O . ARG B 1 31 ? -49.75 15.328 -32.594 1 17.42 31 ARG B O 1
ATOM 2929 N N . ARG B 1 32 ? -49.875 17.359 -33.625 1 17.02 32 ARG B N 1
ATOM 2930 C CA . ARG B 1 32 ? -49.75 16.578 -34.844 1 17.02 32 ARG B CA 1
ATOM 2931 C C . ARG B 1 32 ? -48.844 15.383 -34.625 1 17.02 32 ARG B C 1
ATOM 2933 O O . ARG B 1 32 ? -47.969 15.406 -33.781 1 17.02 32 ARG B O 1
ATOM 2940 N N . ALA B 1 33 ? -49.125 14.359 -35.562 1 17.47 33 ALA B N 1
ATOM 2941 C CA . ALA B 1 33 ? -49.094 12.953 -35.938 1 17.47 33 ALA B CA 1
ATOM 2942 C C . ALA B 1 33 ? -47.656 12.508 -36.281 1 17.47 33 ALA B C 1
ATOM 2944 O O . ALA B 1 33 ? -47.312 11.328 -36.156 1 17.47 33 ALA B O 1
ATOM 2945 N N . LEU B 1 34 ? -46.719 13.547 -36.75 1 18.33 34 LEU B N 1
ATOM 2946 C CA . LEU B 1 34 ? -46.062 13 -37.906 1 18.33 34 LEU B CA 1
ATOM 2947 C C . LEU B 1 34 ? -45.156 11.828 -37.531 1 18.33 34 LEU B C 1
ATOM 2949 O O . LEU B 1 34 ? -44.281 11.961 -36.688 1 18.33 34 LEU B O 1
ATOM 2953 N N . LEU B 1 35 ? -45.656 10.578 -37.781 1 18.59 35 LEU B N 1
ATOM 2954 C CA . LEU B 1 35 ? -45.188 9.219 -37.562 1 18.59 35 LEU B CA 1
ATOM 2955 C C . LEU B 1 35 ? -43.875 8.977 -38.25 1 18.59 35 LEU B C 1
ATOM 2957 O O . LEU B 1 35 ? -43.281 7.895 -38.156 1 18.59 35 LEU B O 1
ATOM 2961 N N . SER B 1 36 ? -43.375 9.922 -39.188 1 18.94 36 SER B N 1
ATOM 2962 C CA . SER B 1 36 ? -42.688 9.242 -40.281 1 18.94 36 SER B CA 1
ATOM 2963 C C . SER B 1 36 ? -41.562 8.359 -39.781 1 18.94 36 SER B C 1
ATOM 2965 O O . SER B 1 36 ? -40.844 8.727 -38.844 1 18.94 36 SER B O 1
ATOM 2967 N N . SER B 1 37 ? -41.625 7.047 -40.188 1 19.78 37 SER B N 1
ATOM 2968 C CA . SER B 1 37 ? -40.969 5.754 -40 1 19.78 37 SER B CA 1
ATOM 2969 C C . SER B 1 37 ? -39.5 5.801 -40.375 1 19.78 37 SER B C 1
ATOM 2971 O O . SER B 1 37 ? -38.844 4.773 -40.375 1 19.78 37 SER B O 1
ATOM 2973 N N . MET B 1 38 ? -38.844 7.012 -40.531 1 20.28 38 MET B N 1
ATOM 2974 C CA . MET B 1 38 ? -37.688 6.832 -41.406 1 20.28 38 MET B CA 1
ATOM 2975 C C . MET B 1 38 ? -36.719 5.836 -40.812 1 20.28 38 MET B C 1
ATOM 2977 O O . MET B 1 38 ? -36.25 6.008 -39.688 1 20.28 38 MET B O 1
ATOM 2981 N N . ILE B 1 39 ? -36.844 4.57 -41.25 1 20.55 39 ILE B N 1
ATOM 2982 C CA . ILE B 1 39 ? -36.031 3.416 -40.875 1 20.55 39 ILE B CA 1
ATOM 2983 C C . ILE B 1 39 ? -34.562 3.689 -41.188 1 20.55 39 ILE B C 1
ATOM 2985 O O . ILE B 1 39 ? -34.188 3.787 -42.375 1 20.55 39 ILE B O 1
ATOM 2989 N N . PRO B 1 40 ? -33.938 4.816 -40.719 1 21.45 40 PRO B N 1
ATOM 2990 C CA . PRO B 1 40 ? -32.625 4.93 -41.406 1 21.45 40 PRO B CA 1
ATOM 2991 C C . PRO B 1 40 ? -31.812 3.652 -41.312 1 21.45 40 PRO B C 1
ATOM 2993 O O . PRO B 1 40 ? -31.953 2.889 -40.344 1 21.45 40 PRO B O 1
ATOM 2996 N N . GLN B 1 41 ? -31.391 3.127 -42.5 1 20.75 41 GLN B N 1
ATOM 2997 C CA . GLN B 1 41 ? -30.547 2.014 -42.906 1 20.75 41 GLN B CA 1
ATOM 2998 C C . GLN B 1 41 ? -29.188 2.074 -42.219 1 20.75 41 GLN B C 1
ATOM 3000 O O . GLN B 1 41 ? -28.422 3.02 -42.438 1 20.75 41 GLN B O 1
ATOM 3005 N N . ALA B 1 42 ? -29.062 1.519 -41.031 1 20.3 42 ALA B N 1
ATOM 3006 C CA . ALA B 1 42 ? -27.875 1.459 -40.156 1 20.3 42 ALA B CA 1
ATOM 3007 C C . ALA B 1 42 ? -26.703 0.791 -40.875 1 20.3 42 ALA B C 1
ATOM 3009 O O . ALA B 1 42 ? -26.703 -0.429 -41.062 1 20.3 42 ALA B O 1
ATOM 3010 N N . GLN B 1 43 ? -26.359 1.371 -42.062 1 22.36 43 GLN B N 1
ATOM 3011 C CA . GLN B 1 43 ? -25.203 0.664 -42.625 1 22.36 43 GLN B CA 1
ATOM 3012 C C . GLN B 1 43 ? -24.094 0.518 -41.594 1 22.36 43 GLN B C 1
ATOM 3014 O O . GLN B 1 43 ? -23.5 1.512 -41.156 1 22.36 43 GLN B O 1
ATOM 3019 N N . GLY B 1 44 ? -24.281 -0.334 -40.625 1 20.88 44 GLY B N 1
ATOM 3020 C CA . GLY B 1 44 ? -23.422 -0.612 -39.469 1 20.88 44 GLY B CA 1
ATOM 3021 C C . GLY B 1 44 ? -22.016 -1.009 -39.875 1 20.88 44 GLY B C 1
ATOM 3022 O O . GLY B 1 44 ? -21.781 -2.125 -40.344 1 20.88 44 GLY B O 1
ATOM 3023 N N . GLN B 1 45 ? -21.328 -0.176 -40.781 1 21.98 45 GLN B N 1
ATOM 3024 C CA . GLN B 1 45 ? -20 -0.693 -41.062 1 21.98 45 GLN B CA 1
ATOM 3025 C C . GLN B 1 45 ? -19.234 -0.979 -39.781 1 21.98 45 GLN B C 1
ATOM 3027 O O . GLN B 1 45 ? -19.078 -0.095 -38.938 1 21.98 45 GLN B O 1
ATOM 3032 N N . LYS B 1 46 ? -19.188 -2.223 -39.312 1 23.14 46 LYS B N 1
ATOM 3033 C CA . LYS B 1 46 ? -18.5 -2.844 -38.188 1 23.14 46 LYS B CA 1
ATOM 3034 C C . LYS B 1 46 ? -17 -2.547 -38.219 1 23.14 46 LYS B C 1
ATOM 3036 O O . LYS B 1 46 ? -16.234 -3.248 -38.906 1 23.14 46 LYS B O 1
ATOM 3041 N N . THR B 1 47 ? -16.562 -1.352 -38.656 1 23.42 47 THR B N 1
ATOM 3042 C CA . THR B 1 47 ? -15.102 -1.386 -38.625 1 23.42 47 THR B CA 1
ATOM 3043 C C . THR B 1 47 ? -14.594 -1.704 -37.25 1 23.42 47 THR B C 1
ATOM 3045 O O . THR B 1 47 ? -14.875 -0.972 -36.281 1 23.42 47 THR B O 1
ATOM 3048 N N . SER B 1 48 ? -14.555 -2.967 -36.906 1 21.86 48 SER B N 1
ATOM 3049 C CA . SER B 1 48 ? -13.992 -3.559 -35.688 1 21.86 48 SER B CA 1
ATOM 3050 C C . SER B 1 48 ? -12.602 -3.01 -35.406 1 21.86 48 SER B C 1
ATOM 3052 O O . SER B 1 48 ? -11.641 -3.342 -36.094 1 21.86 48 SER B O 1
ATOM 3054 N N . LEU B 1 49 ? -12.445 -1.72 -35.25 1 24.61 49 LEU B N 1
ATOM 3055 C CA . LEU B 1 49 ? -11.109 -1.321 -34.844 1 24.61 49 LEU B CA 1
ATOM 3056 C C . LEU B 1 49 ? -10.695 -2.074 -33.562 1 24.61 49 LEU B C 1
ATOM 3058 O O . LEU B 1 49 ? -11.281 -1.872 -32.5 1 24.61 49 LEU B O 1
ATOM 3062 N N . VAL B 1 50 ? -10.32 -3.295 -33.719 1 24.22 50 VAL B N 1
ATOM 3063 C CA . VAL B 1 50 ? -9.594 -4.07 -32.719 1 24.22 50 VAL B CA 1
ATOM 3064 C C . VAL B 1 50 ? -8.461 -3.234 -32.125 1 24.22 50 VAL B C 1
ATOM 3066 O O . VAL B 1 50 ? -7.5 -2.904 -32.812 1 24.22 50 VAL B O 1
ATOM 3069 N N . PHE B 1 51 ? -8.805 -2.254 -31.344 1 23.8 51 PHE B N 1
ATOM 3070 C CA . PHE B 1 51 ? -7.73 -1.66 -30.562 1 23.8 51 PHE B CA 1
ATOM 3071 C C . PHE B 1 51 ? -6.906 -2.738 -29.875 1 23.8 51 PHE B C 1
ATOM 3073 O O . PHE B 1 51 ? -7.406 -3.445 -29 1 23.8 51 PHE B O 1
ATOM 3080 N N . GLN B 1 52 ? -5.977 -3.348 -30.578 1 23.61 52 GLN B N 1
ATOM 3081 C CA . GLN B 1 52 ? -4.918 -4.164 -29.984 1 23.61 52 GLN B CA 1
ATOM 3082 C C . GLN B 1 52 ? -4.262 -3.451 -28.812 1 23.61 52 GLN B C 1
ATOM 3084 O O . GLN B 1 52 ? -3.609 -2.42 -28.984 1 23.61 52 GLN B O 1
ATOM 3089 N N . ARG B 1 53 ? -4.961 -3.369 -27.75 1 25.41 53 ARG B N 1
ATOM 3090 C CA . ARG B 1 53 ? -4.301 -2.918 -26.516 1 25.41 53 ARG B CA 1
ATOM 3091 C C . ARG B 1 53 ? -2.945 -3.592 -26.359 1 25.41 53 ARG B C 1
ATOM 3093 O O . ARG B 1 53 ? -2.867 -4.809 -26.172 1 25.41 53 ARG B O 1
ATOM 3100 N N . SER B 1 54 ? -2.01 -3.111 -27.094 1 24.61 54 SER B N 1
ATOM 3101 C CA . SER B 1 54 ? -0.608 -3.406 -26.828 1 24.61 54 SER B CA 1
ATOM 3102 C C . SER B 1 54 ? -0.28 -3.186 -25.344 1 24.61 54 SER B C 1
ATOM 3104 O O . SER B 1 54 ? -0.044 -2.053 -24.922 1 24.61 54 SER B O 1
ATOM 3106 N N . TYR B 1 55 ? -0.995 -3.764 -24.453 1 26.7 55 TYR B N 1
ATOM 3107 C CA . TYR B 1 55 ? -0.789 -3.764 -23.016 1 26.7 55 TYR B CA 1
ATOM 3108 C C . TYR B 1 55 ? 0.651 -4.125 -22.672 1 26.7 55 TYR B C 1
ATOM 3110 O O . TYR B 1 55 ? 0.957 -4.449 -21.516 1 26.7 55 TYR B O 1
ATOM 3118 N N . MET B 1 56 ? 1.522 -4.508 -23.688 1 25.47 56 MET B N 1
ATOM 3119 C CA . MET B 1 56 ? 2.66 -5.367 -23.375 1 25.47 56 MET B CA 1
ATOM 3120 C C . MET B 1 56 ? 3.525 -4.75 -22.281 1 25.47 56 MET B C 1
ATOM 3122 O O . MET B 1 56 ? 3.811 -5.398 -21.266 1 25.47 56 MET B O 1
ATOM 3126 N N . SER B 1 57 ? 4.863 -4.297 -22.609 1 29.55 57 SER B N 1
ATOM 3127 C CA . SER B 1 57 ? 6.262 -4.469 -22.234 1 29.55 57 SER B CA 1
ATOM 3128 C C . SER B 1 57 ? 6.707 -3.391 -21.25 1 29.55 57 SER B C 1
ATOM 3130 O O . SER B 1 57 ? 7.898 -3.26 -20.953 1 29.55 57 SER B O 1
ATOM 3132 N N . SER B 1 58 ? 5.848 -2.584 -20.797 1 33.38 58 SER B N 1
ATOM 3133 C CA . SER B 1 58 ? 6.52 -1.439 -20.188 1 33.38 58 SER B CA 1
ATOM 3134 C C . SER B 1 58 ? 7.027 -1.775 -18.781 1 33.38 58 SER B C 1
ATOM 3136 O O . SER B 1 58 ? 8.008 -1.189 -18.328 1 33.38 58 SER B O 1
ATOM 3138 N N . THR B 1 59 ? 6.285 -2.607 -18.141 1 36.91 59 THR B N 1
ATOM 3139 C CA . THR B 1 59 ? 6.551 -2.723 -16.719 1 36.91 59 THR B CA 1
ATOM 3140 C C . THR B 1 59 ? 7.906 -3.383 -16.469 1 36.91 59 THR B C 1
ATOM 3142 O O . THR B 1 59 ? 8.648 -2.977 -15.57 1 36.91 59 THR B O 1
ATOM 3145 N N . LEU B 1 60 ? 8.195 -4.496 -17.219 1 39.62 60 LEU B N 1
ATOM 3146 C CA . LEU B 1 60 ? 9.531 -5.07 -17.156 1 39.62 60 LEU B CA 1
ATOM 3147 C C . LEU B 1 60 ? 10.562 -4.105 -17.734 1 39.62 60 LEU B C 1
ATOM 3149 O O . LEU B 1 60 ? 11.766 -4.32 -17.609 1 39.62 60 LEU B O 1
ATOM 3153 N N . ALA B 1 61 ? 9.945 -3.16 -18.344 1 41.69 61 ALA B N 1
ATOM 3154 C CA . ALA B 1 61 ? 10.781 -2.143 -18.984 1 41.69 61 ALA B CA 1
ATOM 3155 C C . ALA B 1 61 ? 11.562 -1.345 -17.938 1 41.69 61 ALA B C 1
ATOM 3157 O O . ALA B 1 61 ? 12.711 -0.957 -18.172 1 41.69 61 ALA B O 1
ATOM 3158 N N . THR B 1 62 ? 10.812 -1.167 -16.859 1 44.47 62 THR B N 1
ATOM 3159 C CA . THR B 1 62 ? 11.586 -0.414 -15.867 1 44.47 62 THR B CA 1
ATOM 3160 C C . THR B 1 62 ? 12.688 -1.278 -15.266 1 44.47 62 THR B C 1
ATOM 3162 O O . THR B 1 62 ? 13.656 -0.758 -14.703 1 44.47 62 THR B O 1
ATOM 3165 N N . LEU B 1 63 ? 12.531 -2.564 -15.438 1 47.5 63 LEU B N 1
ATOM 3166 C CA . LEU B 1 63 ? 13.562 -3.475 -14.953 1 47.5 63 LEU B CA 1
ATOM 3167 C C . LEU B 1 63 ? 14.531 -3.842 -16.078 1 47.5 63 LEU B C 1
ATOM 3169 O O . LEU B 1 63 ? 15.68 -4.215 -15.812 1 47.5 63 LEU B O 1
ATOM 3173 N N . ALA B 1 64 ? 14 -3.898 -17.359 1 46.25 64 ALA B N 1
ATOM 3174 C CA . ALA B 1 64 ? 14.797 -4.5 -18.438 1 46.25 64 ALA B CA 1
ATOM 3175 C C . ALA B 1 64 ? 15.484 -3.43 -19.266 1 46.25 64 ALA B C 1
ATOM 3177 O O . ALA B 1 64 ? 14.852 -2.457 -19.688 1 46.25 64 ALA B O 1
ATOM 3178 N N . LYS B 1 65 ? 16.734 -3.273 -19.234 1 47.66 65 LYS B N 1
ATOM 3179 C CA . LYS B 1 65 ? 17.469 -2.676 -20.359 1 47.66 65 LYS B CA 1
ATOM 3180 C C . LYS B 1 65 ? 17.344 -3.531 -21.609 1 47.66 65 LYS B C 1
ATOM 3182 O O . LYS B 1 65 ? 17.406 -4.762 -21.531 1 47.66 65 LYS B O 1
ATOM 3187 N N . GLU B 1 66 ? 16.844 -3.191 -22.891 1 46.81 66 GLU B N 1
ATOM 3188 C CA . GLU B 1 66 ? 16.516 -3.861 -24.141 1 46.81 66 GLU B CA 1
ATOM 3189 C C . GLU B 1 66 ? 17.703 -4.641 -24.688 1 46.81 66 GLU B C 1
ATOM 3191 O O . GLU B 1 66 ? 17.734 -5 -25.859 1 46.81 66 GLU B O 1
ATOM 3196 N N . ASP B 1 67 ? 18.75 -4.938 -23.922 1 50.47 67 ASP B N 1
ATOM 3197 C CA . ASP B 1 67 ? 19.75 -5.711 -24.641 1 50.47 67 ASP B CA 1
ATOM 3198 C C . ASP B 1 67 ? 19.438 -7.203 -24.594 1 50.47 67 ASP B C 1
ATOM 3200 O O . ASP B 1 67 ? 19.406 -7.805 -23.516 1 50.47 67 ASP B O 1
ATOM 3204 N N . GLU B 1 68 ? 18.969 -7.68 -25.656 1 51.59 68 GLU B N 1
ATOM 3205 C CA . GLU B 1 68 ? 18.719 -9.117 -25.812 1 51.59 68 GLU B CA 1
ATOM 3206 C C . GLU B 1 68 ? 20.016 -9.906 -25.688 1 51.59 68 GLU B C 1
ATOM 3208 O O . GLU B 1 68 ? 21.047 -9.539 -26.281 1 51.59 68 GLU B O 1
ATOM 3213 N N . ILE B 1 69 ? 20.203 -10.711 -24.703 1 52 69 ILE B N 1
ATOM 3214 C CA . ILE B 1 69 ? 21.359 -11.586 -24.562 1 52 69 ILE B CA 1
ATOM 3215 C C . ILE B 1 69 ? 21.125 -12.875 -25.344 1 52 69 ILE B C 1
ATOM 3217 O O . ILE B 1 69 ? 20.297 -13.703 -24.969 1 52 69 ILE B O 1
ATOM 3221 N N . GLN B 1 70 ? 21.203 -12.773 -26.656 1 47 70 GLN B N 1
ATOM 3222 C CA . GLN B 1 70 ? 21.188 -14.023 -27.406 1 47 70 GLN B CA 1
ATOM 3223 C C . GLN B 1 70 ? 22.5 -14.781 -27.266 1 47 70 GLN B C 1
ATOM 3225 O O . GLN B 1 70 ? 23.562 -14.227 -27.531 1 47 70 GLN B O 1
ATOM 3230 N N . GLY B 1 71 ? 22.562 -15.812 -26.516 1 43.75 71 GLY B N 1
ATOM 3231 C CA . GLY B 1 71 ? 23.781 -16.609 -26.531 1 43.75 71 GLY B CA 1
ATOM 3232 C C . GLY B 1 71 ? 24 -17.328 -27.844 1 43.75 71 GLY B C 1
ATOM 3233 O O . GLY B 1 71 ? 23.047 -17.656 -28.547 1 43.75 71 GLY B O 1
ATOM 3234 N N . LYS B 1 72 ? 25.125 -17.25 -28.5 1 46.12 72 LYS B N 1
ATOM 3235 C CA . LYS B 1 72 ? 25.547 -17.703 -29.812 1 46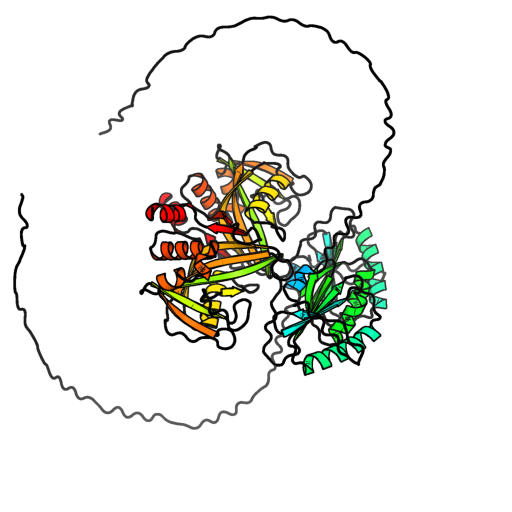.12 72 LYS B CA 1
ATOM 3236 C C . LYS B 1 72 ? 25.078 -19.125 -30.094 1 46.12 72 LYS B C 1
ATOM 3238 O O . LYS B 1 72 ? 24.719 -19.453 -31.219 1 46.12 72 LYS B O 1
ATOM 3243 N N . GLY B 1 73 ? 25.375 -20.344 -29.094 1 45.22 73 GLY B N 1
ATOM 3244 C CA . GLY B 1 73 ? 25.344 -21.75 -29.453 1 45.22 73 GLY B CA 1
ATOM 3245 C C . GLY B 1 73 ? 24.141 -22.469 -28.859 1 45.22 73 GLY B C 1
ATOM 3246 O O . GLY B 1 73 ? 23.469 -23.25 -29.562 1 45.22 73 GLY B O 1
ATOM 3247 N N . MET B 1 74 ? 24.078 -22.859 -27.609 1 54.31 74 MET B N 1
ATOM 3248 C CA . MET B 1 74 ? 23.047 -23.703 -26.984 1 54.31 74 MET B CA 1
ATOM 3249 C C . MET B 1 74 ? 21.734 -22.953 -26.859 1 54.31 74 MET B C 1
ATOM 3251 O O . MET B 1 74 ? 21.719 -21.766 -26.531 1 54.31 74 MET B O 1
ATOM 3255 N N . GLU B 1 75 ? 20.656 -23.547 -27.438 1 77.88 75 GLU B N 1
ATOM 3256 C CA . GLU B 1 75 ? 19.312 -22.969 -27.422 1 77.88 75 GLU B CA 1
ATOM 3257 C C . GLU B 1 75 ? 18.906 -22.531 -26.016 1 77.88 75 GLU B C 1
ATOM 3259 O O . GLU B 1 75 ? 18.844 -23.344 -25.109 1 77.88 75 GLU B O 1
ATOM 3264 N N . THR B 1 76 ? 19.141 -21.453 -25.625 1 88.5 76 THR B N 1
ATOM 3265 C CA . THR B 1 76 ? 18.75 -20.875 -24.328 1 88.5 76 THR B CA 1
ATOM 3266 C C . THR B 1 76 ? 17.5 -20.016 -24.484 1 88.5 76 THR B C 1
ATOM 3268 O O . THR B 1 76 ? 17.016 -19.797 -25.594 1 88.5 76 THR B O 1
ATOM 3271 N N . LEU B 1 77 ? 16.922 -19.766 -23.344 1 93.94 77 LEU B N 1
ATOM 3272 C CA . LEU B 1 77 ? 15.734 -18.906 -23.344 1 93.94 77 LEU B CA 1
ATOM 3273 C C . LEU B 1 77 ? 16.094 -17.469 -23.703 1 93.94 77 LEU B C 1
ATOM 3275 O O . LEU B 1 77 ? 17.156 -16.984 -23.297 1 93.94 77 LEU B O 1
ATOM 3279 N N . ARG B 1 78 ? 15.25 -16.891 -24.438 1 91.56 78 ARG B N 1
ATOM 3280 C CA . ARG B 1 78 ? 15.398 -15.469 -24.703 1 91.56 78 ARG B CA 1
ATOM 3281 C C . ARG B 1 78 ? 15.164 -14.656 -23.438 1 91.56 78 ARG B C 1
ATOM 3283 O O . ARG B 1 78 ? 14.18 -14.883 -22.719 1 91.56 78 ARG B O 1
ATOM 3290 N N . ALA B 1 79 ? 16.156 -13.727 -23.141 1 94.25 79 ALA B N 1
ATOM 3291 C CA . ALA B 1 79 ? 16.047 -12.914 -21.938 1 94.25 79 ALA B CA 1
ATOM 3292 C C . ALA B 1 79 ? 16.547 -11.492 -22.188 1 94.25 79 ALA B C 1
ATOM 3294 O O . ALA B 1 79 ? 17.281 -11.242 -23.141 1 94.25 79 ALA B O 1
ATOM 3295 N N . VAL B 1 80 ? 16.031 -10.547 -21.422 1 93.25 80 VAL B N 1
ATOM 3296 C CA . VAL B 1 80 ? 16.469 -9.156 -21.453 1 93.25 80 VAL B CA 1
ATOM 3297 C C . VAL B 1 80 ? 17.125 -8.797 -20.125 1 93.25 80 VAL B C 1
ATOM 3299 O O . VAL B 1 80 ? 16.656 -9.195 -19.047 1 93.25 80 VAL B O 1
ATOM 3302 N N . GLU B 1 81 ? 18.141 -8.023 -20.203 1 91.31 81 GLU B N 1
ATOM 3303 C CA . GLU B 1 81 ? 18.828 -7.613 -18.984 1 91.31 81 GLU B CA 1
ATOM 3304 C C . GLU B 1 81 ? 18.047 -6.539 -18.234 1 91.31 81 GLU B C 1
ATOM 3306 O O . GLU B 1 81 ? 17.469 -5.645 -18.859 1 91.31 81 GLU B O 1
ATOM 3311 N N . ASP B 1 82 ? 18.047 -6.688 -16.953 1 85.69 82 ASP B N 1
ATOM 3312 C CA . ASP B 1 82 ? 17.438 -5.637 -16.141 1 85.69 82 ASP B CA 1
ATOM 3313 C C . ASP B 1 82 ? 18.469 -4.594 -15.727 1 85.69 82 ASP B C 1
ATOM 3315 O O . ASP B 1 82 ? 19.625 -4.652 -16.141 1 85.69 82 ASP B O 1
ATOM 3319 N N . GLN B 1 83 ? 18.094 -3.547 -14.953 1 78.38 83 GLN B N 1
ATOM 3320 C CA . GLN B 1 83 ? 18.969 -2.434 -14.594 1 78.38 83 GLN B CA 1
ATOM 3321 C C . GLN B 1 83 ? 19.797 -2.754 -13.352 1 78.38 83 GLN B C 1
ATOM 3323 O O . GLN B 1 83 ? 20.578 -1.93 -12.891 1 78.38 83 GLN B O 1
ATOM 3328 N N . HIS B 1 84 ? 19.719 -3.969 -12.859 1 82.94 84 HIS B N 1
ATOM 3329 C CA . HIS B 1 84 ? 20.359 -4.293 -11.586 1 82.94 84 HIS B CA 1
ATOM 3330 C C . HIS B 1 84 ? 21.266 -5.512 -11.719 1 82.94 84 HIS B C 1
ATOM 3332 O O . HIS B 1 84 ? 21.547 -6.188 -10.734 1 82.94 84 HIS B O 1
ATOM 3338 N N . GLY B 1 85 ? 21.562 -5.84 -12.984 1 87.12 85 GLY B N 1
ATOM 3339 C CA . GLY B 1 85 ? 22.484 -6.938 -13.219 1 87.12 85 GLY B CA 1
ATOM 3340 C C . GLY B 1 85 ? 21.797 -8.289 -13.312 1 87.12 85 GLY B C 1
ATOM 3341 O O . GLY B 1 85 ? 22.453 -9.328 -13.211 1 87.12 85 GLY B O 1
ATOM 3342 N N . GLY B 1 86 ? 20.5 -8.258 -13.445 1 93.12 86 GLY B N 1
ATOM 3343 C CA . GLY B 1 86 ? 19.719 -9.477 -13.617 1 93.12 86 GLY B CA 1
ATOM 3344 C C . GLY B 1 86 ? 19.141 -9.633 -15.008 1 93.12 86 GLY B C 1
ATOM 3345 O O . GLY B 1 86 ? 19.547 -8.93 -15.938 1 93.12 86 GLY B O 1
ATOM 3346 N N . VAL B 1 87 ? 18.359 -10.719 -15.172 1 95.44 87 VAL B N 1
ATOM 3347 C CA . VAL B 1 87 ? 17.734 -10.961 -16.469 1 95.44 87 VAL B CA 1
ATOM 3348 C C . VAL B 1 87 ? 16.25 -11.242 -16.281 1 95.44 87 VAL B C 1
ATOM 3350 O O . VAL B 1 87 ? 15.828 -11.703 -15.211 1 95.44 87 VAL B O 1
ATOM 3353 N N . VAL B 1 88 ? 15.492 -10.938 -17.344 1 95.31 88 VAL B N 1
ATOM 3354 C CA . VAL B 1 88 ? 14.047 -11.164 -17.344 1 95.31 88 VAL B CA 1
ATOM 3355 C C . VAL B 1 88 ? 13.664 -12.016 -18.547 1 95.31 88 VAL B C 1
ATOM 3357 O O . VAL B 1 88 ? 13.992 -11.68 -19.688 1 95.31 88 VAL B O 1
ATOM 3360 N N . VAL B 1 89 ? 13 -13.109 -18.234 1 96.06 89 VAL B N 1
ATOM 3361 C CA . VAL B 1 89 ? 12.453 -13.977 -19.281 1 96.06 89 VAL B CA 1
ATOM 3362 C C . VAL B 1 89 ? 10.938 -13.773 -19.375 1 96.06 89 VAL B C 1
ATOM 3364 O O . VAL B 1 89 ? 10.219 -13.961 -18.391 1 96.06 89 VAL B O 1
ATOM 3367 N N . ASN B 1 90 ? 10.469 -13.422 -20.5 1 94.25 90 ASN B N 1
ATOM 3368 C CA . ASN B 1 90 ? 9.039 -13.32 -20.766 1 94.25 90 ASN B CA 1
ATOM 3369 C C . ASN B 1 90 ? 8.539 -14.5 -21.594 1 94.25 90 ASN B C 1
ATOM 3371 O O . ASN B 1 90 ? 8.945 -14.664 -22.75 1 94.25 90 ASN B O 1
ATOM 3375 N N . MET B 1 91 ? 7.668 -15.312 -20.969 1 91.88 91 MET B N 1
ATOM 3376 C CA . MET B 1 91 ? 7.113 -16.453 -21.688 1 91.88 91 MET B CA 1
ATOM 3377 C C . MET B 1 91 ? 5.754 -16.109 -22.297 1 91.88 91 MET B C 1
ATOM 3379 O O . MET B 1 91 ? 4.723 -16.281 -21.641 1 91.88 91 MET B O 1
ATOM 3383 N N . ASP B 1 92 ? 5.797 -15.711 -23.484 1 85.31 92 ASP B N 1
ATOM 3384 C CA . ASP B 1 92 ? 4.566 -15.312 -24.172 1 85.31 92 ASP B CA 1
ATOM 3385 C C . ASP B 1 92 ? 4.152 -16.344 -25.203 1 85.31 92 ASP B C 1
ATOM 3387 O O . ASP B 1 92 ? 3.055 -16.266 -25.766 1 85.31 92 ASP B O 1
ATOM 3391 N N . GLU B 1 93 ? 5.004 -17.25 -25.453 1 88.12 93 GLU B N 1
ATOM 3392 C CA . GLU B 1 93 ? 4.703 -18.297 -26.422 1 88.12 93 GLU B CA 1
ATOM 3393 C C . GLU B 1 93 ? 4.598 -19.656 -25.75 1 88.12 93 GLU B C 1
ATOM 3395 O O . GLU B 1 93 ? 5.293 -19.922 -24.766 1 88.12 93 GLU B O 1
ATOM 3400 N N . PRO B 1 94 ? 3.734 -20.438 -26.359 1 91.69 94 PRO B N 1
ATOM 3401 C CA . PRO B 1 94 ? 3.598 -21.781 -25.781 1 91.69 94 PRO B CA 1
ATOM 3402 C C . PRO B 1 94 ? 4.883 -22.609 -25.891 1 91.69 94 PRO B C 1
ATOM 3404 O O . PRO B 1 94 ? 5.648 -22.438 -26.844 1 91.69 94 PRO B O 1
ATOM 3407 N N . MET B 1 95 ? 5.145 -23.406 -24.906 1 93 95 MET B N 1
ATOM 3408 C CA . MET B 1 95 ? 6.301 -24.297 -24.875 1 93 95 MET B CA 1
ATOM 3409 C C . MET B 1 95 ? 6.008 -25.547 -24.047 1 93 95 MET B C 1
ATOM 3411 O O . MET B 1 95 ? 5.266 -25.484 -23.062 1 93 95 MET B O 1
ATOM 3415 N N . ASP B 1 96 ? 6.602 -26.578 -24.562 1 94.75 96 ASP B N 1
ATOM 3416 C CA . ASP B 1 96 ? 6.492 -27.812 -23.812 1 94.75 96 ASP B CA 1
ATOM 3417 C C . ASP B 1 96 ? 7.246 -27.719 -22.484 1 94.75 96 ASP B C 1
ATOM 3419 O O . ASP B 1 96 ? 8.352 -27.188 -22.438 1 94.75 96 ASP B O 1
ATOM 3423 N N . SER B 1 97 ? 6.715 -28.344 -21.406 1 95.62 97 SER B N 1
ATOM 3424 C CA . SER B 1 97 ? 7.281 -28.234 -20.062 1 95.62 97 SER B CA 1
ATOM 3425 C C . SER B 1 97 ? 8.68 -28.844 -20 1 95.62 97 SER B C 1
ATOM 3427 O O . SER B 1 97 ? 9.57 -28.297 -19.344 1 95.62 97 SER B O 1
ATOM 3429 N N . SER B 1 98 ? 8.852 -29.969 -20.641 1 94.81 98 SER B N 1
ATOM 3430 C CA . SER B 1 98 ? 10.148 -30.641 -20.609 1 94.81 98 SER B CA 1
ATOM 3431 C C . SER B 1 98 ? 11.203 -29.859 -21.375 1 94.81 98 SER B C 1
ATOM 3433 O O . SER B 1 98 ? 12.344 -29.75 -20.922 1 94.81 98 SER B O 1
ATOM 3435 N N . LEU B 1 99 ? 10.789 -29.359 -22.484 1 95.12 99 LEU B N 1
ATOM 3436 C CA . LEU B 1 99 ? 11.703 -28.516 -23.266 1 95.12 99 LEU B CA 1
ATOM 3437 C C . LEU B 1 99 ? 12.07 -27.266 -22.484 1 95.12 99 LEU B C 1
ATOM 3439 O O . LEU B 1 99 ? 13.242 -26.891 -22.422 1 95.12 99 LEU B O 1
ATOM 3443 N N . PHE B 1 100 ? 11.102 -26.672 -21.953 1 96.5 100 PHE B N 1
ATOM 3444 C CA . PHE B 1 100 ? 11.312 -25.484 -21.141 1 96.5 100 PHE B CA 1
ATOM 3445 C C . PHE B 1 100 ? 12.305 -25.766 -20.016 1 96.5 100 PHE B C 1
ATOM 3447 O O . PHE B 1 100 ? 13.203 -24.969 -19.766 1 96.5 100 PHE B O 1
ATOM 3454 N N . ALA B 1 101 ? 12.07 -26.812 -19.281 1 96.56 101 ALA B N 1
ATOM 3455 C CA . ALA B 1 101 ? 12.938 -27.188 -18.156 1 96.56 101 ALA B CA 1
ATOM 3456 C C . ALA B 1 101 ? 14.391 -27.281 -18.609 1 96.56 101 ALA B C 1
ATOM 3458 O O . ALA B 1 101 ? 15.289 -26.781 -17.938 1 96.56 101 ALA B O 1
ATOM 3459 N N . SER B 1 102 ? 14.617 -27.922 -19.734 1 96 102 SER B N 1
ATOM 3460 C CA . SER B 1 102 ? 15.969 -28.094 -20.266 1 96 102 SER B CA 1
ATOM 3461 C C . SER B 1 102 ? 16.594 -26.766 -20.641 1 96 102 SER B C 1
ATOM 3463 O O . SER B 1 102 ? 17.75 -26.484 -20.297 1 96 102 SER B O 1
ATOM 3465 N N . LEU B 1 103 ? 15.836 -25.984 -21.328 1 95.81 103 LEU B N 1
ATOM 3466 C CA . LEU B 1 103 ? 16.328 -24.688 -21.75 1 95.81 103 LEU B CA 1
ATOM 3467 C C . LEU B 1 103 ? 16.609 -23.797 -20.547 1 95.81 103 LEU B C 1
ATOM 3469 O O . LEU B 1 103 ? 17.578 -23.031 -20.547 1 95.81 103 LEU B O 1
ATOM 3473 N N . LEU B 1 104 ? 15.742 -23.859 -19.578 1 97 104 LEU B N 1
ATOM 3474 C CA . LEU B 1 104 ? 15.883 -23.047 -18.359 1 97 104 LEU B CA 1
ATOM 3475 C C . LEU B 1 104 ? 17.156 -23.406 -17.609 1 97 104 LEU B C 1
ATOM 3477 O O . LEU B 1 104 ? 17.906 -22.531 -17.203 1 97 104 LEU B O 1
ATOM 3481 N N . GLU B 1 105 ? 17.422 -24.656 -17.438 1 96.25 105 GLU B N 1
ATOM 3482 C CA . GLU B 1 105 ? 18.641 -25.125 -16.75 1 96.25 105 GLU B CA 1
ATOM 3483 C C . GLU B 1 105 ? 19.891 -24.625 -17.484 1 96.25 105 GLU B C 1
ATOM 3485 O O . GLU B 1 105 ? 20.828 -24.141 -16.844 1 96.25 105 GLU B O 1
ATOM 3490 N N . ALA B 1 106 ? 19.859 -24.797 -18.766 1 96.06 106 ALA B N 1
ATOM 3491 C CA . ALA B 1 106 ? 20.984 -24.328 -19.562 1 96.06 106 ALA B CA 1
ATOM 3492 C C . ALA B 1 106 ? 21.156 -22.812 -19.422 1 96.06 106 ALA B C 1
ATOM 3494 O O . ALA B 1 106 ? 22.281 -22.328 -19.312 1 96.06 106 ALA B O 1
ATOM 3495 N N . SER B 1 107 ? 20.109 -22.094 -19.453 1 96.94 107 SER B N 1
ATOM 3496 C CA . SER B 1 107 ? 20.141 -20.641 -19.375 1 96.94 107 SER B CA 1
ATOM 3497 C C . SER B 1 107 ? 20.672 -20.172 -18.016 1 96.94 107 SER B C 1
ATOM 3499 O O . SER B 1 107 ? 21.484 -19.266 -17.953 1 96.94 107 SER B O 1
ATOM 3501 N N . ILE B 1 108 ? 20.203 -20.797 -16.953 1 96.75 108 ILE B N 1
ATOM 3502 C CA . ILE B 1 108 ? 20.641 -20.438 -15.602 1 96.75 108 ILE B CA 1
ATOM 3503 C C . ILE B 1 108 ? 22.156 -20.625 -15.484 1 96.75 108 ILE B C 1
ATOM 3505 O O . ILE B 1 108 ? 22.844 -19.766 -14.922 1 96.75 108 ILE B O 1
ATOM 3509 N N . SER B 1 109 ? 22.656 -21.734 -16 1 95.12 109 SER B N 1
ATOM 3510 C CA . SER B 1 109 ? 24.094 -21.984 -15.984 1 95.12 109 SER B CA 1
ATOM 3511 C C . SER B 1 109 ? 24.859 -20.891 -16.719 1 95.12 109 SER B C 1
ATOM 3513 O O . SER B 1 109 ? 25.875 -20.391 -16.234 1 95.12 109 SER B O 1
ATOM 3515 N N . GLN B 1 110 ? 24.344 -20.531 -17.812 1 95.5 110 GLN B N 1
ATOM 3516 C CA . GLN B 1 110 ? 24.969 -19.469 -18.594 1 95.5 110 GLN B CA 1
ATOM 3517 C C . GLN B 1 110 ? 24.938 -18.141 -17.859 1 95.5 110 GLN B C 1
ATOM 3519 O O . GLN B 1 110 ? 25.922 -17.406 -17.859 1 95.5 110 GLN B O 1
ATOM 3524 N N . TRP B 1 111 ? 23.797 -17.812 -17.312 1 96.06 111 TRP B N 1
ATOM 3525 C CA . TRP B 1 111 ? 23.641 -16.547 -16.594 1 96.06 111 TRP B CA 1
ATOM 3526 C C . TRP B 1 111 ? 24.562 -16.5 -15.375 1 96.06 111 TRP B C 1
ATOM 3528 O O . TRP B 1 111 ? 25.125 -15.453 -15.047 1 96.06 111 TRP B O 1
ATOM 3538 N N . ARG B 1 112 ? 24.75 -17.625 -14.711 1 94.88 112 ARG B N 1
ATOM 3539 C CA . ARG B 1 112 ? 25.672 -17.703 -13.586 1 94.88 112 ARG B CA 1
ATOM 3540 C C . ARG B 1 112 ? 27.109 -17.406 -14.031 1 94.88 112 ARG B C 1
ATOM 3542 O O . ARG B 1 112 ? 27.828 -16.656 -13.375 1 94.88 112 ARG B O 1
ATOM 3549 N N . GLU B 1 113 ? 27.484 -17.953 -15.094 1 94.12 113 GLU B N 1
ATOM 3550 C CA . GLU B 1 113 ? 28.812 -17.75 -15.641 1 94.12 113 GLU B CA 1
ATOM 3551 C C . GLU B 1 113 ? 29.047 -16.297 -16.016 1 94.12 113 GLU B C 1
ATOM 3553 O O . GLU B 1 113 ? 30.156 -15.773 -15.891 1 94.12 113 GLU B O 1
ATOM 3558 N N . ARG B 1 114 ? 28 -15.688 -16.453 1 94.5 114 ARG B N 1
ATOM 3559 C CA . ARG B 1 114 ? 28.078 -14.297 -16.875 1 94.5 114 ARG B CA 1
ATOM 3560 C C . ARG B 1 114 ? 27.938 -13.352 -15.695 1 94.5 114 ARG B C 1
ATOM 3562 O O . ARG B 1 114 ? 27.875 -12.133 -15.875 1 94.5 114 ARG B O 1
ATOM 3569 N N . GLY B 1 115 ? 27.672 -13.93 -14.547 1 93.38 115 GLY B N 1
ATOM 3570 C CA . GLY B 1 115 ? 27.672 -13.125 -13.336 1 93.38 115 GLY B CA 1
ATOM 3571 C C . GLY B 1 115 ? 26.344 -12.43 -13.086 1 93.38 115 GLY B C 1
ATOM 3572 O O . GLY B 1 115 ? 26.297 -11.391 -12.43 1 93.38 115 GLY B O 1
ATOM 3573 N N . LYS B 1 116 ? 25.344 -12.961 -13.688 1 94.44 116 LYS B N 1
ATOM 3574 C CA . LYS B 1 116 ? 24.016 -12.383 -13.445 1 94.44 116 LYS B CA 1
ATOM 3575 C C . LYS B 1 116 ? 23.547 -12.68 -12.023 1 94.44 116 LYS B C 1
ATOM 3577 O O . LYS B 1 116 ? 23.938 -13.688 -11.43 1 94.44 116 LYS B O 1
ATOM 3582 N N . LYS B 1 117 ? 22.688 -11.828 -11.453 1 93.62 117 LYS B N 1
ATOM 3583 C CA . LYS B 1 117 ? 22.297 -11.922 -10.047 1 93.62 117 LYS B CA 1
ATOM 3584 C C . LYS B 1 117 ? 20.906 -12.547 -9.898 1 93.62 117 LYS B C 1
ATOM 3586 O O . LYS B 1 117 ? 20.781 -13.711 -9.531 1 93.62 117 LYS B O 1
ATOM 3591 N N . GLY B 1 118 ? 19.906 -11.75 -10.32 1 95.12 118 GLY B N 1
ATOM 3592 C CA . GLY B 1 118 ? 18.547 -12.234 -10.242 1 95.12 118 GLY B CA 1
ATOM 3593 C C . GLY B 1 118 ? 17.953 -12.586 -11.594 1 95.12 118 GLY B C 1
ATOM 3594 O O . GLY B 1 118 ? 18.188 -11.883 -12.578 1 95.12 118 GLY B O 1
ATOM 3595 N N . VAL B 1 119 ? 17.188 -13.719 -11.633 1 96.75 119 VAL B N 1
ATOM 3596 C CA . VAL B 1 119 ? 16.5 -14.141 -12.852 1 96.75 119 VAL B CA 1
ATOM 3597 C C . VAL B 1 119 ? 14.984 -14.086 -12.633 1 96.75 119 VAL B C 1
ATOM 3599 O O . VAL B 1 119 ? 14.453 -14.758 -11.742 1 96.75 119 VAL B O 1
ATOM 3602 N N . TRP B 1 120 ? 14.359 -13.305 -13.477 1 96.62 120 TRP B N 1
ATOM 3603 C CA . TRP B 1 120 ? 12.906 -13.188 -13.438 1 96.62 120 TRP B CA 1
ATOM 3604 C C . TRP B 1 120 ? 12.266 -13.984 -14.57 1 96.62 120 TRP B C 1
ATOM 3606 O O . TRP B 1 120 ? 12.766 -13.984 -15.703 1 96.62 120 TRP B O 1
ATOM 3616 N N . ILE B 1 121 ? 11.164 -14.617 -14.242 1 97.56 121 ILE B N 1
ATOM 3617 C CA . ILE B 1 121 ? 10.352 -15.258 -15.273 1 97.56 121 ILE B CA 1
ATOM 3618 C C . ILE B 1 121 ? 8.906 -14.781 -15.148 1 97.56 121 ILE B C 1
ATOM 3620 O O . ILE B 1 121 ? 8.266 -14.961 -14.109 1 97.56 121 ILE B O 1
ATOM 3624 N N . LYS B 1 122 ? 8.469 -14.188 -16.172 1 96.69 122 LYS B N 1
ATOM 3625 C CA . LYS B 1 122 ? 7.055 -13.828 -16.266 1 96.69 122 LYS B CA 1
ATOM 3626 C C . LYS B 1 122 ? 6.289 -14.844 -17.109 1 96.69 122 LYS B C 1
ATOM 3628 O O . LYS B 1 122 ? 6.543 -14.992 -18.297 1 96.69 122 LYS B O 1
ATOM 3633 N N . LEU B 1 123 ? 5.355 -15.508 -16.484 1 97 123 LEU B N 1
ATOM 3634 C CA . LEU B 1 123 ? 4.562 -16.531 -17.156 1 97 123 LEU B CA 1
ATOM 3635 C C . LEU B 1 123 ? 3.117 -16.078 -17.328 1 97 123 LEU B C 1
ATOM 3637 O O . LEU B 1 123 ? 2.41 -15.844 -16.344 1 97 123 LEU B O 1
ATOM 3641 N N . ALA B 1 124 ? 2.729 -15.945 -18.578 1 96.12 124 ALA B N 1
ATOM 3642 C CA . ALA B 1 124 ? 1.309 -15.719 -18.828 1 96.12 124 ALA B CA 1
ATOM 3643 C C . ALA B 1 124 ? 0.47 -16.891 -18.328 1 96.12 124 ALA B C 1
ATOM 3645 O O . ALA B 1 124 ? 0.947 -18.031 -18.281 1 96.12 124 ALA B O 1
ATOM 3646 N N . ILE B 1 125 ? -0.759 -16.562 -17.969 1 96.69 125 ILE B N 1
ATOM 3647 C CA . ILE B 1 125 ? -1.617 -17.578 -17.375 1 96.69 125 ILE B CA 1
ATOM 3648 C C . ILE B 1 125 ? -1.823 -18.734 -18.359 1 96.69 125 ILE B C 1
ATOM 3650 O O . ILE B 1 125 ? -1.968 -19.891 -17.953 1 96.69 125 ILE B O 1
ATOM 3654 N N . GLU B 1 126 ? -1.742 -18.516 -19.641 1 95.88 126 GLU B N 1
ATOM 3655 C CA . GLU B 1 126 ? -1.889 -19.531 -20.688 1 95.88 126 GLU B CA 1
ATOM 3656 C C . GLU B 1 126 ? -0.734 -20.531 -20.656 1 95.88 126 GLU B C 1
ATOM 3658 O O . GLU B 1 126 ? -0.83 -21.609 -21.234 1 95.88 126 GLU B O 1
ATOM 3663 N N . HIS B 1 127 ? 0.312 -20.172 -20.031 1 96.5 127 HIS B N 1
ATOM 3664 C CA . HIS B 1 127 ? 1.492 -21.031 -19.969 1 96.5 127 HIS B CA 1
ATOM 3665 C C . HIS B 1 127 ? 1.709 -21.562 -18.547 1 96.5 127 HIS B C 1
ATOM 3667 O O . HIS B 1 127 ? 2.85 -21.734 -18.109 1 96.5 127 HIS B O 1
ATOM 3673 N N . SER B 1 128 ? 0.621 -21.766 -17.844 1 97.19 128 SER B N 1
ATOM 3674 C CA . SER B 1 128 ? 0.655 -22.25 -16.469 1 97.19 128 SER B CA 1
ATOM 3675 C C . SER B 1 128 ? 1.332 -23.609 -16.391 1 97.19 128 SER B C 1
ATOM 3677 O O . SER B 1 128 ? 1.786 -24.016 -15.312 1 97.19 128 SER B O 1
ATOM 3679 N N . ASN B 1 129 ? 1.482 -24.344 -17.5 1 96.62 129 ASN B N 1
ATOM 3680 C CA . ASN B 1 129 ? 2.133 -25.656 -17.531 1 96.62 129 ASN B CA 1
ATOM 3681 C C . ASN B 1 129 ? 3.623 -25.547 -17.219 1 96.62 129 ASN B C 1
ATOM 3683 O O . ASN B 1 129 ? 4.27 -26.547 -16.906 1 96.62 129 ASN B O 1
ATOM 3687 N N . LEU B 1 130 ? 4.164 -24.391 -17.266 1 97.81 130 LEU B N 1
ATOM 3688 C CA . LEU B 1 130 ? 5.598 -24.188 -17.094 1 97.81 130 LEU B CA 1
ATOM 3689 C C . LEU B 1 130 ? 5.938 -23.875 -15.641 1 97.81 130 LEU B C 1
ATOM 3691 O O . LEU B 1 130 ? 7.109 -23.875 -15.258 1 97.81 130 LEU B O 1
ATOM 3695 N N . VAL B 1 131 ? 4.93 -23.609 -14.82 1 98.19 131 VAL B N 1
ATOM 3696 C CA . VAL B 1 131 ? 5.137 -23.125 -13.453 1 98.19 131 VAL B CA 1
ATOM 3697 C C . VAL B 1 131 ? 5.914 -24.172 -12.656 1 98.19 131 VAL B C 1
ATOM 3699 O O . VAL B 1 131 ? 6.898 -23.844 -11.992 1 98.19 131 VAL B O 1
ATOM 3702 N N . ASP B 1 132 ? 5.504 -25.406 -12.75 1 97.62 132 ASP B N 1
ATOM 3703 C CA . ASP B 1 132 ? 6.137 -26.469 -11.977 1 97.62 132 ASP B CA 1
ATOM 3704 C C . ASP B 1 132 ? 7.609 -26.625 -12.359 1 97.62 132 ASP B C 1
ATOM 3706 O O . ASP B 1 132 ? 8.461 -26.828 -11.492 1 97.62 132 ASP B O 1
ATOM 3710 N N . SER B 1 133 ? 7.914 -26.547 -13.617 1 97.56 133 SER B N 1
ATOM 3711 C CA . SER B 1 133 ? 9.289 -26.641 -14.102 1 97.56 133 SER B CA 1
ATOM 3712 C C . SER B 1 133 ? 10.148 -25.516 -13.547 1 97.56 133 SER B C 1
ATOM 3714 O O . SER B 1 133 ? 11.305 -25.734 -13.172 1 97.56 133 SER B O 1
ATOM 3716 N N . ALA B 1 134 ? 9.602 -24.344 -13.508 1 98.12 134 ALA B N 1
ATOM 3717 C CA . ALA B 1 134 ? 10.328 -23.188 -12.969 1 98.12 134 ALA B CA 1
ATOM 3718 C C . ALA B 1 134 ? 10.633 -23.391 -11.484 1 98.12 134 ALA B C 1
ATOM 3720 O O . ALA B 1 134 ? 11.75 -23.141 -11.039 1 98.12 134 ALA B O 1
ATOM 3721 N N . VAL B 1 135 ? 9.633 -23.844 -10.766 1 98.06 135 VAL B N 1
ATOM 3722 C CA . VAL B 1 135 ? 9.781 -24.047 -9.328 1 98.06 135 VAL B CA 1
ATOM 3723 C C . VAL B 1 135 ? 10.844 -25.109 -9.07 1 98.06 135 VAL B C 1
ATOM 3725 O O . VAL B 1 135 ? 11.695 -24.938 -8.188 1 98.06 135 VAL B O 1
ATOM 3728 N N . LYS B 1 136 ? 10.828 -26.156 -9.805 1 97.06 136 LYS B N 1
ATOM 3729 C CA . LYS B 1 136 ? 11.789 -27.25 -9.656 1 97.06 136 LYS B CA 1
ATOM 3730 C C . LYS B 1 136 ? 13.211 -26.781 -9.977 1 97.06 136 LYS B C 1
ATOM 3732 O O . LYS B 1 136 ? 14.18 -27.359 -9.484 1 97.06 136 LYS B O 1
ATOM 3737 N N . ALA B 1 137 ? 13.289 -25.75 -10.805 1 97 137 ALA B N 1
ATOM 3738 C CA . ALA B 1 137 ? 14.594 -25.203 -11.164 1 97 137 ALA B CA 1
ATOM 3739 C C . ALA B 1 137 ? 15.086 -24.234 -10.094 1 97 137 ALA B C 1
ATOM 3741 O O . ALA B 1 137 ? 16.141 -23.609 -10.242 1 97 137 ALA B O 1
ATOM 3742 N N . GLY B 1 138 ? 14.289 -23.984 -9.078 1 96.75 138 GLY B N 1
ATOM 3743 C CA . GLY B 1 138 ? 14.75 -23.172 -7.953 1 96.75 138 GLY B CA 1
ATOM 3744 C C . GLY B 1 138 ? 14.039 -21.844 -7.84 1 96.75 138 GLY B C 1
ATOM 3745 O O . GLY B 1 138 ? 14.32 -21.062 -6.934 1 96.75 138 GLY B O 1
ATOM 3746 N N . PHE B 1 139 ? 13.109 -21.609 -8.719 1 98.12 139 PHE B N 1
ATOM 3747 C CA . PHE B 1 139 ? 12.406 -20.344 -8.688 1 98.12 139 PHE B CA 1
ATOM 3748 C C . PHE B 1 139 ? 11.352 -20.328 -7.582 1 98.12 139 PHE B C 1
ATOM 3750 O O . PHE B 1 139 ? 10.719 -21.344 -7.312 1 98.12 139 PHE B O 1
ATOM 3757 N N . LYS B 1 140 ? 11.148 -19.141 -6.969 1 97.62 140 LYS B N 1
ATOM 3758 C CA . LYS B 1 140 ? 10.078 -18.859 -6.012 1 97.62 140 LYS B CA 1
ATOM 3759 C C . LYS B 1 140 ? 9.031 -17.938 -6.609 1 97.62 140 LYS B C 1
ATOM 3761 O O . LYS B 1 140 ? 9.305 -17.203 -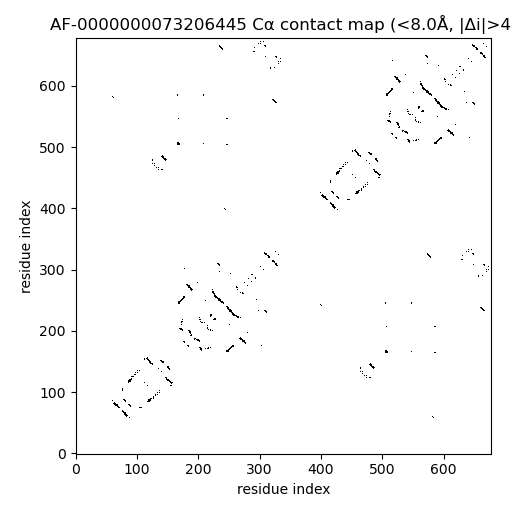7.566 1 97.62 140 LYS B O 1
ATOM 3766 N N . PHE B 1 141 ? 7.859 -18.062 -6.039 1 97.69 141 PHE B N 1
ATOM 3767 C CA . PHE B 1 141 ? 6.844 -17.094 -6.43 1 97.69 141 PHE B CA 1
ATOM 3768 C C . PHE B 1 141 ? 7.215 -15.695 -5.934 1 97.69 141 PHE B C 1
ATOM 3770 O O . PHE B 1 141 ? 7.688 -15.539 -4.809 1 97.69 141 PHE B O 1
ATOM 3777 N N . HIS B 1 142 ? 7.027 -14.734 -6.766 1 96.31 142 HIS B N 1
ATOM 3778 C CA . HIS B 1 142 ? 7.227 -13.359 -6.312 1 96.31 142 HIS B CA 1
ATOM 3779 C C . HIS B 1 142 ? 5.895 -12.633 -6.156 1 96.31 142 HIS B C 1
ATOM 3781 O O . HIS B 1 142 ? 5.59 -12.109 -5.082 1 96.31 142 HIS B O 1
ATOM 3787 N N . HIS B 1 143 ? 5.148 -12.547 -7.172 1 95.38 143 HIS B N 1
ATOM 3788 C CA . HIS B 1 143 ? 3.805 -11.977 -7.156 1 95.38 143 HIS B CA 1
ATOM 3789 C C . HIS B 1 143 ? 2.979 -12.492 -8.328 1 95.38 143 HIS B C 1
ATOM 3791 O O . HIS B 1 143 ? 3.516 -13.133 -9.242 1 95.38 143 HIS B O 1
ATOM 3797 N N . ALA B 1 144 ? 1.682 -12.219 -8.227 1 96.56 144 ALA B N 1
ATOM 3798 C CA . ALA B 1 144 ? 0.797 -12.648 -9.305 1 96.56 144 ALA B CA 1
ATOM 3799 C C . ALA B 1 144 ? -0.266 -11.594 -9.594 1 96.56 144 ALA B C 1
ATOM 3801 O O . ALA B 1 144 ? -0.663 -10.844 -8.703 1 96.56 144 ALA B O 1
ATOM 3802 N N . GLU B 1 145 ? -0.58 -11.523 -10.805 1 94.06 145 GLU B N 1
ATOM 3803 C CA . GLU B 1 145 ? -1.749 -10.828 -11.336 1 94.06 145 GLU B CA 1
ATOM 3804 C C . GLU B 1 145 ? -2.701 -11.797 -12.031 1 94.06 145 GLU B C 1
ATOM 3806 O O . GLU B 1 145 ? -2.334 -12.938 -12.312 1 94.06 145 GLU B O 1
ATOM 3811 N N . PRO B 1 146 ? -3.877 -11.359 -12.266 1 93.62 146 PRO B N 1
ATOM 3812 C CA . PRO B 1 146 ? -4.84 -12.305 -12.828 1 93.62 146 PRO B CA 1
ATOM 3813 C C . PRO B 1 146 ? -4.348 -12.953 -14.117 1 93.62 146 PRO B C 1
ATOM 3815 O O . PRO B 1 146 ? -4.688 -14.109 -14.406 1 93.62 146 PRO B O 1
ATOM 3818 N N . ASP B 1 147 ? -3.467 -12.312 -14.82 1 94.31 147 ASP B N 1
ATOM 3819 C CA . ASP B 1 147 ? -3.143 -12.812 -16.156 1 94.31 147 ASP B CA 1
ATOM 3820 C C . ASP B 1 147 ? -1.696 -13.305 -16.219 1 94.31 147 ASP B C 1
ATOM 3822 O O . ASP B 1 147 ? -1.263 -13.844 -17.25 1 94.31 147 ASP B O 1
ATOM 3826 N N . TYR B 1 148 ? -0.963 -13.141 -15.102 1 95.94 148 TYR B N 1
ATOM 3827 C CA . TYR B 1 148 ? 0.396 -13.664 -15.172 1 95.94 148 TYR B CA 1
ATOM 3828 C C . TYR B 1 148 ? 0.941 -13.953 -13.781 1 95.94 148 TYR B C 1
ATOM 3830 O O . TYR B 1 148 ? 0.406 -13.461 -12.781 1 95.94 148 TYR B O 1
ATOM 3838 N N . LEU B 1 149 ? 1.904 -14.758 -13.742 1 97.5 149 LEU B N 1
ATOM 3839 C CA . LEU B 1 149 ? 2.668 -15.109 -12.547 1 97.5 149 LEU B CA 1
ATOM 3840 C C . LEU B 1 149 ? 4.137 -14.742 -12.719 1 97.5 149 LEU B C 1
ATOM 3842 O O . LEU B 1 149 ? 4.75 -15.047 -13.742 1 97.5 149 LEU B O 1
ATOM 3846 N N . MET B 1 150 ? 4.637 -14 -11.75 1 97.31 150 MET B N 1
ATOM 3847 C CA . MET B 1 150 ? 6.051 -13.641 -11.742 1 97.31 150 MET B CA 1
ATOM 3848 C C . MET B 1 150 ? 6.828 -14.531 -10.773 1 97.31 150 MET B C 1
ATOM 3850 O O . MET B 1 150 ? 6.465 -14.648 -9.602 1 97.31 150 MET B O 1
ATOM 3854 N N . LEU B 1 151 ? 7.852 -15.164 -11.289 1 97.94 151 LEU B N 1
ATOM 3855 C CA . LEU B 1 151 ? 8.758 -15.977 -10.484 1 97.94 151 LEU B CA 1
ATOM 3856 C C . LEU B 1 151 ? 10.156 -15.375 -10.469 1 97.94 151 LEU B C 1
ATOM 3858 O O . LEU B 1 151 ? 10.523 -14.617 -11.367 1 97.94 151 LEU B O 1
ATOM 3862 N N . VAL B 1 152 ? 10.898 -15.734 -9.414 1 97.5 152 VAL B N 1
ATOM 3863 C CA . VAL B 1 152 ? 12.234 -15.164 -9.32 1 97.5 152 VAL B CA 1
ATOM 3864 C C . VAL B 1 152 ? 13.188 -16.172 -8.68 1 97.5 152 VAL B C 1
ATOM 3866 O O . VAL B 1 152 ? 12.773 -17 -7.867 1 97.5 152 VAL B O 1
ATOM 3869 N N . HIS B 1 153 ? 14.414 -16.156 -9.141 1 97.25 153 HIS B N 1
ATOM 3870 C CA . HIS B 1 153 ? 15.516 -16.953 -8.609 1 97.25 153 HIS B CA 1
ATOM 3871 C C . HIS B 1 153 ? 16.781 -16.125 -8.477 1 97.25 153 HIS B C 1
ATOM 3873 O O . HIS B 1 153 ? 17.328 -15.648 -9.469 1 97.25 153 HIS B O 1
ATOM 3879 N N . TRP B 1 154 ? 17.172 -15.844 -7.199 1 96.56 154 TRP B N 1
ATOM 3880 C CA . TRP B 1 154 ? 18.453 -15.18 -6.953 1 96.56 154 TRP B CA 1
ATOM 3881 C C . TRP B 1 154 ? 19.609 -16.156 -7.098 1 96.56 154 TRP B C 1
ATOM 3883 O O . TRP B 1 154 ? 19.812 -17.016 -6.234 1 96.56 154 TRP B O 1
ATOM 3893 N N . ILE B 1 155 ? 20.438 -16.031 -8.117 1 95.38 155 ILE B N 1
ATOM 3894 C CA . ILE B 1 155 ? 21.406 -17.078 -8.43 1 95.38 155 ILE B CA 1
ATOM 3895 C C . ILE B 1 155 ? 22.812 -16.625 -8.023 1 95.38 155 ILE B C 1
ATOM 3897 O O . ILE B 1 155 ? 23.781 -17.375 -8.141 1 95.38 155 ILE B O 1
ATOM 3901 N N . SER B 1 156 ? 22.906 -15.391 -7.547 1 92.38 156 SER B N 1
ATOM 3902 C CA . SER B 1 156 ? 24.188 -14.852 -7.102 1 92.38 156 SER B CA 1
ATOM 3903 C C . SER B 1 156 ? 24.484 -15.234 -5.652 1 92.38 156 SER B C 1
ATOM 3905 O O . SER B 1 156 ? 23.562 -15.516 -4.883 1 92.38 156 SER B O 1
ATOM 3907 N N . ASN B 1 157 ? 25.703 -15.18 -5.301 1 90.25 157 ASN B N 1
ATOM 3908 C CA . ASN B 1 1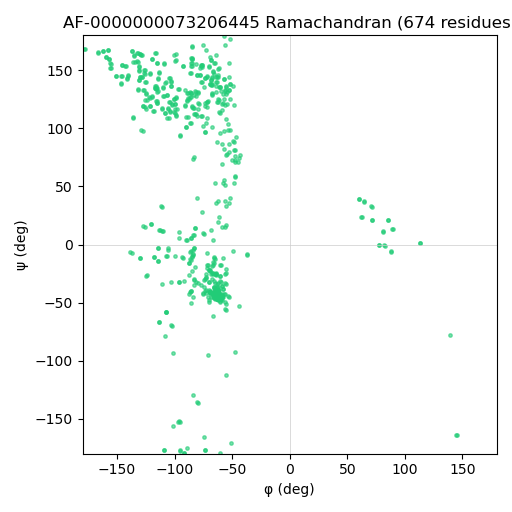57 ? 26.125 -15.414 -3.922 1 90.25 157 ASN B CA 1
ATOM 3909 C C . ASN B 1 157 ? 26.047 -14.141 -3.086 1 90.25 157 ASN B C 1
ATOM 3911 O O . ASN B 1 157 ? 26.141 -14.195 -1.858 1 90.25 157 ASN B O 1
ATOM 3915 N N . ALA B 1 158 ? 25.891 -13.078 -3.75 1 84.81 158 ALA B N 1
ATOM 3916 C CA . ALA B 1 158 ? 25.719 -11.805 -3.047 1 84.81 158 ALA B CA 1
ATOM 3917 C C . ALA B 1 158 ? 24.391 -11.766 -2.309 1 84.81 158 ALA B C 1
ATOM 3919 O O . ALA B 1 158 ? 23.484 -12.555 -2.596 1 84.81 158 ALA B O 1
ATOM 3920 N N . PRO B 1 159 ? 24.312 -10.945 -1.37 1 84.19 159 PRO B N 1
ATOM 3921 C CA . PRO B 1 159 ? 23.031 -10.828 -0.67 1 84.19 159 PRO B CA 1
ATOM 3922 C C . PRO B 1 159 ? 21.875 -10.484 -1.607 1 84.19 159 PRO B C 1
ATOM 3924 O O . PRO B 1 159 ? 22.047 -9.711 -2.555 1 84.19 159 PRO B O 1
ATOM 3927 N N . ASN B 1 160 ? 20.75 -11.062 -1.332 1 87.75 160 ASN B N 1
ATOM 3928 C CA . ASN B 1 160 ? 19.547 -10.867 -2.145 1 87.75 160 ASN B CA 1
ATOM 3929 C C . ASN B 1 160 ? 18.969 -9.477 -1.956 1 87.75 160 ASN B C 1
ATOM 3931 O O . ASN B 1 160 ? 18.578 -9.102 -0.844 1 87.75 160 ASN B O 1
ATOM 3935 N N . THR B 1 161 ? 18.828 -8.711 -3.006 1 81.25 161 THR B N 1
ATOM 3936 C CA . THR B 1 161 ? 18.328 -7.34 -2.938 1 81.25 161 THR B CA 1
ATOM 3937 C C . THR B 1 161 ? 17.062 -7.176 -3.777 1 81.25 161 THR B C 1
ATOM 3939 O O . THR B 1 161 ? 16.703 -6.059 -4.156 1 81.25 161 THR B O 1
ATOM 3942 N N . LEU B 1 162 ? 16.453 -8.305 -4.09 1 86.69 162 LEU B N 1
ATOM 3943 C CA . LEU B 1 162 ? 15.242 -8.234 -4.898 1 86.69 162 LEU B CA 1
ATOM 3944 C C . LEU B 1 162 ? 14.164 -7.422 -4.195 1 86.69 162 LEU B C 1
ATOM 3946 O O . LEU B 1 162 ? 13.945 -7.578 -2.99 1 86.69 162 LEU B O 1
ATOM 3950 N N . PRO B 1 163 ? 13.531 -6.574 -4.918 1 85.31 163 PRO B N 1
ATOM 3951 C CA . PRO B 1 163 ? 12.469 -5.781 -4.293 1 85.31 163 PRO B CA 1
ATOM 3952 C C . PRO B 1 163 ? 11.219 -6.605 -3.986 1 85.31 163 PRO B C 1
ATOM 3954 O O . PRO B 1 163 ? 10.867 -7.504 -4.754 1 85.31 163 PRO B O 1
ATOM 3957 N N . ALA B 1 164 ? 10.602 -6.266 -2.906 1 87.5 164 ALA B N 1
ATOM 3958 C CA . ALA B 1 164 ? 9.32 -6.879 -2.572 1 87.5 164 ALA B CA 1
ATOM 3959 C C . ALA B 1 164 ? 8.188 -6.277 -3.4 1 87.5 164 ALA B C 1
ATOM 3961 O O . ALA B 1 164 ? 8.344 -5.199 -3.982 1 87.5 164 ALA B O 1
ATOM 3962 N N . ASN B 1 165 ? 7.145 -7.055 -3.6 1 90.69 165 ASN B N 1
ATOM 3963 C CA . ASN B 1 165 ? 5.938 -6.523 -4.227 1 90.69 165 ASN B CA 1
ATOM 3964 C C . ASN B 1 165 ? 5.164 -5.613 -3.277 1 90.69 165 ASN B C 1
ATOM 3966 O O . ASN B 1 165 ? 5.648 -5.285 -2.191 1 90.69 165 ASN B O 1
ATOM 3970 N N . ALA B 1 166 ? 3.965 -5.121 -3.758 1 92.31 166 ALA B N 1
ATOM 3971 C CA . ALA B 1 166 ? 3.111 -4.262 -2.943 1 92.31 166 ALA B CA 1
ATOM 3972 C C . ALA B 1 166 ? 2.836 -4.891 -1.581 1 92.31 166 ALA B C 1
ATOM 3974 O O . ALA B 1 166 ? 2.547 -6.086 -1.49 1 92.31 166 ALA B O 1
ATOM 3975 N N . SER B 1 167 ? 2.896 -4.066 -0.607 1 93 167 SER B N 1
ATOM 3976 C CA . SER B 1 167 ? 2.764 -4.531 0.769 1 93 167 SER B CA 1
ATOM 3977 C C . SER B 1 167 ? 1.495 -3.99 1.416 1 93 167 SER B C 1
ATOM 3979 O O . SER B 1 167 ? 1.056 -4.496 2.451 1 93 167 SER B O 1
ATOM 3981 N N . HIS B 1 168 ? 0.909 -3.02 0.79 1 95.19 168 HIS B N 1
ATOM 3982 C CA . HIS B 1 168 ? -0.164 -2.307 1.475 1 95.19 168 HIS B CA 1
ATOM 3983 C C . HIS B 1 168 ? -1.398 -2.186 0.587 1 95.19 168 HIS B C 1
ATOM 3985 O O . HIS B 1 168 ? -1.281 -1.967 -0.62 1 95.19 168 HIS B O 1
ATOM 3991 N N . ARG B 1 169 ? -2.494 -2.33 1.248 1 94.88 169 ARG B N 1
ATOM 3992 C CA . ARG B 1 169 ? -3.746 -1.814 0.705 1 94.88 169 ARG B CA 1
ATOM 3993 C C . ARG B 1 169 ? -4.02 -0.402 1.209 1 94.88 169 ARG B C 1
ATOM 3995 O O . ARG B 1 169 ? -3.529 -0.009 2.27 1 94.88 169 ARG B O 1
ATOM 4002 N N . VAL B 1 170 ? -4.75 0.338 0.443 1 96.31 170 VAL B N 1
ATOM 4003 C CA . VAL B 1 170 ? -5.133 1.688 0.846 1 96.31 170 VAL B CA 1
ATOM 4004 C C . VAL B 1 170 ? -6.652 1.831 0.795 1 96.31 170 VAL B C 1
ATOM 4006 O O . VAL B 1 170 ? -7.293 1.385 -0.159 1 96.31 170 VAL B O 1
ATOM 4009 N N . ALA B 1 171 ? -7.176 2.324 1.866 1 96.31 171 ALA B N 1
ATOM 4010 C CA . ALA B 1 171 ? -8.609 2.592 1.962 1 96.31 171 ALA B CA 1
ATOM 4011 C C . ALA B 1 171 ? -8.867 4.02 2.439 1 96.31 171 ALA B C 1
ATOM 4013 O O . ALA B 1 171 ? -7.969 4.68 2.963 1 96.31 171 ALA B O 1
ATOM 4014 N N . ILE B 1 172 ? -10.109 4.449 2.215 1 97.31 172 ILE B N 1
ATOM 4015 C CA . ILE B 1 172 ? -10.477 5.793 2.654 1 97.31 172 ILE B CA 1
ATOM 4016 C C . ILE B 1 172 ? -11.789 5.742 3.432 1 97.31 172 ILE B C 1
ATOM 4018 O O . ILE B 1 172 ? -12.594 4.824 3.25 1 97.31 172 ILE B O 1
ATOM 4022 N N . GLY B 1 173 ? -11.914 6.602 4.301 1 96.81 173 GLY B N 1
ATOM 4023 C CA . GLY B 1 173 ? -13.172 7.023 4.887 1 96.81 173 GLY B CA 1
ATOM 4024 C C . GLY B 1 173 ? -13.5 8.477 4.613 1 96.81 173 GLY B C 1
ATOM 4025 O O . GLY B 1 173 ? -12.641 9.352 4.746 1 96.81 173 GLY B O 1
ATOM 4026 N N . ALA B 1 174 ? -14.742 8.688 4.234 1 98.06 174 ALA B N 1
ATOM 4027 C CA . ALA B 1 174 ? -15.117 10.023 3.801 1 98.06 174 ALA B CA 1
ATOM 4028 C C . ALA B 1 174 ? -15.961 10.727 4.863 1 98.06 174 ALA B C 1
ATOM 4030 O O . ALA B 1 174 ? -17.047 10.258 5.219 1 98.06 174 ALA B O 1
ATOM 4031 N N . PHE B 1 175 ? -15.438 11.781 5.367 1 97.94 175 PHE B N 1
ATOM 4032 C CA . PHE B 1 175 ? -16.172 12.688 6.25 1 97.94 175 PHE B CA 1
ATOM 4033 C C . PHE B 1 175 ? -16.875 13.773 5.449 1 97.94 175 PHE B C 1
ATOM 4035 O O . PHE B 1 175 ? -16.25 14.742 5.023 1 97.94 175 PHE B O 1
ATOM 4042 N N . VAL B 1 176 ? -18.141 13.609 5.254 1 98.38 176 VAL B N 1
ATOM 4043 C CA . VAL B 1 176 ? -18.953 14.539 4.465 1 98.38 176 VAL B CA 1
ATOM 4044 C C . VAL B 1 176 ? -20.031 15.148 5.348 1 98.38 176 VAL B C 1
ATOM 4046 O O . VAL B 1 176 ? -20.938 14.445 5.801 1 98.38 176 VAL B O 1
ATOM 4049 N N . MET B 1 177 ? -19.953 16.375 5.547 1 97.12 177 MET B N 1
ATOM 4050 C CA . MET B 1 177 ? -20.922 17.078 6.391 1 97.12 177 MET B CA 1
ATOM 4051 C C . MET B 1 177 ? -21.562 18.234 5.645 1 97.12 177 MET B C 1
ATOM 4053 O O . MET B 1 177 ? -20.875 18.953 4.91 1 97.12 177 MET B O 1
ATOM 4057 N N . ASN B 1 178 ? -22.844 18.406 5.844 1 97 178 ASN B N 1
ATOM 4058 C CA . ASN B 1 178 ? -23.516 19.547 5.211 1 97 178 ASN B CA 1
ATOM 4059 C C . ASN B 1 178 ? -23.609 20.734 6.156 1 97 178 ASN B C 1
ATOM 4061 O O . ASN B 1 178 ? -23.094 20.688 7.277 1 97 178 ASN B O 1
ATOM 4065 N N . ALA B 1 179 ? -24.266 21.781 5.668 1 95.25 179 ALA B N 1
ATOM 4066 C CA . ALA B 1 179 ? -24.312 23.047 6.398 1 95.25 179 ALA B CA 1
ATOM 4067 C C . ALA B 1 179 ? -25.141 22.906 7.672 1 95.25 179 ALA B C 1
ATOM 4069 O O . ALA B 1 179 ? -24.984 23.688 8.609 1 95.25 179 ALA B O 1
ATOM 4070 N N . ASN B 1 180 ? -26.078 21.953 7.719 1 96.44 180 ASN B N 1
ATOM 4071 C CA . ASN B 1 180 ? -26.922 21.734 8.883 1 96.44 180 ASN B CA 1
ATOM 4072 C C . ASN B 1 180 ? -26.234 20.875 9.938 1 96.44 180 ASN B C 1
ATOM 4074 O O . ASN B 1 180 ? -26.875 20.375 10.867 1 96.44 180 ASN B O 1
ATOM 4078 N N . ARG B 1 181 ? -24.891 20.562 9.758 1 96.81 181 ARG B N 1
ATOM 4079 C CA . ARG B 1 181 ? -24.078 19.75 10.648 1 96.81 181 ARG B CA 1
ATOM 4080 C C . ARG B 1 181 ? -24.594 18.312 10.688 1 96.81 181 ARG B C 1
ATOM 4082 O O . ARG B 1 181 ? -24.688 17.719 11.766 1 96.81 181 ARG B O 1
ATOM 4089 N N . GLU B 1 182 ? -25 17.922 9.594 1 98.06 182 GLU B N 1
ATOM 4090 C CA . GLU B 1 182 ? -25.359 16.516 9.398 1 98.06 182 GLU B CA 1
ATOM 4091 C C . GLU B 1 182 ? -24.281 15.766 8.633 1 98.06 182 GLU B C 1
ATOM 4093 O O . GLU B 1 182 ? -23.719 16.297 7.664 1 98.06 182 GLU B O 1
ATOM 4098 N N . LEU B 1 183 ? -24 14.594 9.125 1 97.94 183 LEU B N 1
ATOM 4099 C CA . LEU B 1 183 ? -22.969 13.742 8.531 1 97.94 183 LEU B CA 1
ATOM 4100 C C . LEU B 1 183 ? -23.594 12.727 7.578 1 97.94 183 LEU B C 1
ATOM 4102 O O . LEU B 1 183 ? -24.625 12.125 7.895 1 97.94 183 LEU B O 1
ATOM 4106 N N . LEU B 1 184 ? -23.016 12.578 6.406 1 98.31 184 LEU B N 1
ATOM 4107 C CA . LEU B 1 184 ? -23.438 11.523 5.496 1 98.31 184 LEU B CA 1
ATOM 4108 C C . LEU B 1 184 ? -23 10.156 6 1 98.31 184 LEU B C 1
ATOM 4110 O O . LEU B 1 184 ? -21.797 9.914 6.172 1 98.31 184 LEU B O 1
ATOM 4114 N N . VAL B 1 185 ? -23.953 9.281 6.27 1 97 185 VAL B N 1
ATOM 4115 C CA . VAL B 1 185 ? -23.609 7.98 6.84 1 97 185 VAL B CA 1
ATOM 4116 C C . VAL B 1 185 ? -24.328 6.871 6.066 1 97 185 VAL B C 1
ATOM 4118 O O . VAL B 1 185 ? -25.328 7.125 5.387 1 97 185 VAL B O 1
ATOM 4121 N N . VAL B 1 186 ? -23.719 5.652 6.18 1 95.62 186 VAL B N 1
ATOM 4122 C CA . VAL B 1 186 ? -24.25 4.512 5.449 1 95.62 186 VAL B CA 1
ATOM 4123 C C . VAL B 1 186 ? -24.312 3.289 6.367 1 95.62 186 VAL B C 1
ATOM 4125 O O . VAL B 1 186 ? -23.641 3.256 7.402 1 95.62 186 VAL B O 1
ATOM 4128 N N . GLN B 1 187 ? -25.156 2.361 6.02 1 92.31 187 GLN B N 1
ATOM 4129 C CA . GLN B 1 187 ? -25.188 1.008 6.566 1 92.31 187 GLN B CA 1
ATOM 4130 C C . GLN B 1 187 ? -24.859 -0.026 5.492 1 92.31 187 GLN B C 1
ATOM 4132 O O . GLN B 1 187 ? -25.406 0.026 4.387 1 92.31 187 GLN B O 1
ATOM 4137 N N . GLU B 1 188 ? -23.984 -0.878 5.828 1 83.25 188 GLU B N 1
ATOM 4138 C CA . GLU B 1 188 ? -23.547 -1.867 4.844 1 83.25 188 GLU B CA 1
ATOM 4139 C C . GLU B 1 188 ? -24.547 -3.018 4.746 1 83.25 188 GLU B C 1
ATOM 4141 O O . GLU B 1 188 ? -25.141 -3.418 5.75 1 83.25 188 GLU B O 1
ATOM 4146 N N . ARG B 1 189 ? -24.625 -3.502 3.496 1 77.56 189 ARG B N 1
ATOM 4147 C CA . ARG B 1 189 ? -25.5 -4.652 3.26 1 77.56 189 ARG B CA 1
ATOM 4148 C C . ARG B 1 189 ? -24.75 -5.961 3.506 1 77.56 189 ARG B C 1
ATOM 4150 O O . ARG B 1 189 ? -25.328 -6.93 3.998 1 77.56 189 ARG B O 1
ATOM 4157 N N . ASN B 1 190 ? -23.484 -5.879 2.969 1 68.06 190 ASN B N 1
ATOM 4158 C CA . ASN B 1 190 ? -22.625 -7.059 3.059 1 68.06 190 ASN B CA 1
ATOM 4159 C C . ASN B 1 190 ? -21.328 -6.758 3.812 1 68.06 190 ASN B C 1
ATOM 4161 O O . ASN B 1 190 ? -20.906 -5.605 3.887 1 68.06 190 ASN B O 1
ATOM 4165 N N . GLY B 1 191 ? -20.953 -7.508 4.879 1 61.72 191 GLY B N 1
ATOM 4166 C CA . GLY B 1 191 ? -19.703 -7.297 5.582 1 61.72 191 GLY B CA 1
ATOM 4167 C C . GLY B 1 191 ? -19.797 -7.551 7.074 1 61.72 191 GLY B C 1
ATOM 4168 O O . GLY B 1 191 ? -20.797 -8.117 7.547 1 61.72 191 GLY B O 1
ATOM 4169 N N . ARG B 1 192 ? -18.75 -7.004 7.539 1 60.12 192 ARG B N 1
ATOM 4170 C CA . ARG B 1 192 ? -18.578 -7.312 8.953 1 60.12 192 ARG B CA 1
ATOM 4171 C C . ARG B 1 192 ? -19.703 -6.73 9.789 1 60.12 192 ARG B C 1
ATOM 4173 O O . ARG B 1 192 ? -20.094 -7.305 10.82 1 60.12 192 ARG B O 1
ATOM 4180 N N . PHE B 1 193 ? -20.297 -5.645 9.195 1 60.66 193 PHE B N 1
ATOM 4181 C CA . PHE B 1 193 ? -21.266 -4.941 10.031 1 60.66 193 PHE B CA 1
ATOM 4182 C C . PHE B 1 193 ? -22.688 -5.133 9.492 1 60.66 193 PHE B C 1
ATOM 4184 O O . PHE B 1 193 ? -23.625 -4.469 9.953 1 60.66 193 PHE B O 1
ATOM 4191 N N . SER B 1 194 ? -22.703 -6.027 8.609 1 64.44 194 SER B N 1
ATOM 4192 C CA . SER B 1 194 ? -24.016 -6.277 8.023 1 64.44 194 SER B CA 1
ATOM 4193 C C . SER B 1 194 ? -25.016 -6.754 9.086 1 64.44 194 SER B C 1
ATOM 4195 O O . SER B 1 194 ? -24.688 -7.613 9.906 1 64.44 194 SER B O 1
ATOM 4197 N N . GLY B 1 195 ? -26.109 -5.953 9.094 1 67.88 195 GLY B N 1
ATOM 4198 C CA . GLY B 1 195 ? -27.188 -6.348 9.992 1 67.88 195 GLY B CA 1
ATOM 4199 C C . GLY B 1 195 ? -27.031 -5.785 11.391 1 67.88 195 GLY B C 1
ATOM 4200 O O . GLY B 1 195 ? -27.938 -5.91 12.219 1 67.88 195 GLY B O 1
ATOM 4201 N N . ALA B 1 196 ? -25.938 -5.152 11.656 1 71.5 196 ALA B N 1
ATOM 4202 C CA . ALA B 1 196 ? -25.703 -4.668 13.008 1 71.5 196 ALA B CA 1
ATOM 4203 C C . ALA B 1 196 ? -26.359 -3.311 13.234 1 71.5 196 ALA B C 1
ATOM 4205 O O . ALA B 1 196 ? -26.406 -2.818 14.359 1 71.5 196 ALA B O 1
ATOM 4206 N N . GLY B 1 197 ? -26.828 -2.713 12.133 1 80.38 197 GLY B N 1
ATOM 4207 C CA . GLY B 1 197 ? -27.484 -1.421 12.242 1 80.38 197 GLY B CA 1
ATOM 4208 C C . GLY B 1 197 ? -26.531 -0.287 12.555 1 80.38 197 GLY B C 1
ATOM 4209 O O . GLY B 1 197 ? -26.922 0.731 13.125 1 80.38 197 GLY B O 1
ATOM 4210 N N . ILE B 1 198 ? -25.359 -0.48 12.297 1 87.75 198 ILE B N 1
ATOM 4211 C CA . ILE B 1 198 ? -24.328 0.519 12.594 1 87.75 198 ILE B CA 1
ATOM 4212 C C . ILE B 1 198 ? -24.203 1.488 11.422 1 87.75 198 ILE B C 1
ATOM 4214 O O . ILE B 1 198 ? -24.078 1.066 10.273 1 87.75 198 ILE B O 1
ATOM 4218 N N . TRP B 1 199 ? -24.344 2.797 11.797 1 92.94 199 TRP B N 1
ATOM 4219 C CA . TRP B 1 199 ? -24.078 3.842 10.812 1 92.94 199 TRP B CA 1
ATOM 4220 C C . TRP B 1 199 ? -22.609 4.234 10.805 1 92.94 199 TRP B C 1
ATOM 4222 O O . TRP B 1 199 ? -22.016 4.492 11.859 1 92.94 199 TRP B O 1
ATOM 4232 N N . LYS B 1 200 ? -22.078 4.258 9.648 1 93.06 200 LYS B N 1
ATOM 4233 C CA . LYS B 1 200 ? -20.672 4.633 9.516 1 93.06 200 LYS B CA 1
ATOM 4234 C C . LYS B 1 200 ? -20.453 5.578 8.336 1 93.06 200 LYS B C 1
ATOM 4236 O O . LYS B 1 200 ? -21.359 5.746 7.504 1 93.06 200 LYS B O 1
ATOM 4241 N N . MET B 1 201 ? -19.328 6.188 8.281 1 95.19 201 MET B N 1
ATOM 4242 C CA . MET B 1 201 ? -18.969 7 7.129 1 95.19 201 MET B CA 1
ATOM 4243 C C . MET B 1 201 ? -18.797 6.137 5.887 1 95.19 201 MET B C 1
ATOM 4245 O O . MET B 1 201 ? -18.438 4.961 5.984 1 95.19 201 MET B O 1
ATOM 4249 N N . PRO B 1 202 ? -19.109 6.715 4.734 1 96.06 202 PRO B N 1
ATOM 4250 C CA . PRO B 1 202 ? -18.766 5.969 3.518 1 96.06 202 PRO B CA 1
ATOM 4251 C C . PRO B 1 202 ? -17.281 5.602 3.439 1 96.06 202 PRO B C 1
ATOM 4253 O O . PRO B 1 202 ? -16.422 6.441 3.707 1 96.06 202 PRO B O 1
ATOM 4256 N N . THR B 1 203 ? -17 4.414 3.135 1 94.62 203 THR B N 1
ATOM 4257 C CA . THR B 1 203 ? -15.641 3.922 3.02 1 94.62 203 THR B CA 1
ATOM 4258 C C . THR B 1 203 ? -15.438 3.176 1.704 1 94.62 203 THR B C 1
ATOM 4260 O O . THR B 1 203 ? -16.406 2.855 1.015 1 94.62 203 THR B O 1
ATOM 4263 N N . GLY B 1 204 ? -14.156 2.969 1.351 1 93.94 204 GLY B N 1
ATOM 4264 C CA . GLY B 1 204 ? -13.844 2.201 0.156 1 93.94 204 GLY B CA 1
ATOM 4265 C C . GLY B 1 204 ? -12.352 2.041 -0.078 1 93.94 204 GLY B C 1
ATOM 4266 O O . GLY B 1 204 ? -11.539 2.748 0.53 1 93.94 204 GLY B O 1
ATOM 4267 N N . ALA B 1 205 ? -12.141 1.174 -0.97 1 94 205 ALA B N 1
ATOM 4268 C CA . ALA B 1 205 ? -10.75 0.897 -1.313 1 94 205 ALA B CA 1
ATOM 4269 C C . ALA B 1 205 ? -10.242 1.866 -2.379 1 94 205 ALA B C 1
ATOM 4271 O O . ALA B 1 205 ? -11.023 2.35 -3.205 1 94 205 ALA B O 1
ATOM 4272 N N . VAL B 1 206 ? -8.977 2.156 -2.266 1 95.75 206 VAL B N 1
ATOM 4273 C CA . VAL B 1 206 ? -8.289 2.887 -3.328 1 95.75 206 VAL B CA 1
ATOM 4274 C C . VAL B 1 206 ? -7.727 1.901 -4.352 1 95.75 206 VAL B C 1
ATOM 4276 O O . VAL B 1 206 ? -6.977 0.991 -3.996 1 95.75 206 VAL B O 1
ATOM 4279 N N . ASN B 1 207 ? -8.094 2.068 -5.594 1 92.56 207 ASN B N 1
ATOM 4280 C CA . ASN B 1 207 ? -7.625 1.168 -6.641 1 92.56 207 ASN B CA 1
ATOM 4281 C C . ASN B 1 207 ? -6.176 1.465 -7.027 1 92.56 207 ASN B C 1
ATOM 4283 O O . ASN B 1 207 ? -5.691 2.58 -6.828 1 92.56 207 ASN B O 1
ATOM 4287 N N . GLU B 1 208 ? -5.543 0.43 -7.527 1 91 208 GLU B N 1
ATOM 4288 C CA . GLU B 1 208 ? -4.246 0.656 -8.156 1 91 208 GLU B CA 1
ATOM 4289 C C . GLU B 1 208 ? -4.328 1.754 -9.211 1 91 208 GLU B C 1
ATOM 4291 O O . GLU B 1 208 ? -5.246 1.761 -10.039 1 91 208 GLU B O 1
ATOM 4296 N N . GLY B 1 209 ? -3.344 2.73 -9.188 1 91.31 209 GLY B N 1
ATOM 4297 C CA . GLY B 1 209 ? -3.324 3.818 -10.148 1 91.31 209 GLY B CA 1
ATOM 4298 C C . GLY B 1 209 ? -4.25 4.961 -9.781 1 91.31 209 GLY B C 1
ATOM 4299 O O . GLY B 1 209 ? -4.324 5.961 -10.5 1 91.31 209 GLY B O 1
ATOM 4300 N N . GLU B 1 210 ? -4.945 4.848 -8.703 1 94.12 210 GLU B N 1
ATOM 4301 C CA . GLU B 1 210 ? -5.891 5.867 -8.266 1 94.12 210 GLU B CA 1
ATOM 4302 C C . GLU B 1 210 ? -5.324 6.68 -7.102 1 94.12 210 GLU B C 1
ATOM 4304 O O . GLU B 1 210 ? -4.691 6.125 -6.199 1 94.12 210 GLU B O 1
ATOM 4309 N N . ASP B 1 211 ? -5.625 7.941 -7.117 1 94.75 211 ASP B N 1
ATOM 4310 C CA . ASP B 1 211 ? -5.199 8.805 -6.02 1 94.75 211 ASP B CA 1
ATOM 4311 C C . ASP B 1 211 ? -6.199 8.758 -4.863 1 94.75 211 ASP B C 1
ATOM 4313 O O . ASP B 1 211 ? -7.395 8.555 -5.082 1 94.75 211 ASP B O 1
ATOM 4317 N N . VAL B 1 212 ? -5.691 9.039 -3.654 1 97.25 212 VAL B N 1
ATOM 4318 C CA . VAL B 1 212 ? -6.508 9.023 -2.445 1 97.25 212 VAL B CA 1
ATOM 4319 C C . VAL B 1 212 ? -7.664 10.016 -2.59 1 97.25 212 VAL B C 1
ATOM 4321 O O . VAL B 1 212 ? -8.812 9.68 -2.295 1 97.25 212 VAL B O 1
ATOM 4324 N N . CYS B 1 213 ? -7.387 11.18 -3.068 1 97.06 213 CYS B N 1
ATOM 4325 C CA . CYS B 1 213 ? -8.406 12.211 -3.207 1 97.06 213 CYS B CA 1
ATOM 4326 C C . CYS B 1 213 ? -9.469 11.789 -4.223 1 97.06 213 CYS B C 1
ATOM 4328 O O . CYS B 1 213 ? -10.664 12 -3.998 1 97.06 213 CYS B O 1
ATOM 4330 N N . THR B 1 214 ? -9.062 11.18 -5.312 1 96.69 214 THR B N 1
ATOM 4331 C CA . THR B 1 214 ? -9.977 10.734 -6.355 1 96.69 214 THR B CA 1
ATOM 4332 C C . THR B 1 214 ? -10.836 9.57 -5.859 1 96.69 214 THR B C 1
ATOM 4334 O O . THR B 1 214 ? -12.039 9.516 -6.137 1 96.69 214 THR B O 1
ATOM 4337 N N . ALA B 1 215 ? -10.227 8.703 -5.176 1 97.62 215 ALA B N 1
ATOM 4338 C CA . ALA B 1 215 ? -10.938 7.551 -4.633 1 97.62 215 ALA B CA 1
ATOM 4339 C C . ALA B 1 215 ? -12.031 7.988 -3.656 1 97.62 215 ALA B C 1
ATOM 4341 O O . ALA B 1 215 ? -13.133 7.438 -3.662 1 97.62 215 ALA B O 1
ATOM 4342 N N . ALA B 1 216 ? -11.719 8.945 -2.824 1 98.06 216 ALA B N 1
ATOM 4343 C CA . ALA B 1 216 ? -12.68 9.43 -1.839 1 98.06 216 ALA B CA 1
ATOM 4344 C C . ALA B 1 216 ? -13.938 9.969 -2.52 1 98.06 216 ALA B C 1
ATOM 4346 O O . ALA B 1 216 ? -15.055 9.609 -2.143 1 98.06 216 ALA B O 1
ATOM 4347 N N . VAL B 1 217 ? -13.703 10.742 -3.498 1 98.31 217 VAL B N 1
ATOM 4348 C CA . VAL B 1 217 ? -14.812 11.344 -4.23 1 98.31 217 VAL B CA 1
ATOM 4349 C C . VAL B 1 217 ? -15.602 10.258 -4.961 1 98.31 217 VAL B C 1
ATOM 4351 O O . VAL B 1 217 ? -16.828 10.242 -4.926 1 98.31 217 VAL B O 1
ATOM 4354 N N . ARG B 1 218 ? -14.914 9.336 -5.59 1 97.81 218 ARG B N 1
ATOM 4355 C CA . ARG B 1 218 ? -15.555 8.266 -6.348 1 97.81 218 ARG B CA 1
ATOM 4356 C C . ARG B 1 218 ? -16.406 7.379 -5.441 1 97.81 218 ARG B C 1
ATOM 4358 O O . ARG B 1 218 ? -17.547 7.078 -5.762 1 97.81 218 ARG B O 1
ATOM 4365 N N . GLU B 1 219 ? -15.844 6.961 -4.309 1 96.88 219 GLU B N 1
ATOM 4366 C CA . GLU B 1 219 ? -16.531 6.039 -3.406 1 96.88 219 GLU B CA 1
ATOM 4367 C C . GLU B 1 219 ? -17.812 6.656 -2.859 1 96.88 219 GLU B C 1
ATOM 4369 O O . GLU B 1 219 ? -18.828 5.969 -2.727 1 96.88 219 GLU B O 1
ATOM 4374 N N . VAL B 1 220 ? -17.797 7.93 -2.496 1 97.94 220 VAL B N 1
ATOM 4375 C CA . VAL B 1 220 ? -19 8.602 -1.992 1 97.94 220 VAL B CA 1
ATOM 4376 C C . VAL B 1 220 ? -20.062 8.648 -3.086 1 97.94 220 VAL B C 1
ATOM 4378 O O . VAL B 1 220 ? -21.234 8.367 -2.83 1 97.94 220 VAL B O 1
ATOM 4381 N N . LYS B 1 221 ? -19.656 8.953 -4.289 1 98.06 221 LYS B N 1
ATOM 4382 C CA . LYS B 1 221 ? -20.594 9 -5.414 1 98.06 221 LYS B CA 1
ATOM 4383 C C . LYS B 1 221 ? -21.188 7.629 -5.688 1 98.06 221 LYS B C 1
ATOM 4385 O O . LYS B 1 221 ? -22.406 7.5 -5.879 1 98.06 221 LYS B O 1
ATOM 4390 N N . GLU B 1 222 ? -20.359 6.633 -5.668 1 95.88 222 GLU B N 1
ATOM 4391 C CA . GLU B 1 222 ? -20.812 5.273 -5.949 1 95.88 222 GLU B CA 1
ATOM 4392 C C . GLU B 1 222 ? -21.797 4.789 -4.891 1 95.88 222 GLU B C 1
ATOM 4394 O O . GLU B 1 222 ? -22.859 4.238 -5.223 1 95.88 222 GLU B O 1
ATOM 4399 N N . GLU B 1 223 ? -21.484 5.066 -3.635 1 95.12 223 GLU B N 1
ATOM 4400 C CA . GLU B 1 223 ? -22.266 4.484 -2.545 1 95.12 223 GLU B CA 1
ATOM 4401 C C . GLU B 1 223 ? -23.531 5.301 -2.268 1 95.12 223 GLU B C 1
ATOM 4403 O O . GLU B 1 223 ? -24.547 4.758 -1.817 1 95.12 223 GLU B O 1
ATOM 4408 N N . THR B 1 224 ? -23.5 6.621 -2.504 1 96.94 224 THR B N 1
ATOM 4409 C CA . THR B 1 224 ? -24.578 7.461 -1.994 1 96.94 224 THR B CA 1
ATOM 4410 C C . THR B 1 224 ? -25.125 8.352 -3.098 1 96.94 224 THR B C 1
ATOM 4412 O O . THR B 1 224 ? -26.172 9 -2.916 1 96.94 224 THR B O 1
ATOM 4415 N N . GLY B 1 225 ? -24.469 8.438 -4.23 1 97.25 225 GLY B N 1
ATOM 4416 C CA . GLY B 1 225 ? -24.875 9.305 -5.32 1 97.25 225 GLY B CA 1
ATOM 4417 C C . GLY B 1 225 ? -24.531 10.766 -5.094 1 97.25 225 GLY B C 1
ATOM 4418 O O . GLY B 1 225 ? -24.766 11.609 -5.961 1 97.25 225 GLY B O 1
ATOM 4419 N N . ILE B 1 226 ? -23.953 11.156 -4.027 1 98.06 226 ILE B N 1
ATOM 4420 C CA . ILE B 1 226 ? -23.672 12.539 -3.668 1 98.06 226 ILE B CA 1
ATOM 4421 C C . ILE B 1 226 ? -22.406 13.016 -4.371 1 98.06 226 ILE B C 1
ATOM 4423 O O . ILE B 1 226 ? -21.375 12.336 -4.324 1 98.06 226 ILE B O 1
ATOM 4427 N N . GLU B 1 227 ? -22.516 14.141 -5.043 1 98.12 227 GLU B N 1
ATOM 4428 C CA . GLU B 1 227 ? -21.344 14.789 -5.625 1 98.12 227 GLU B CA 1
ATOM 4429 C C . GLU B 1 227 ? -20.562 15.57 -4.57 1 98.12 227 GLU B C 1
ATOM 4431 O O . GLU B 1 227 ? -21.156 16.328 -3.787 1 98.12 227 GLU B O 1
ATOM 4436 N N . THR B 1 228 ? -19.25 15.328 -4.551 1 98.44 228 THR B N 1
ATOM 4437 C CA . THR B 1 228 ? -18.422 16 -3.549 1 98.44 228 THR B CA 1
ATOM 4438 C C . THR B 1 228 ? -17.141 16.547 -4.176 1 98.44 228 THR B C 1
ATOM 4440 O O . THR B 1 228 ? -16.812 16.203 -5.309 1 98.44 228 THR B O 1
ATOM 4443 N N . LYS B 1 229 ? -16.562 17.438 -3.465 1 98.12 229 LYS B N 1
ATOM 4444 C CA . LYS B 1 229 ? -15.211 17.922 -3.748 1 98.12 229 LYS B CA 1
ATOM 4445 C C . LYS B 1 229 ? -14.258 17.578 -2.609 1 98.12 229 LYS B C 1
ATOM 4447 O O . LYS B 1 229 ? -14.602 17.719 -1.436 1 98.12 229 LYS B O 1
ATOM 4452 N N . PHE B 1 230 ? -13.086 17.125 -3.02 1 97.62 230 PHE B N 1
ATOM 4453 C CA . PHE B 1 230 ? -12.078 16.781 -2.023 1 97.62 230 PHE B CA 1
ATOM 4454 C C . PHE B 1 230 ? -11.555 18.047 -1.334 1 97.62 230 PHE B C 1
ATOM 4456 O O . PHE B 1 230 ? -11.289 19.047 -1.991 1 97.62 230 PHE B O 1
ATOM 4463 N N . VAL B 1 231 ? -11.367 17.984 0.041 1 96.81 231 VAL B N 1
ATOM 4464 C CA . VAL B 1 231 ? -10.852 19.125 0.798 1 96.81 231 VAL B CA 1
ATOM 4465 C C . VAL B 1 231 ? -9.477 18.781 1.36 1 96.81 231 VAL B C 1
ATOM 4467 O O . VAL B 1 231 ? -8.461 19.312 0.906 1 96.81 231 VAL B O 1
ATOM 4470 N N . GLU B 1 232 ? -9.461 17.797 2.312 1 97.19 232 GLU B N 1
ATOM 4471 C CA . GLU B 1 232 ? -8.188 17.469 2.949 1 97.19 232 GLU B CA 1
ATOM 4472 C C . GLU B 1 232 ? -8.203 16.047 3.496 1 97.19 232 GLU B C 1
ATOM 4474 O O . GLU B 1 232 ? -9.273 15.469 3.717 1 97.19 232 GLU B O 1
ATOM 4479 N N . VAL B 1 233 ? -6.953 15.484 3.625 1 98.12 233 VAL B N 1
ATOM 4480 C CA . VAL B 1 233 ? -6.77 14.328 4.496 1 98.12 233 VAL B CA 1
ATOM 4481 C C . VAL B 1 233 ? -6.688 14.781 5.949 1 98.12 233 VAL B C 1
ATOM 4483 O O . VAL B 1 233 ? -5.805 15.57 6.312 1 98.12 233 VAL B O 1
ATOM 4486 N N . LEU B 1 234 ? -7.562 14.281 6.754 1 97.12 234 LEU B N 1
ATOM 4487 C CA . LEU B 1 234 ? -7.633 14.711 8.148 1 97.12 234 LEU B CA 1
ATOM 4488 C C . LEU B 1 234 ? -6.668 13.914 9.016 1 97.12 234 LEU B C 1
ATOM 4490 O O . LEU B 1 234 ? -6.07 14.453 9.945 1 97.12 234 LEU B O 1
ATOM 4494 N N . ALA B 1 235 ? -6.598 12.719 8.75 1 96.19 235 ALA B N 1
ATOM 4495 C CA . ALA B 1 235 ? -5.809 11.742 9.492 1 96.19 235 ALA B CA 1
ATOM 4496 C C . ALA B 1 235 ? -5.68 10.43 8.719 1 96.19 235 ALA B C 1
ATOM 4498 O O . ALA B 1 235 ? -6.379 10.219 7.727 1 96.19 235 ALA B O 1
ATOM 4499 N N . PHE B 1 236 ? -4.77 9.578 9.117 1 96.19 236 PHE B N 1
ATOM 4500 C CA . PHE B 1 236 ? -4.746 8.219 8.602 1 96.19 236 PHE B CA 1
ATOM 4501 C C . PHE B 1 236 ? -4.273 7.238 9.664 1 96.19 236 PHE B C 1
ATOM 4503 O O . PHE B 1 236 ? -3.58 7.629 10.609 1 96.19 236 PHE B O 1
ATOM 4510 N N . LYS B 1 237 ? -4.68 6.055 9.516 1 93.38 237 LYS B N 1
ATOM 4511 C CA . LYS B 1 237 ? -4.328 4.988 10.445 1 93.38 237 LYS B CA 1
ATOM 4512 C C . LYS B 1 237 ? -3.713 3.799 9.711 1 93.38 237 LYS B C 1
ATOM 4514 O O . LYS B 1 237 ? -3.992 3.582 8.523 1 93.38 237 LYS B O 1
ATOM 4519 N N . GLU B 1 238 ? -2.854 3.127 10.422 1 92.88 238 GLU B N 1
ATOM 4520 C CA . GLU B 1 238 ? -2.23 1.917 9.891 1 92.88 238 GLU B CA 1
ATOM 4521 C C . GLU B 1 238 ? -2.738 0.672 10.609 1 92.88 238 GLU B C 1
ATOM 4523 O O . GLU B 1 238 ? -2.936 0.692 11.828 1 92.88 238 GLU B O 1
ATOM 4528 N N . ARG B 1 239 ? -3.025 -0.305 9.828 1 88.94 239 ARG B N 1
ATOM 4529 C CA . ARG B 1 239 ? -3.379 -1.621 10.352 1 88.94 239 ARG B CA 1
ATOM 4530 C C . ARG B 1 239 ? -2.574 -2.717 9.664 1 88.94 239 ARG B C 1
ATOM 4532 O O . ARG B 1 239 ? -2.295 -2.629 8.461 1 88.94 239 ARG B O 1
ATOM 4539 N N . HIS B 1 240 ? -2.264 -3.711 10.523 1 89.44 240 HIS B N 1
ATOM 4540 C CA . HIS B 1 240 ? -1.454 -4.789 9.969 1 89.44 240 HIS B CA 1
ATOM 4541 C C . HIS B 1 240 ? -2.186 -6.125 10.047 1 89.44 240 HIS B C 1
ATOM 4543 O O . HIS B 1 240 ? -3.154 -6.262 10.797 1 89.44 240 HIS B O 1
ATOM 4549 N N . ARG B 1 241 ? -1.728 -7.094 9.195 1 82.19 241 ARG B N 1
ATOM 4550 C CA . ARG B 1 241 ? -2.283 -8.438 9.117 1 82.19 241 ARG B CA 1
ATOM 4551 C C . ARG B 1 241 ? -3.758 -8.398 8.734 1 82.19 241 ARG B C 1
ATOM 4553 O O . ARG B 1 241 ? -4.59 -9.039 9.383 1 82.19 241 ARG B O 1
ATOM 4560 N N . SER B 1 242 ? -3.971 -7.465 7.828 1 79 242 SER B N 1
ATOM 4561 C CA . SER B 1 242 ? -5.312 -7.391 7.262 1 79 242 SER B CA 1
ATOM 4562 C C . SER B 1 242 ? -5.516 -8.445 6.176 1 79 242 SER B C 1
ATOM 4564 O O . SER B 1 242 ? -5.07 -9.586 6.32 1 79 242 SER B O 1
ATOM 4566 N N . PHE B 1 243 ? -6.137 -8.062 5.066 1 74.94 243 PHE B N 1
ATOM 4567 C CA . PHE B 1 243 ? -6.402 -9.016 3.992 1 74.94 243 PHE B CA 1
ATOM 4568 C C . PHE B 1 243 ? -5.105 -9.641 3.488 1 74.94 243 PHE B C 1
ATOM 4570 O O . PHE B 1 243 ? -4.172 -8.922 3.115 1 74.94 243 PHE B O 1
ATOM 4577 N N . PHE B 1 244 ? -5.004 -11.008 3.564 1 81.31 244 PHE B N 1
ATOM 4578 C CA . PHE B 1 244 ? -3.893 -11.789 3.029 1 81.31 244 PHE B CA 1
ATOM 4579 C C . PHE B 1 244 ? -2.588 -11.414 3.723 1 81.31 244 PHE B C 1
ATOM 4581 O O . PHE B 1 244 ? -1.538 -11.328 3.082 1 81.31 244 PHE B O 1
ATOM 4588 N N . ARG B 1 245 ? -2.637 -10.891 4.914 1 81.62 245 ARG B N 1
ATOM 4589 C CA . ARG B 1 245 ? -1.507 -10.594 5.789 1 81.62 245 ARG B CA 1
ATOM 4590 C C . ARG B 1 245 ? -0.851 -9.273 5.402 1 81.62 245 ARG B C 1
ATOM 4592 O O . ARG B 1 245 ? 0.248 -8.961 5.863 1 81.62 245 ARG B O 1
ATOM 4599 N N . LYS B 1 246 ? -1.507 -8.578 4.578 1 90.56 246 LYS B N 1
ATOM 4600 C CA . LYS B 1 246 ? -0.962 -7.312 4.105 1 90.56 246 LYS B CA 1
ATOM 4601 C C . LYS B 1 246 ? -1.307 -6.172 5.059 1 90.56 246 LYS B C 1
ATOM 4603 O O . LYS B 1 246 ? -2.156 -6.328 5.938 1 90.56 246 LYS B O 1
ATOM 4608 N N . SER B 1 247 ? -0.581 -5.121 4.973 1 93.75 247 SER B N 1
ATOM 4609 C CA . SER B 1 247 ? -0.854 -3.914 5.746 1 93.75 247 SER B CA 1
ATOM 4610 C C . SER B 1 247 ? -1.877 -3.027 5.043 1 93.75 247 SER B C 1
ATOM 4612 O O . SER B 1 247 ? -2.105 -3.168 3.84 1 93.75 247 SER B O 1
ATOM 4614 N N . GLU B 1 248 ? -2.521 -2.213 5.879 1 94 248 GLU B N 1
ATOM 4615 C CA . GLU B 1 248 ? -3.512 -1.292 5.328 1 94 248 GLU B CA 1
ATOM 4616 C C . GLU B 1 248 ? -3.307 0.123 5.859 1 94 248 GLU B C 1
ATOM 4618 O O . GLU B 1 248 ? -3.035 0.312 7.047 1 94 248 GLU B O 1
ATOM 4623 N N . LEU B 1 249 ? -3.33 1.066 4.969 1 96.19 249 LEU B N 1
ATOM 4624 C CA . LEU B 1 249 ? -3.447 2.479 5.316 1 96.19 249 LEU B CA 1
ATOM 4625 C C . LEU B 1 249 ? -4.867 2.979 5.086 1 96.19 249 LEU B C 1
ATOM 4627 O O . LEU B 1 249 ? -5.414 2.838 3.99 1 96.19 249 LEU B O 1
ATOM 4631 N N . PHE B 1 250 ? -5.43 3.443 6.156 1 95.62 250 PHE B N 1
ATOM 4632 C CA . PHE B 1 250 ? -6.785 3.977 6.102 1 95.62 250 PHE B CA 1
ATOM 4633 C C . PHE B 1 250 ? -6.777 5.492 6.25 1 95.62 250 PHE B C 1
ATOM 4635 O O . PHE B 1 250 ? -6.492 6.016 7.328 1 95.62 250 PHE B O 1
ATOM 4642 N N . PHE B 1 251 ? -7.152 6.246 5.18 1 97.62 251 PHE B N 1
ATOM 4643 C CA . PHE B 1 251 ? -7.148 7.703 5.172 1 97.62 251 PHE B CA 1
ATOM 4644 C C . PHE B 1 251 ? -8.547 8.25 5.441 1 97.62 251 PHE B C 1
ATOM 4646 O O . PHE B 1 251 ? -9.508 7.871 4.773 1 97.62 251 PHE B O 1
ATOM 4653 N N . VAL B 1 252 ? -8.656 9.117 6.414 1 97.62 252 VAL B N 1
ATOM 4654 C CA . VAL B 1 252 ? -9.891 9.859 6.637 1 97.62 252 VAL B CA 1
ATOM 4655 C C . VAL B 1 252 ? -9.859 11.172 5.855 1 97.62 252 VAL B C 1
ATOM 4657 O O . VAL B 1 252 ? -9.008 12.031 6.109 1 97.62 252 VAL B O 1
ATOM 4660 N N . CYS B 1 253 ? -10.789 11.32 4.973 1 98.38 253 CYS B N 1
ATOM 4661 C CA . CYS B 1 253 ? -10.797 12.469 4.066 1 98.38 253 CYS B CA 1
ATOM 4662 C C . CYS B 1 253 ? -12.023 13.344 4.297 1 98.38 253 CYS B C 1
ATOM 4664 O O . CYS B 1 253 ? -13.141 12.836 4.371 1 98.38 253 CYS B O 1
ATOM 4666 N N . MET B 1 254 ? -11.805 14.594 4.371 1 98.12 254 MET B N 1
ATOM 4667 C CA . MET B 1 254 ? -12.914 15.547 4.371 1 98.12 254 MET B CA 1
ATOM 4668 C C . MET B 1 254 ? -13.328 15.898 2.945 1 98.12 254 MET B C 1
ATOM 4670 O O . MET B 1 254 ? -12.484 16.219 2.109 1 98.12 254 MET B O 1
ATOM 4674 N N . LEU B 1 255 ? -14.594 15.734 2.697 1 98.38 255 LEU B N 1
ATOM 4675 C CA . LEU B 1 255 ? -15.164 16.141 1.419 1 98.38 255 LEU B CA 1
ATOM 4676 C C . LEU B 1 255 ? -16.281 17.172 1.623 1 98.38 255 LEU B C 1
ATOM 4678 O O . LEU B 1 255 ? -17 17.109 2.617 1 98.38 255 LEU B O 1
ATOM 4682 N N . GLN B 1 256 ? -16.375 18.062 0.647 1 98.06 256 GLN B N 1
ATOM 4683 C CA . GLN B 1 256 ? -17.453 19.031 0.618 1 98.06 256 GLN B CA 1
ATOM 4684 C C . GLN B 1 256 ? -18.562 18.594 -0.327 1 98.06 256 GLN B C 1
ATOM 4686 O O . GLN B 1 256 ? -18.328 18.391 -1.521 1 98.06 256 GLN B O 1
ATOM 4691 N N . PRO B 1 257 ? -19.797 18.438 0.194 1 98.25 257 PRO B N 1
ATOM 4692 C CA . PRO B 1 257 ? -20.891 18.031 -0.69 1 98.25 257 PRO B CA 1
ATOM 4693 C C . PRO B 1 257 ? -21.359 19.156 -1.603 1 98.25 257 PRO B C 1
ATOM 4695 O O . PRO B 1 257 ? -21.406 20.312 -1.182 1 98.25 257 PRO B O 1
ATOM 4698 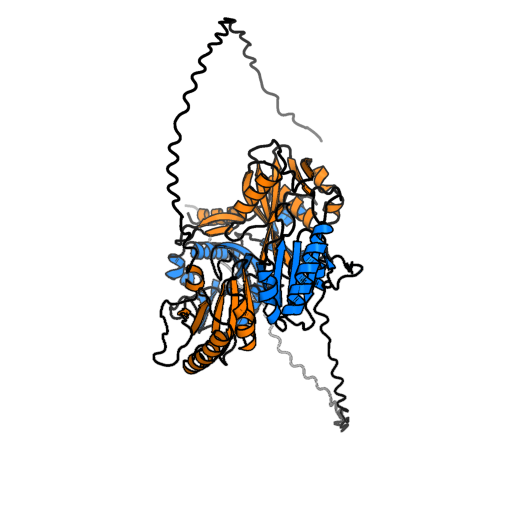N N . HIS B 1 258 ? -21.703 18.781 -2.828 1 97.88 258 HIS B N 1
ATOM 4699 C CA . HIS B 1 258 ? -22.25 19.719 -3.805 1 97.88 258 HIS B CA 1
ATOM 4700 C C . HIS B 1 258 ? -23.656 19.312 -4.211 1 97.88 258 HIS B C 1
ATOM 4702 O O . HIS B 1 258 ? -24.328 20.031 -4.957 1 97.88 258 HIS B O 1
ATOM 4708 N N . SER B 1 259 ? -24.094 18.172 -3.855 1 97.06 259 SER B N 1
ATOM 4709 C CA . SER B 1 259 ? -25.469 17.703 -3.959 1 97.06 259 SER B CA 1
ATOM 4710 C C . SER B 1 259 ? -25.938 17.062 -2.652 1 97.06 259 SER B C 1
ATOM 4712 O O . SER B 1 259 ? -25.125 16.75 -1.781 1 97.06 259 SER B O 1
ATOM 4714 N N . PHE B 1 260 ? -27.266 16.891 -2.533 1 96.81 260 PHE B N 1
ATOM 4715 C CA . PHE B 1 260 ? -27.734 16.5 -1.203 1 96.81 260 PHE B CA 1
ATOM 4716 C C . PHE B 1 260 ? -28.797 15.414 -1.288 1 96.81 260 PHE B C 1
ATOM 4718 O O . PHE B 1 260 ? -29.203 14.859 -0.267 1 96.81 260 PHE B O 1
ATOM 4725 N N . LYS B 1 261 ? -29.219 15.109 -2.447 1 96.94 261 LYS B N 1
ATOM 4726 C CA . LYS B 1 261 ? -30.172 14.016 -2.625 1 96.94 261 LYS B CA 1
ATOM 4727 C C . LYS B 1 261 ? -29.453 12.672 -2.719 1 96.94 261 LYS B C 1
ATOM 4729 O O . LYS B 1 261 ? -28.734 12.414 -3.684 1 96.94 261 LYS B O 1
ATOM 4734 N N . ILE B 1 262 ? -29.75 11.844 -1.823 1 97.19 262 ILE B N 1
ATOM 4735 C CA . ILE B 1 262 ? -29.047 10.562 -1.73 1 97.19 262 ILE B CA 1
ATOM 4736 C C . ILE B 1 262 ? -29.656 9.57 -2.719 1 97.19 262 ILE B C 1
ATOM 4738 O O . ILE B 1 262 ? -30.891 9.453 -2.807 1 97.19 262 ILE B O 1
ATOM 4742 N N . GLN B 1 263 ? -28.891 8.953 -3.414 1 95.12 263 GLN B N 1
ATOM 4743 C CA . GLN B 1 263 ? -29.219 7.789 -4.23 1 95.12 263 GLN B CA 1
ATOM 4744 C C . GLN B 1 263 ? -28.25 6.641 -3.951 1 95.12 263 GLN B C 1
ATOM 4746 O O . GLN B 1 263 ? -27.172 6.57 -4.547 1 95.12 263 GLN B O 1
ATOM 4751 N N . ARG B 1 264 ? -28.672 5.746 -3.137 1 89.56 264 ARG B N 1
ATOM 4752 C CA . ARG B 1 264 ? -27.75 4.723 -2.656 1 89.56 264 ARG B CA 1
ATOM 4753 C C . ARG B 1 264 ? -27.531 3.65 -3.717 1 89.56 264 ARG B C 1
ATOM 4755 O O . ARG B 1 264 ? -28.406 3.381 -4.535 1 89.56 264 ARG B O 1
ATOM 4762 N N . GLN B 1 265 ? -26.406 3.037 -3.684 1 86.62 265 GLN B N 1
ATOM 4763 C CA . GLN B 1 265 ? -26.125 1.82 -4.438 1 86.62 265 GLN B CA 1
ATOM 4764 C C . GLN B 1 265 ? -26.688 0.591 -3.727 1 86.62 265 GLN B C 1
ATOM 4766 O O . GLN B 1 265 ? -26.062 0.058 -2.809 1 86.62 265 GLN B O 1
ATOM 4771 N N . VAL B 1 266 ? -27.625 -0.013 -4.203 1 82.06 266 VAL B N 1
ATOM 4772 C CA . VAL B 1 266 ? -28.438 -1.007 -3.506 1 82.06 266 VAL B CA 1
ATOM 4773 C C . VAL B 1 266 ? -27.641 -2.293 -3.324 1 82.06 266 VAL B C 1
ATOM 4775 O O . VAL B 1 266 ? -27.797 -3 -2.328 1 82.06 266 VAL B O 1
ATOM 4778 N N . SER B 1 267 ? -26.766 -2.52 -4.18 1 78.94 267 SER B N 1
ATOM 4779 C CA . SER B 1 267 ? -26.031 -3.777 -4.137 1 78.94 267 SER B CA 1
ATOM 4780 C C . SER B 1 267 ? -25.094 -3.828 -2.934 1 78.94 267 SER B C 1
ATOM 4782 O O . SER B 1 267 ? -24.797 -4.906 -2.41 1 78.94 267 SER B O 1
ATOM 4784 N N . GLU B 1 268 ? -24.672 -2.684 -2.338 1 79.88 268 GLU B N 1
ATOM 4785 C CA . GLU B 1 268 ? -23.656 -2.654 -1.297 1 79.88 268 GLU B CA 1
ATOM 4786 C C . GLU B 1 268 ? -24.172 -1.967 -0.036 1 79.88 268 GLU B C 1
ATOM 4788 O O . GLU B 1 268 ? -23.688 -2.232 1.065 1 79.88 268 GLU B O 1
ATOM 4793 N N . ILE B 1 269 ? -25.125 -1.106 -0.273 1 86.69 269 ILE B N 1
ATOM 4794 C CA . ILE B 1 269 ? -25.531 -0.227 0.815 1 86.69 269 ILE B CA 1
ATOM 4795 C C . ILE B 1 269 ? -26.984 -0.515 1.191 1 86.69 269 ILE B C 1
ATOM 4797 O O . ILE B 1 269 ? -27.891 -0.422 0.349 1 86.69 269 ILE B O 1
ATOM 4801 N N . GLU B 1 270 ? -27.172 -0.825 2.414 1 89.69 270 GLU B N 1
ATOM 4802 C CA . GLU B 1 270 ? -28.516 -1.086 2.939 1 89.69 270 GLU B CA 1
ATOM 4803 C C . GLU B 1 270 ? -29.281 0.211 3.129 1 89.69 270 GLU B C 1
ATOM 4805 O O . GLU B 1 270 ? -30.469 0.28 2.805 1 89.69 270 GLU B O 1
ATOM 4810 N N . ALA B 1 271 ? -28.609 1.19 3.646 1 93.94 271 ALA B N 1
ATOM 4811 C CA . ALA B 1 271 ? -29.234 2.484 3.898 1 93.94 271 ALA B CA 1
ATOM 4812 C C . ALA B 1 271 ? -28.203 3.604 3.916 1 93.94 271 ALA B C 1
ATOM 4814 O O . ALA B 1 271 ? -27.031 3.363 4.188 1 93.94 271 ALA B O 1
ATOM 4815 N N . ALA B 1 272 ? -28.656 4.766 3.559 1 96.19 272 ALA B N 1
ATOM 4816 C CA . ALA B 1 272 ? -27.844 5.98 3.621 1 96.19 272 ALA B CA 1
ATOM 4817 C C . ALA B 1 272 ? -28.688 7.172 4.082 1 96.19 272 ALA B C 1
ATOM 4819 O O . ALA B 1 272 ? -29.859 7.281 3.736 1 96.19 272 ALA B O 1
ATOM 4820 N N . GLN B 1 273 ? -28.062 8.031 4.879 1 97.31 273 GLN B N 1
ATOM 4821 C CA . GLN B 1 273 ? -28.812 9.203 5.336 1 97.31 273 GLN B CA 1
ATOM 4822 C C . GLN B 1 273 ? -27.859 10.305 5.785 1 97.31 273 GLN B C 1
ATOM 4824 O O . GLN B 1 273 ? -26.656 10.062 5.977 1 97.31 273 GLN B O 1
ATOM 4829 N N . TRP B 1 274 ? -28.484 11.484 5.812 1 98.19 274 TRP B N 1
ATOM 4830 C CA . TRP B 1 274 ? -27.859 12.57 6.566 1 98.19 274 TRP B CA 1
ATOM 4831 C C . TRP B 1 274 ? -28.219 12.484 8.047 1 98.19 274 TRP B C 1
ATOM 4833 O O . TRP B 1 274 ? -29.406 12.555 8.406 1 98.19 274 TRP B O 1
ATOM 4843 N N . MET B 1 275 ? -27.25 12.305 8.875 1 97.56 275 MET B N 1
ATOM 4844 C CA . MET B 1 275 ? -27.453 12.109 10.305 1 97.56 275 MET B CA 1
ATOM 4845 C C . MET B 1 275 ? -26.859 13.25 11.109 1 97.56 275 MET B C 1
ATOM 4847 O O . MET B 1 275 ? -25.719 13.656 10.867 1 97.56 275 MET B O 1
ATOM 4851 N N . ALA B 1 276 ? -27.641 13.742 12.086 1 97.56 276 ALA B N 1
ATOM 4852 C CA . ALA B 1 276 ? -27.078 14.766 12.961 1 97.56 276 ALA B CA 1
ATOM 4853 C C . ALA B 1 276 ? -25.781 14.273 13.617 1 97.56 276 ALA B C 1
ATOM 4855 O O . ALA B 1 276 ? -25.719 13.148 14.109 1 97.56 276 ALA B O 1
ATOM 4856 N N . ILE B 1 277 ? -24.812 15.141 13.609 1 96.12 277 ILE B N 1
ATOM 4857 C CA . ILE B 1 277 ? -23.484 14.75 14.07 1 96.12 277 ILE B CA 1
ATOM 4858 C C . ILE B 1 277 ? -23.562 14.273 15.523 1 96.12 277 ILE B C 1
ATOM 4860 O O . ILE B 1 277 ? -22.844 13.352 15.914 1 96.12 277 ILE B O 1
ATOM 4864 N N . GLU B 1 278 ? -24.406 14.875 16.312 1 95.12 278 GLU B N 1
ATOM 4865 C CA . GLU B 1 278 ? -24.594 14.477 17.703 1 95.12 278 GLU B CA 1
ATOM 4866 C C . GLU B 1 278 ? -25.125 13.047 17.797 1 95.12 278 GLU B C 1
ATOM 4868 O O . GLU B 1 278 ? -24.703 12.281 18.672 1 95.12 278 GLU B O 1
ATOM 4873 N N . ASP B 1 279 ? -26.031 12.734 16.953 1 95.94 279 ASP B N 1
ATOM 4874 C CA . ASP B 1 279 ? -26.594 11.391 16.922 1 95.94 279 ASP B CA 1
ATOM 4875 C C . ASP B 1 279 ? -25.531 10.367 16.5 1 95.94 279 ASP B C 1
ATOM 4877 O O . ASP B 1 279 ? -25.469 9.266 17.047 1 95.94 279 ASP B O 1
ATOM 4881 N N . TYR B 1 280 ? -24.781 10.703 15.531 1 95.5 280 TYR B N 1
ATOM 4882 C CA . TYR B 1 280 ? -23.719 9.82 15.07 1 95.5 280 TYR B CA 1
ATOM 4883 C C . TYR B 1 280 ? -22.719 9.523 16.188 1 95.5 280 TYR B C 1
ATOM 4885 O O . TYR B 1 280 ? -22.375 8.359 16.422 1 95.5 280 TYR B O 1
ATOM 4893 N N . MET B 1 281 ? -22.344 10.555 16.891 1 93.19 281 MET B N 1
ATOM 4894 C CA . MET B 1 281 ? -21.344 10.414 17.953 1 93.19 281 MET B CA 1
ATOM 4895 C C . MET B 1 281 ? -21.922 9.641 19.125 1 93.19 281 MET B C 1
ATOM 4897 O O . MET B 1 281 ? -21.172 9.047 19.906 1 93.19 281 MET B O 1
ATOM 4901 N N . ALA B 1 282 ? -23.203 9.617 19.234 1 92.94 282 ALA B N 1
ATOM 4902 C CA . ALA B 1 282 ? -23.859 8.984 20.375 1 92.94 282 ALA B CA 1
ATOM 4903 C C . ALA B 1 282 ? -24.016 7.477 20.156 1 92.94 282 ALA B C 1
ATOM 4905 O O . ALA B 1 282 ? -24.312 6.73 21.094 1 92.94 282 ALA B O 1
ATOM 4906 N N . GLN B 1 283 ? -23.703 7.027 18.953 1 92.06 283 GLN B N 1
ATOM 4907 C CA . GLN B 1 283 ? -23.812 5.594 18.688 1 92.06 283 GLN B CA 1
ATOM 4908 C C . GLN B 1 283 ? -22.844 4.801 19.547 1 92.06 283 GLN B C 1
ATOM 4910 O O . GLN B 1 283 ? -21.688 5.211 19.75 1 92.06 283 GLN B O 1
ATOM 4915 N N . PRO B 1 284 ? -23.266 3.727 20.016 1 86.81 284 PRO B N 1
ATOM 4916 C CA . PRO B 1 284 ? -22.391 2.91 20.859 1 86.81 284 PRO B CA 1
ATOM 4917 C C . PRO B 1 284 ? -21.094 2.514 20.156 1 86.81 284 PRO B C 1
ATOM 4919 O O . PRO B 1 284 ? -20.031 2.539 20.766 1 86.81 284 PRO B O 1
ATOM 4922 N N . PHE B 1 285 ? -21.203 2.234 18.969 1 84.12 285 PHE B N 1
ATOM 4923 C CA . PHE B 1 285 ? -20.031 1.812 18.203 1 84.12 285 PHE B CA 1
ATOM 4924 C C . PHE B 1 285 ? -18.969 2.91 18.188 1 84.12 285 PHE B C 1
ATOM 4926 O O . PHE B 1 285 ? -17.781 2.635 18.344 1 84.12 285 PHE B O 1
ATOM 4933 N N . VAL B 1 286 ? -19.406 4.105 17.984 1 86 286 VAL B N 1
ATOM 4934 C CA . VAL B 1 286 ? -18.484 5.238 17.922 1 86 286 VAL B CA 1
ATOM 4935 C C . VAL B 1 286 ? -17.922 5.516 19.297 1 86 286 VAL B C 1
ATOM 4937 O O . VAL B 1 286 ? -16.703 5.695 19.453 1 86 286 VAL B O 1
ATOM 4940 N N . ARG B 1 287 ? -18.719 5.398 20.25 1 84.25 287 ARG B N 1
ATOM 4941 C CA . ARG B 1 287 ? -18.312 5.707 21.609 1 84.25 287 ARG B CA 1
ATOM 4942 C C . ARG B 1 287 ? -17.328 4.664 22.141 1 84.25 287 ARG B C 1
ATOM 4944 O O . ARG B 1 287 ? -16.422 4.988 22.906 1 84.25 287 ARG B O 1
ATOM 4951 N N . GLU B 1 288 ? -17.531 3.502 21.688 1 82.81 288 GLU B N 1
ATOM 4952 C CA . GLU B 1 288 ? -16.719 2.404 22.219 1 82.81 288 GLU B CA 1
ATOM 4953 C C . GLU B 1 288 ? -15.414 2.264 21.438 1 82.81 288 GLU B C 1
ATOM 4955 O O . GLU B 1 288 ? -14.492 1.585 21.891 1 82.81 288 GLU B O 1
ATOM 4960 N N . ASN B 1 289 ? -15.398 2.873 20.312 1 80.62 289 ASN B N 1
ATOM 4961 C CA . ASN B 1 289 ? -14.18 2.855 19.5 1 80.62 289 ASN B CA 1
ATOM 4962 C C . ASN B 1 289 ? -13.453 4.199 19.562 1 80.62 289 ASN B C 1
ATOM 4964 O O . ASN B 1 289 ? -13.867 5.156 18.906 1 80.62 289 ASN B O 1
ATOM 4968 N N . GLU B 1 290 ? -12.375 4.203 20.203 1 77.62 290 GLU B N 1
ATOM 4969 C CA . GLU B 1 290 ? -11.633 5.43 20.469 1 77.62 290 GLU B CA 1
ATOM 4970 C C . GLU B 1 290 ? -11.18 6.094 19.172 1 77.62 290 GLU B C 1
ATOM 4972 O O . GLU B 1 290 ? -11.211 7.32 19.047 1 77.62 290 GLU B O 1
ATOM 4977 N N . VAL B 1 291 ? -10.789 5.332 18.266 1 79.69 291 VAL B N 1
ATOM 4978 C CA . VAL B 1 291 ? -10.273 5.875 17.016 1 79.69 291 VAL B CA 1
ATOM 4979 C C . VAL B 1 291 ? -11.391 6.574 16.25 1 79.69 291 VAL B C 1
ATOM 4981 O O . VAL B 1 291 ? -11.211 7.688 15.75 1 79.69 291 VAL B O 1
ATOM 4984 N N . PHE B 1 292 ? -12.547 5.984 16.219 1 82.5 292 PHE B N 1
ATOM 4985 C CA . PHE B 1 292 ? -13.664 6.57 15.484 1 82.5 292 PHE B CA 1
ATOM 4986 C C . PHE B 1 292 ? -14.156 7.844 16.172 1 82.5 292 PHE B C 1
ATOM 4988 O O . PHE B 1 292 ? -14.484 8.82 15.5 1 82.5 292 PHE B O 1
ATOM 4995 N N . ASP B 1 293 ? -14.188 7.754 17.453 1 86.75 293 ASP B N 1
ATOM 4996 C CA . ASP B 1 293 ? -14.562 8.938 18.219 1 86.75 293 ASP B CA 1
ATOM 4997 C C . ASP B 1 293 ? -13.586 10.086 17.953 1 86.75 293 ASP B C 1
ATOM 4999 O O . ASP B 1 293 ? -14 11.211 17.656 1 86.75 293 ASP B O 1
ATOM 5003 N N . PHE B 1 294 ? -12.414 9.766 18.062 1 87.06 294 PHE B N 1
ATOM 5004 C CA . PHE B 1 294 ? -11.359 10.758 17.922 1 87.06 294 PHE B CA 1
ATOM 5005 C C . PHE B 1 294 ? -11.367 11.352 16.516 1 87.06 294 PHE B C 1
ATOM 5007 O O . PHE B 1 294 ? -11.273 12.57 16.344 1 87.06 294 PHE B O 1
ATOM 5014 N N . VAL B 1 295 ? -11.5 10.562 15.555 1 88.88 295 VAL B N 1
ATOM 5015 C CA . VAL B 1 295 ? -11.492 11 14.164 1 88.88 295 VAL B CA 1
ATOM 5016 C C . VAL B 1 295 ? -12.711 11.867 13.891 1 88.88 295 VAL B C 1
ATOM 5018 O O . VAL B 1 295 ? -12.633 12.844 13.133 1 88.88 295 VAL B O 1
ATOM 5021 N N . THR B 1 296 ? -13.805 11.516 14.469 1 91.75 296 THR B N 1
ATOM 5022 C CA . THR B 1 296 ? -15 12.336 14.32 1 91.75 296 THR B CA 1
ATOM 5023 C C . THR B 1 296 ? -14.789 13.727 14.906 1 91.75 296 THR B C 1
ATOM 5025 O O . THR B 1 296 ? -15.18 14.727 14.305 1 91.75 296 THR B O 1
ATOM 5028 N N . LYS B 1 297 ? -14.164 13.773 15.992 1 91.94 297 LYS B N 1
ATOM 5029 C CA . LYS B 1 297 ? -13.867 15.055 16.625 1 91.94 297 LYS B CA 1
ATOM 5030 C C . LYS B 1 297 ? -12.93 15.891 15.758 1 91.94 297 LYS B C 1
ATOM 5032 O O . LYS B 1 297 ? -13.078 17.109 15.664 1 91.94 297 LYS B O 1
ATOM 5037 N N . ILE B 1 298 ? -12.016 15.266 15.188 1 93.44 298 ILE B N 1
ATOM 5038 C CA . ILE B 1 298 ? -11.117 15.953 14.266 1 93.44 298 ILE B CA 1
ATOM 5039 C C . ILE B 1 298 ? -11.906 16.531 13.094 1 93.44 298 ILE B C 1
ATOM 5041 O O . ILE B 1 298 ? -11.711 17.672 12.711 1 93.44 298 ILE B O 1
ATOM 5045 N N . GLY B 1 299 ? -12.781 15.68 12.547 1 94.69 299 GLY B N 1
ATOM 5046 C CA . GLY B 1 299 ? -13.625 16.156 11.461 1 94.69 299 GLY B CA 1
ATOM 5047 C C . GLY B 1 299 ? -14.453 17.375 11.828 1 94.69 299 GLY B C 1
ATOM 5048 O O . GLY B 1 299 ? -14.555 18.312 11.047 1 94.69 299 GLY B O 1
ATOM 5049 N N . LEU B 1 300 ? -14.984 17.328 12.992 1 93.31 300 LEU B N 1
ATOM 5050 C CA . LEU B 1 300 ? -15.781 18.453 13.484 1 93.31 300 LEU B CA 1
ATOM 5051 C C . LEU B 1 300 ? -14.922 19.703 13.656 1 93.31 300 LEU B C 1
ATOM 5053 O O . LEU B 1 300 ? -15.352 20.797 13.305 1 93.31 300 LEU B O 1
ATOM 5057 N N . SER B 1 301 ? -13.797 19.5 14.172 1 93.56 301 SER B N 1
ATOM 5058 C CA . SER B 1 301 ? -12.883 20.625 14.359 1 93.56 301 SER B CA 1
ATOM 5059 C C . SER B 1 301 ? -12.5 21.25 13.023 1 93.56 301 SER B C 1
ATOM 5061 O O . SER B 1 301 ? -12.414 22.484 12.914 1 93.56 301 SER B O 1
ATOM 5063 N N . LYS B 1 302 ? -12.234 20.438 12.117 1 93.81 302 LYS B N 1
ATOM 5064 C CA . LYS B 1 302 ? -11.93 20.953 10.789 1 93.81 302 LYS B CA 1
ATOM 5065 C C . LYS B 1 302 ? -13.117 21.703 10.203 1 93.81 302 LYS B C 1
ATOM 5067 O O . LYS B 1 302 ? -12.945 22.766 9.617 1 93.81 302 LYS B O 1
ATOM 5072 N N . PHE B 1 303 ? -14.25 21.109 10.352 1 93.56 303 PHE B N 1
ATOM 5073 C CA . PHE B 1 303 ? -15.461 21.766 9.867 1 93.56 303 PHE B CA 1
ATOM 5074 C C . PHE B 1 303 ? -15.602 23.156 10.461 1 93.56 303 PHE B C 1
ATOM 5076 O O . PHE B 1 303 ? -16.047 24.078 9.781 1 93.56 303 PHE B O 1
ATOM 5083 N N . ASP B 1 304 ? -15.172 23.312 11.672 1 92.94 304 ASP B N 1
ATOM 5084 C CA . ASP B 1 304 ? -15.242 24.594 12.383 1 92.94 304 ASP B CA 1
ATOM 5085 C C . ASP B 1 304 ? -13.984 25.438 12.125 1 92.94 304 ASP B C 1
ATOM 5087 O O . ASP B 1 304 ? -13.766 26.438 12.797 1 92.94 304 ASP B O 1
ATOM 5091 N N . ASP B 1 305 ? -13.078 25.016 11.297 1 91.94 305 ASP B N 1
ATOM 5092 C CA . ASP B 1 305 ? -11.867 25.703 10.852 1 91.94 305 ASP B CA 1
ATOM 5093 C C . ASP B 1 305 ? -10.836 25.781 11.977 1 91.94 305 ASP B C 1
ATOM 5095 O O . ASP B 1 305 ? -10.117 26.781 12.094 1 91.94 305 ASP B O 1
ATOM 5099 N N . ASN B 1 306 ? -10.82 24.781 12.82 1 92.5 306 ASN B N 1
ATOM 5100 C CA . ASN B 1 306 ? -9.883 24.734 13.938 1 92.5 306 ASN B CA 1
ATOM 5101 C C . ASN B 1 306 ? -8.867 23.609 13.773 1 92.5 306 ASN B C 1
ATOM 5103 O O . ASN B 1 306 ? -8.227 23.203 14.742 1 92.5 306 ASN B O 1
ATOM 5107 N N . TYR B 1 307 ? -8.828 23.078 12.648 1 93.88 307 TYR B N 1
ATOM 5108 C CA . TYR B 1 307 ? -7.922 21.969 12.367 1 93.88 307 TYR B CA 1
ATOM 5109 C C . TYR B 1 307 ? -7.438 22.016 10.922 1 93.88 307 TYR B C 1
ATOM 5111 O O . TYR B 1 307 ? -8.219 22.281 10.008 1 93.88 307 TYR B O 1
ATOM 5119 N N . ASN B 1 308 ? -6.168 21.734 10.758 1 93.75 308 ASN B N 1
ATOM 5120 C CA . ASN B 1 308 ? -5.609 21.672 9.414 1 93.75 308 ASN B CA 1
ATOM 5121 C C . ASN B 1 308 ? -4.996 20.297 9.125 1 93.75 308 ASN B C 1
ATOM 5123 O O . ASN B 1 308 ? -4.086 19.859 9.828 1 93.75 308 ASN B O 1
ATOM 5127 N N . GLY B 1 309 ? -5.527 19.656 8.133 1 96.38 309 GLY B N 1
ATOM 5128 C CA . GLY B 1 309 ? -4.953 18.406 7.637 1 96.38 309 GLY B CA 1
ATOM 5129 C C . GLY B 1 309 ? -4.047 18.609 6.438 1 96.38 309 GLY B C 1
ATOM 5130 O O . GLY B 1 309 ? -3.324 19.609 6.355 1 96.38 309 GLY B O 1
ATOM 5131 N N . PHE B 1 310 ? -3.943 17.562 5.598 1 96.19 310 PHE B N 1
ATOM 5132 C CA . PHE B 1 310 ? -3.123 17.625 4.395 1 96.19 310 PHE B CA 1
ATOM 5133 C C . PHE B 1 310 ? -3.986 17.891 3.166 1 96.19 310 PHE B C 1
ATOM 5135 O O . PHE B 1 310 ? -4.82 17.062 2.803 1 96.19 310 PHE B O 1
ATOM 5142 N N . SER B 1 311 ? -3.824 19.016 2.582 1 95.31 311 SER B N 1
ATOM 5143 C CA . SER B 1 311 ? -4.402 19.281 1.267 1 95.31 311 SER B CA 1
ATOM 5144 C C . SER B 1 311 ? -3.494 18.766 0.155 1 95.31 311 SER B C 1
ATOM 5146 O O . SER B 1 311 ? -2.412 18.234 0.424 1 95.31 311 SER B O 1
ATOM 5148 N N . THR B 1 312 ? -4.016 18.766 -1.053 1 92.56 312 THR B N 1
ATOM 5149 C CA . THR B 1 312 ? -3.201 18.172 -2.105 1 92.56 312 THR B CA 1
ATOM 5150 C C . THR B 1 312 ? -3.012 19.156 -3.262 1 92.56 312 THR B C 1
ATOM 5152 O O . THR B 1 312 ? -3.855 20.031 -3.486 1 92.56 312 THR B O 1
ATOM 5155 N N . ILE B 1 313 ? -1.867 19.062 -3.877 1 86.75 313 ILE B N 1
ATOM 5156 C CA . ILE B 1 313 ? -1.577 19.766 -5.121 1 86.75 313 ILE B CA 1
ATOM 5157 C C . ILE B 1 313 ? -1.052 18.781 -6.16 1 86.75 313 ILE B C 1
ATOM 5159 O O . ILE B 1 313 ? -0.469 17.75 -5.812 1 86.75 313 ILE B O 1
ATOM 5163 N N . LEU B 1 314 ? -1.415 19 -7.379 1 84.12 314 LEU B N 1
ATOM 5164 C CA . LEU B 1 314 ? -0.884 18.203 -8.477 1 84.12 314 LEU B CA 1
ATOM 5165 C C . LEU B 1 314 ? 0.481 18.734 -8.922 1 84.12 314 LEU B C 1
ATOM 5167 O O . LEU B 1 314 ? 0.625 19.906 -9.234 1 84.12 314 LEU B O 1
ATOM 5171 N N . SER B 1 315 ? 1.497 17.938 -8.68 1 73.38 315 SER B N 1
ATOM 5172 C CA . SER B 1 315 ? 2.832 18.344 -9.109 1 73.38 315 SER B CA 1
ATOM 5173 C C . SER B 1 315 ? 3.123 17.859 -10.523 1 73.38 315 SER B C 1
ATOM 5175 O O . SER B 1 315 ? 2.75 16.75 -10.906 1 73.38 315 SER B O 1
ATOM 5177 N N . SER B 1 316 ? 3.203 18.75 -11.562 1 60.69 316 SER B N 1
ATOM 5178 C CA . SER B 1 316 ? 3.465 18.391 -12.953 1 60.69 316 SER B CA 1
ATOM 5179 C C . SER B 1 316 ? 4.957 18.203 -13.203 1 60.69 316 SER B C 1
ATOM 5181 O O . SER B 1 316 ? 5.414 18.25 -14.344 1 60.69 316 SER B O 1
ATOM 5183 N N . THR B 1 317 ? 5.715 18.094 -12.234 1 52.59 317 THR B N 1
ATOM 5184 C CA . THR B 1 317 ? 7.125 18.156 -12.594 1 52.59 317 THR B CA 1
ATOM 5185 C C . THR B 1 317 ? 7.473 17.109 -13.641 1 52.59 317 THR B C 1
ATOM 5187 O O . THR B 1 317 ? 8.32 17.328 -14.5 1 52.59 317 THR B O 1
ATOM 5190 N N . SER B 1 318 ? 7.18 15.82 -13.305 1 52.53 318 SER B N 1
ATOM 5191 C CA . SER B 1 318 ? 7.629 14.805 -14.258 1 52.53 318 SER B CA 1
ATOM 5192 C C . SER B 1 318 ? 6.492 14.375 -15.18 1 52.53 318 SER B C 1
ATOM 5194 O O . SER B 1 318 ? 5.344 14.781 -14.992 1 52.53 318 SER B O 1
ATOM 5196 N N . SER B 1 319 ? 6.883 13.82 -16.328 1 53.91 319 SER B N 1
ATOM 5197 C CA . SER B 1 319 ? 6 13.227 -17.312 1 53.91 319 SER B CA 1
ATOM 5198 C C . SER B 1 319 ? 4.836 12.492 -16.656 1 53.91 319 SER B C 1
ATOM 5200 O O . SER B 1 319 ? 3.822 12.219 -17.297 1 53.91 319 SER B O 1
ATOM 5202 N N . ARG B 1 320 ? 5.059 12.438 -15.305 1 62.88 320 ARG B N 1
ATOM 5203 C CA . ARG B 1 320 ? 3.959 11.719 -14.672 1 62.88 320 ARG B CA 1
ATOM 5204 C C . ARG B 1 320 ? 3.336 12.547 -13.555 1 62.88 320 ARG B C 1
ATOM 5206 O O . ARG B 1 320 ? 4.043 13.047 -12.672 1 62.88 320 ARG B O 1
ATOM 5213 N N . LYS B 1 321 ? 2.104 12.891 -13.656 1 69.56 321 LYS B N 1
ATOM 5214 C CA . LYS B 1 321 ? 1.33 13.617 -12.656 1 69.56 321 LYS B CA 1
ATOM 5215 C C . LYS B 1 321 ? 1.351 12.898 -11.312 1 69.56 321 LYS B C 1
ATOM 5217 O O . LYS B 1 321 ? 1.248 11.672 -11.258 1 69.56 321 LYS B O 1
ATOM 5222 N N . SER B 1 322 ? 1.884 13.625 -10.234 1 81 322 SER B N 1
ATOM 5223 C CA . SER B 1 322 ? 1.885 13.078 -8.883 1 81 322 SER B CA 1
ATOM 5224 C C . SER B 1 322 ? 1.243 14.039 -7.891 1 81 322 SER B C 1
ATOM 5226 O O . SER B 1 322 ? 1.406 15.258 -8.008 1 81 322 SER B O 1
ATOM 5228 N N . TYR B 1 323 ? 0.387 13.539 -7.074 1 89 323 TYR B N 1
ATOM 5229 C CA . TYR B 1 323 ? -0.232 14.359 -6.035 1 89 323 TYR B CA 1
ATOM 5230 C C . TYR B 1 323 ? 0.643 14.406 -4.785 1 89 323 TYR B C 1
ATOM 5232 O O . TYR B 1 323 ? 1.169 13.383 -4.348 1 89 323 TYR B O 1
ATOM 5240 N N . LEU B 1 324 ? 0.823 15.609 -4.367 1 91.06 324 LEU B N 1
ATOM 5241 C CA . LEU B 1 324 ? 1.518 15.867 -3.111 1 91.06 324 LEU B CA 1
ATOM 5242 C C . LEU B 1 324 ? 0.54 16.312 -2.033 1 91.06 324 LEU B C 1
ATOM 5244 O O . LEU B 1 324 ? -0.298 17.188 -2.273 1 91.06 324 LEU B O 1
ATOM 5248 N N . TYR B 1 325 ? 0.579 15.672 -0.867 1 95.56 325 TYR B N 1
ATOM 5249 C CA . TYR B 1 325 ? -0.282 16 0.265 1 95.56 325 TYR B CA 1
ATOM 5250 C C . TYR B 1 325 ? 0.517 16.641 1.392 1 95.56 325 TYR B C 1
ATOM 5252 O O . TYR B 1 325 ? 1.538 16.094 1.823 1 95.56 325 TYR B O 1
ATOM 5260 N N . PHE B 1 326 ? 0.073 17.797 1.87 1 94.56 326 PHE B N 1
ATOM 5261 C CA . PHE B 1 326 ? 0.778 18.531 2.91 1 94.56 326 PHE B CA 1
ATOM 5262 C C . PHE B 1 326 ? -0.14 19.562 3.561 1 94.56 326 PHE B C 1
ATOM 5264 O O . PHE B 1 326 ? -1.27 19.766 3.109 1 94.56 326 PHE B O 1
ATOM 5271 N N . ASN B 1 327 ? 0.301 20.078 4.688 1 95.19 327 ASN B N 1
ATOM 5272 C CA . ASN B 1 327 ? -0.434 21.156 5.34 1 95.19 327 ASN B CA 1
ATOM 5273 C C . ASN B 1 327 ? -0.271 22.484 4.594 1 95.19 327 ASN B C 1
ATOM 5275 O O . ASN B 1 327 ? 0.69 23.219 4.824 1 95.19 327 ASN B O 1
ATOM 5279 N N . ASP B 1 328 ? -1.176 22.766 3.816 1 89.75 328 ASP B N 1
ATOM 5280 C CA . ASP B 1 328 ? -1.049 23.906 2.91 1 89.75 328 ASP B CA 1
ATOM 5281 C C . ASP B 1 328 ? -1.195 25.219 3.662 1 89.75 328 ASP B C 1
ATOM 5283 O O . ASP B 1 328 ? -0.641 26.234 3.25 1 89.75 328 ASP B O 1
ATOM 5287 N N . LYS B 1 329 ? -1.894 25.266 4.656 1 87.12 329 LYS B N 1
ATOM 5288 C CA . LYS B 1 329 ? -2.09 26.484 5.422 1 87.12 329 LYS B CA 1
ATOM 5289 C C . LYS B 1 329 ? -0.775 26.984 6.016 1 87.12 329 LYS B C 1
ATOM 5291 O O . LYS B 1 329 ? -0.45 28.172 5.918 1 87.12 329 LYS B O 1
ATOM 5296 N N . ASP B 1 330 ? -0.086 26.094 6.531 1 84.69 330 ASP B N 1
ATOM 5297 C CA . ASP B 1 330 ? 1.201 26.453 7.109 1 84.69 330 ASP B CA 1
ATOM 5298 C C . ASP B 1 330 ? 2.242 26.719 6.023 1 84.69 330 ASP B C 1
ATOM 5300 O O . ASP B 1 330 ? 3.086 27.594 6.16 1 84.69 330 ASP B O 1
ATOM 5304 N N . ALA B 1 331 ? 2.152 25.938 4.973 1 80.81 331 ALA B N 1
ATOM 5305 C CA . ALA B 1 331 ? 3.123 26.078 3.889 1 80.81 331 ALA B CA 1
ATOM 5306 C C . ALA B 1 331 ? 2.973 27.422 3.184 1 80.81 331 ALA B C 1
ATOM 5308 O O . ALA B 1 331 ? 3.967 28.031 2.781 1 80.81 331 ALA B O 1
ATOM 5309 N N . THR B 1 332 ? 1.781 27.781 2.975 1 72.62 332 THR B N 1
ATOM 5310 C CA . THR B 1 332 ? 1.513 29.062 2.336 1 72.62 332 THR B CA 1
ATOM 5311 C C . THR B 1 332 ? 2.033 30.203 3.191 1 72.62 332 THR B C 1
ATOM 5313 O O . THR B 1 332 ? 2.564 31.188 2.666 1 72.62 332 THR B O 1
ATOM 5316 N N . ARG B 1 333 ? 1.888 30.062 4.402 1 69.06 333 ARG B N 1
ATOM 5317 C CA . ARG B 1 333 ? 2.424 31.078 5.301 1 69.06 333 ARG B CA 1
ATOM 5318 C C . ARG B 1 333 ? 3.934 31.219 5.129 1 69.06 333 ARG B C 1
ATOM 5320 O O . ARG B 1 333 ? 4.469 32.344 5.18 1 69.06 333 ARG B O 1
ATOM 5327 N N . MET B 1 334 ? 4.457 30.078 4.805 1 64.94 334 MET B N 1
ATOM 5328 C CA . MET B 1 334 ? 5.902 30.031 4.594 1 64.94 334 MET B CA 1
ATOM 5329 C C . MET B 1 334 ? 6.285 30.781 3.316 1 64.94 334 MET B C 1
ATOM 5331 O O . MET B 1 334 ? 7.25 31.547 3.303 1 64.94 334 MET B O 1
ATOM 5335 N N . LEU B 1 335 ? 5.488 30.359 2.318 1 62 335 LEU B N 1
ATOM 5336 C CA . LEU B 1 335 ? 5.781 30.969 1.027 1 62 335 LEU B CA 1
ATOM 5337 C C . LEU B 1 335 ? 5.496 32.469 1.058 1 62 335 LEU B C 1
ATOM 5339 O O . LEU B 1 335 ? 6.184 33.25 0.394 1 62 335 LEU B O 1
ATOM 5343 N N . ALA B 1 336 ? 4.504 32.906 1.821 1 51.28 336 ALA B N 1
ATOM 5344 C CA . ALA B 1 336 ? 4.152 34.312 1.939 1 51.28 336 ALA B CA 1
ATOM 5345 C C . ALA B 1 336 ? 5.199 35.062 2.756 1 51.28 336 ALA B C 1
ATOM 5347 O O . ALA B 1 336 ? 5.453 36.25 2.508 1 51.28 336 ALA B O 1
ATOM 5348 N N . SER B 1 337 ? 5.621 34.5 3.74 1 45.91 337 SER B N 1
ATOM 5349 C CA . SER B 1 337 ? 6.582 35.219 4.57 1 45.91 337 SER B CA 1
ATOM 5350 C C . SER B 1 337 ? 7.891 35.438 3.824 1 45.91 337 SER B C 1
ATOM 5352 O O . SER B 1 337 ? 8.711 36.25 4.242 1 45.91 337 SER B O 1
ATOM 5354 N N . LYS B 1 338 ? 8.227 34.656 2.871 1 45.66 338 LYS B N 1
ATOM 5355 C CA . LYS B 1 338 ? 9.43 34.938 2.096 1 45.66 338 LYS B CA 1
ATOM 5356 C C . LYS B 1 338 ? 9.156 35.969 1.007 1 45.66 338 LYS B C 1
ATOM 5358 O O . LYS B 1 338 ? 10.07 36.406 0.308 1 45.66 338 LYS B O 1
ATOM 5363 N N . LEU B 1 339 ? 7.895 36.156 0.656 1 34.34 339 LEU B N 1
ATOM 5364 C CA . LEU B 1 339 ? 7.656 37.344 -0.159 1 34.34 339 LEU B CA 1
ATOM 5365 C C . LEU B 1 339 ? 7.621 38.625 0.707 1 34.34 339 LEU B C 1
ATOM 5367 O O . LEU B 1 339 ? 7.066 38.594 1.808 1 34.34 339 LEU B O 1
#

Organism: Cajanus cajan (NCBI:txid3821)

Sequence (678 aa):
MMSFRACKLFSSSLFAASKLFLTSSTHPLQRRALLSSMIPQAQGQKTSLVFQRSYMSSTLATLAKEDEIQGKGMETLRAVEDQHGGVVVNMDEPMDSSLFASLLEASISQWRERGKKGVWIKLAIEHSNLVDSAVKAGFKFHHAEPDYLMLVHWISNAPNTLPANASHRVAIGAFVMNANRELLVVQERNGRFSGAGIWKMPTGAVNEGEDVCTAAVREVKEETGIETKFVEVLAFKERHRSFFRKSELFFVCMLQPHSFKIQRQVSEIEAAQWMAIEDYMAQPFVRENEVFDFVTKIGLSKFDDNYNGFSTILSSTSSRKSYLYFNDKDATRMLASKLMMSFRACKLFSSSLFAASKLFLTSSTHPLQRRALLSSMIPQAQGQKTSLVFQRSYMSSTLATLAKEDEIQGKGMETLRAVEDQHGGVVVNMDEPMDSSLFASLLEASISQWRERGKKGVWIKLAIEHSNLVDSAVKAGFKFHHAEPDYLMLVHWISNAPNTLPANASHRVAIGAFVMNANRELLVVQERNGRFSGAGIWKMPTGAVNEGEDVCTAAVREVKEETGIETKFVEVLAFKERHRSFFRKSELFFVCMLQPHSFKIQRQVSEIEAAQWMAIEDYMAQPFVRENEVFDFVTKIGLSKFDDNYNGFSTILSSTSSRKSYLYFNDKDATRMLASKL

Nearest PDB structures (foldseek):
  4zbp-assembly2_C-2  TM=9.420E-01  e=2.305E-33  Arabidopsis thaliana
  4zbp-assembly1_A  TM=8.888E-01  e=7.652E-31  Arabidopsis thaliana
  4zb3-assembly1_A-2  TM=6.132E-01  e=1.724E-33  Arabidopsis thaliana
  3grn-assembly1_A  TM=7.894E-01  e=5.966E-08  Methanosarcina mazei
  3gwy-assembly1_B  TM=7.715E-01  e=1.696E-07  Bacteroides fragilis NCTC 9343

Radius of gyration: 33.42 Å; Cα contacts (8 Å, |Δi|>4): 1241; chains: 2; bounding box: 98×104×98 Å